Protein AF-A0A820JPZ3-F1 (afdb_monomer)

Organism: NCBI:txid392030

pLDDT: mean 73.04, std 19.71, range [26.23, 97.12]

InterPro domains:
  IPR026791 Dedicator of cytokinesis [PTHR45653] (33-614)
  IPR027007 C2 DOCK-type domain [PF14429] (266-472)
  IPR027007 C2 DOCK-type domain [PS51650] (268-436)
  IPR032376 Dedicator of cytokinesis, N-terminal domain [PF16172] (28-259)
  IPR035892 C2 domain superfamily [G3DSA:2.60.40.150] (268-474)
  IPR056372 Dedicator of cytokinesis, TPR repeats region [PF23554] (531-614)

Radius of gyration: 28.41 Å; Cα contacts (8 Å, |Δi|>4): 976; chains: 1; bounding box: 79×72×85 Å

Solvent-accessible surface area (backbone atoms only — not comparable to full-atom values): 36116 Å² total; per-residue (Å²): 144,84,90,87,77,64,64,60,65,51,48,51,49,49,52,52,48,48,57,48,51,60,54,55,76,71,60,82,70,89,62,77,78,68,72,74,77,55,82,56,39,27,25,38,38,40,36,37,47,60,53,79,72,101,59,95,61,49,38,32,43,37,42,32,47,27,42,38,41,77,54,97,94,44,76,46,77,46,56,32,42,27,39,41,44,67,51,55,64,54,36,52,74,37,73,47,58,39,34,37,36,64,47,56,78,76,75,63,96,80,52,84,83,52,84,84,68,82,64,44,42,30,45,34,42,42,35,29,36,35,27,61,87,63,81,80,80,78,75,73,88,75,79,90,87,79,93,70,94,62,83,77,70,84,63,82,74,44,61,42,35,30,58,48,36,35,21,72,41,80,37,54,81,79,68,63,65,85,64,89,64,72,84,64,73,61,69,40,82,42,75,47,50,42,57,42,42,39,56,85,71,67,47,41,72,71,55,49,54,56,48,58,74,73,50,91,80,70,67,65,78,48,90,43,55,32,38,38,33,67,43,82,33,53,73,71,55,42,43,71,79,37,45,84,82,50,60,72,91,62,46,70,28,43,45,74,53,80,52,87,57,66,55,88,84,65,83,43,44,34,39,35,41,34,39,44,34,39,40,50,98,56,68,36,26,41,31,44,35,40,28,41,21,41,78,82,64,45,72,46,65,53,33,47,35,64,30,43,79,52,74,65,38,56,58,48,74,48,57,53,34,69,78,35,36,61,40,59,68,69,46,54,34,37,35,55,51,59,88,88,60,51,63,76,81,34,58,54,27,25,39,39,35,38,33,31,65,59,49,86,44,65,79,62,33,63,70,53,58,64,51,30,36,34,43,44,67,46,32,40,97,81,62,22,39,47,70,67,44,79,44,52,25,34,33,26,38,51,57,86,84,63,92,67,91,69,87,73,89,59,86,88,50,76,38,61,60,80,77,75,81,91,73,78,69,92,79,74,94,80,77,96,69,86,76,51,73,71,66,61,53,58,76,76,52,82,70,47,102,50,36,44,75,41,92,86,33,43,33,38,34,33,38,37,70,39,44,62,81,61,44,71,45,56,69,58,45,55,57,68,69,59,49,93,86,51,70,69,82,53,50,48,59,50,39,50,53,46,37,50,56,50,50,70,58,47,83,87,70,83,85,79,75,88,88,74,78,95,76,79,77,75,57,67,69,44,50,54,54,51,49,54,53,62,60,36,39,67,62,52,48,54,46,45,50,48,61,66,62,54,55,70,62,74,68,51,69,51,65,80,79,60,82,92,66,87,77,58,61,66,58,40,43,50,43,45,50,51,38,54,51,51,52,54,55,51,37,69,33,87,89,37,42,60,46,46,59,40,52,53,46,42,49,66,65,51,52,51,52,58,62,72,77,111

Mean predicted aligned error: 13.72 Å

Sequence (614 aa):
VANSSDTSTHELLNSLMRIEKKSLHDVEKPRPHPDFQIANIQSMLVTLDKIEFAISDNIELWCTLYDYSSDESGIELIPSETFVIRDKDALRTQEHIVAFTDISRSRSMKSVTSMNAPSVKYLVLYVIRIGTMYTNDNNKDTSDTSISTLKRTKNETNDLRRPYMVALINMSQQLDCRSRMKASSSEKELIVPFGFNPWDDRDSLSSIFQKATKSTDVELLKKHRLKLQILNGGFRELKTDYPHLLHGDVCVCRKLDFPEVINADDLRNDIYVTVYGADFAKSGNYEYTAELCDENENPIPGLLNVGVNSTNDLSHRSIVCIKTEKPKWSETFRIAIPFSISAEDMHQYHVRFLFKQRHSNDVKDKFEKPFALAFLPLIEKAGTVIQDGHRHLVIYKITQRKSDTNISGYINLQAVQISAPINLTRDSYNGSHRLSLDDASSRFYQPSDYFSPSYREHFLVKVKVVSTQLTQIPIILTLLTWTPKDSSVYLLELLEKFVDHLGGINISGTGASEQRTLSTMLPSDIIERATEVVKNLQNIFDKLFEILTSQENELKTREQEQVGIPIDLNKIHQTAFHALICILDLISMKQFESFRTVLDDYIKNKFSSTLTYR

Secondary structure (DSSP, 8-state):
----SSHHHHHHHHHHHHHHHHHHTT-SS--S------TTEEEEEEEE-------SSEEEEEEEEEEEEEETTEEEEEEBPPEEE--HHHHHHS-EEEEEEEEESS--TT-SS-SS-PPEEEEEEEEEEEE-SS--TT-----------------GGG-EEEEEEEEEEE-HHHH-----S------EEEEEEEEE-HHHH---HHHHHHHHHH-S----S-EEEEEEEEEES-HHHHHHH-TTTS-S--EEE-BSS--SS--TT---EEEEEEEEEEE-SS-EEEEEEEEEE-TTS-B-TTSEESSBT----S-EEPPPEEEESS-EEEEEEEEE--TTS-TTTTTT-EEEEEEEE--SSHHHHHHPPP-EEEEEESB-TTSSBPPSEEEEEEEEEEP-----S---S-TTS--B---------S----------HHHHHTTTSPPPSSEEEEEEEEEEEEEEEEESS--S-HHHHHHHH--TTS-THHHHHHHHHHHHHHHTT-TTSSS--S---S-----HHHHHHHHHHHHTHHHHHHHHHHHHHS-HHHHHTTTTTS-S----HHHHHHHHHHHHHHHHHHHTSTTTGGGHHHHHHIIIIIIHHHHHT-

Nearest PDB structures (foldseek):
  8xm7-assembly1_B  TM=6.997E-01  e=1.109E-30  Homo sapiens
  8zj2-assembly1_B  TM=7.097E-01  e=2.145E-28  Homo sapiens
  3l4c-assembly2_B  TM=8.155E-01  e=8.583E-13  Homo sapiens
  3l4c-assembly1_A  TM=8.341E-01  e=2.173E-12  Homo sapiens

Foldseek 3Di:
DDDDDVPLVVVVVVLVVVLVVVVVVVDPDPDPPDPPPLVFWKKKKKKFDQDDDPDPFFKKKKKWKWFWDQDPVGIDTFIWFIDIDRGNVCSHPHIAMAMETLPGPDPPPPVPVPPPDGGWMKIKIWMKTFFAPDDPPVPPDDDDDDDDPDDPPPPVLGGAIATAWMFIDTCCVVSPCPDPPPQPQDKDKDWTQTADGCRVVVDDPRVVVVVVVVDPDRPRPDGGIMIMGMDRHGPVVCCVVPVVVVPDDHWYIYGLADRLFQAPPNAAWKKKKWFFKKAAPAFFWKKKKKFKAFPQRDGDWQQKAQGTPDPRGSIDIFHINGRDRIDTGRGMIMRGDDPPQALVRLQLIKMKMFMWGADSDSVVRSPTGGQKIAMGRQADPLSAGDDFFKFKFWIWGFDPPDPDPDDDDCSPWDGGDDDDPPPPDPDDPDDDDDDPPVNVRPVRTDDDPGIDTDPPMITMMGMRTHGLRGFPDSLVVCLLPDDLVPPLVCLLVSLVVLLVLLVVLPVVPDDDDDDDDDDDDDDPVSVSSLVRCLSNVLSLVVSLVCLLPVDPCSNVVCVPPDDDDDNPSVSSNVSSSSSVSSNSVSCSDPSNVSSVNVVVCCVVPPVVVVVVVD

Structure (mmCIF, N/CA/C/O backbone):
data_AF-A0A820JPZ3-F1
#
_entry.id   AF-A0A820JPZ3-F1
#
loop_
_atom_site.group_PDB
_atom_site.id
_atom_site.type_symbol
_atom_site.label_atom_id
_atom_site.label_alt_id
_atom_site.label_comp_id
_atom_site.label_asym_id
_atom_site.label_entity_id
_atom_site.label_seq_id
_atom_site.pdbx_PDB_ins_code
_atom_site.Cartn_x
_atom_site.Cartn_y
_atom_site.Cartn_z
_atom_site.occupancy
_atom_site.B_iso_or_equiv
_atom_site.auth_seq_id
_atom_site.auth_comp_id
_atom_site.auth_asym_id
_atom_site.auth_atom_id
_atom_site.pdbx_PDB_model_num
ATOM 1 N N . VAL A 1 1 ? -40.404 5.921 45.880 1.00 31.55 1 VAL A N 1
ATOM 2 C CA . VAL A 1 1 ? -39.226 6.524 45.218 1.00 31.55 1 VAL A CA 1
ATOM 3 C C . VAL A 1 1 ? -38.407 5.385 44.636 1.00 31.55 1 VAL A C 1
ATOM 5 O O . VAL A 1 1 ? -37.538 4.857 45.305 1.00 31.55 1 VAL A O 1
ATOM 8 N N . ALA A 1 2 ? -38.812 4.909 43.465 1.00 34.34 2 ALA A N 1
ATOM 9 C CA . ALA A 1 2 ? -38.130 3.895 42.665 1.00 34.34 2 ALA A CA 1
ATOM 10 C C . ALA A 1 2 ? -38.804 3.968 41.292 1.00 34.34 2 ALA A C 1
ATOM 12 O O . ALA A 1 2 ? -40.020 3.812 41.247 1.00 34.34 2 ALA A O 1
ATOM 13 N N . ASN A 1 3 ? -38.057 4.376 40.264 1.00 28.75 3 ASN A N 1
ATOM 14 C CA . ASN A 1 3 ? -38.323 4.209 38.826 1.00 28.75 3 ASN A CA 1
ATOM 15 C C . ASN A 1 3 ? -37.273 5.045 38.075 1.00 28.75 3 ASN A C 1
ATOM 17 O O . ASN A 1 3 ? -37.506 6.208 37.758 1.00 28.75 3 ASN A O 1
ATOM 21 N N . SER A 1 4 ? -36.086 4.478 37.854 1.00 36.78 4 SER A N 1
ATOM 22 C CA . SER A 1 4 ? -35.035 5.100 37.033 1.00 36.78 4 SER A CA 1
ATOM 23 C C . SER A 1 4 ? -34.166 4.065 36.304 1.00 36.78 4 SER A C 1
ATOM 25 O O . SER A 1 4 ? -32.962 4.261 36.167 1.00 36.78 4 SER A O 1
ATOM 27 N N . SER A 1 5 ? -34.758 2.955 35.852 1.00 38.75 5 SER A N 1
ATOM 28 C CA . SER A 1 5 ? -34.070 1.916 35.062 1.00 38.75 5 SER A CA 1
ATOM 29 C C . SER A 1 5 ? -34.636 1.716 33.651 1.00 38.75 5 SER A C 1
ATOM 31 O O . SER A 1 5 ? -34.016 1.019 32.857 1.00 38.75 5 SER A O 1
ATOM 33 N N . ASP A 1 6 ? -35.772 2.335 33.313 1.00 40.81 6 ASP A N 1
ATOM 34 C CA . ASP A 1 6 ? -36.504 2.026 32.070 1.00 40.81 6 ASP A CA 1
ATOM 35 C C . ASP A 1 6 ? -36.254 3.028 30.934 1.00 40.81 6 ASP A C 1
ATOM 37 O O . ASP A 1 6 ? -36.754 2.854 29.826 1.00 40.81 6 ASP A O 1
ATOM 41 N N . THR A 1 7 ? -35.492 4.097 31.176 1.00 47.47 7 THR A N 1
ATOM 42 C CA . THR A 1 7 ? -35.248 5.134 30.161 1.00 47.47 7 THR A CA 1
ATOM 43 C C . THR A 1 7 ? -34.283 4.672 29.077 1.00 47.47 7 THR A C 1
ATOM 45 O O . THR A 1 7 ? -34.517 4.959 27.909 1.00 47.47 7 THR A O 1
ATOM 48 N N . SER A 1 8 ? -33.254 3.895 29.424 1.00 51.00 8 SER A N 1
ATOM 49 C CA . SER A 1 8 ? -32.262 3.423 28.456 1.00 51.00 8 SER A CA 1
ATOM 50 C C . SER A 1 8 ? -32.886 2.444 27.457 1.00 51.00 8 SER A C 1
ATOM 52 O O . SER A 1 8 ? -32.937 2.715 26.260 1.00 51.00 8 SER A O 1
ATOM 54 N N . THR A 1 9 ? -33.461 1.334 27.920 1.00 46.56 9 THR A N 1
ATOM 55 C CA . THR A 1 9 ? -34.090 0.324 27.048 1.00 46.56 9 THR A CA 1
ATOM 56 C C . THR A 1 9 ? -35.197 0.910 26.172 1.00 46.56 9 THR A C 1
ATOM 58 O O . THR A 1 9 ? -35.302 0.555 24.997 1.00 46.56 9 THR A O 1
ATOM 61 N N . HIS A 1 10 ? -35.973 1.859 26.700 1.00 48.38 10 HIS A N 1
ATOM 62 C CA . HIS A 1 10 ? -37.003 2.558 25.940 1.00 48.38 10 HIS A CA 1
ATOM 63 C C . HIS A 1 10 ? -36.416 3.524 24.893 1.00 48.38 10 HIS A C 1
ATOM 65 O O . HIS A 1 10 ? -36.991 3.674 23.814 1.00 48.38 10 HIS A O 1
ATOM 71 N N . GLU A 1 11 ? -35.276 4.166 25.156 1.00 51.53 11 GLU A N 1
ATOM 72 C CA . GLU A 1 11 ? -34.560 4.990 24.173 1.00 51.53 11 GLU A CA 1
ATOM 73 C C . GLU A 1 11 ? -33.950 4.154 23.046 1.00 51.53 11 GLU A C 1
ATOM 75 O O . GLU A 1 11 ? -34.103 4.523 21.884 1.00 51.53 11 GLU A O 1
ATOM 80 N N . LEU A 1 12 ? -33.357 2.993 23.343 1.00 51.09 12 LEU A N 1
ATOM 81 C CA . LEU A 1 12 ? -32.866 2.073 22.309 1.00 51.09 12 LEU A CA 1
ATOM 82 C C . LEU A 1 12 ? -34.013 1.485 21.494 1.00 51.09 12 LEU A C 1
ATOM 84 O O . LEU A 1 12 ? -33.921 1.452 20.271 1.00 51.09 12 LEU A O 1
ATOM 88 N N . LEU A 1 13 ? -35.121 1.104 22.137 1.00 51.00 13 LEU A N 1
ATOM 89 C CA . LEU A 1 13 ? -36.335 0.714 21.425 1.00 51.00 13 LEU A CA 1
ATOM 90 C C . LEU A 1 13 ? -36.828 1.860 20.537 1.00 51.00 13 LEU A C 1
ATOM 92 O O . LEU A 1 13 ? -37.164 1.626 19.386 1.00 51.00 13 LEU A O 1
ATOM 96 N N . ASN A 1 14 ? -36.823 3.106 21.014 1.00 56.19 14 ASN A N 1
ATOM 97 C CA . ASN A 1 14 ? -37.223 4.261 20.210 1.00 56.19 14 ASN A CA 1
ATOM 98 C C . ASN A 1 14 ? -36.270 4.520 19.034 1.00 56.19 14 ASN A C 1
ATOM 100 O O . ASN A 1 14 ? -36.745 4.859 17.951 1.00 56.19 14 ASN A O 1
ATOM 104 N N . SER A 1 15 ? -34.958 4.353 19.206 1.00 53.25 15 SER A N 1
ATOM 105 C CA . SER A 1 15 ? -33.972 4.492 18.128 1.00 53.25 15 SER A CA 1
ATOM 106 C C . SER A 1 15 ? -34.071 3.348 17.115 1.00 53.25 15 SER A C 1
ATOM 108 O O . SER A 1 15 ? -34.113 3.607 15.913 1.00 53.25 15 SER A O 1
ATOM 110 N N . LEU A 1 16 ? -34.254 2.103 17.567 1.00 58.56 16 LEU A N 1
ATOM 111 C CA . LEU A 1 16 ? -34.572 0.952 16.712 1.00 58.56 16 LEU A CA 1
ATOM 112 C C . LEU A 1 16 ? -35.894 1.161 15.961 1.00 58.56 16 LEU A C 1
ATOM 114 O O . LEU A 1 16 ? -35.962 0.961 14.753 1.00 58.56 16 LEU A O 1
ATOM 118 N N . MET A 1 17 ? -36.921 1.676 16.635 1.00 55.75 17 MET A N 1
ATOM 119 C CA . MET A 1 17 ? -38.207 2.020 16.025 1.00 55.75 17 MET A CA 1
ATOM 120 C C . MET A 1 17 ? -38.091 3.206 15.059 1.00 55.75 17 MET A C 1
ATOM 122 O O . MET A 1 17 ? -38.866 3.283 14.112 1.00 55.75 17 MET A O 1
ATOM 126 N N . ARG A 1 18 ? -37.149 4.144 15.241 1.00 59.19 18 ARG A N 1
ATOM 127 C CA . ARG A 1 18 ? -36.840 5.187 14.239 1.00 59.19 18 ARG A CA 1
ATOM 128 C C . ARG A 1 18 ? -36.154 4.588 13.015 1.00 59.19 18 ARG A C 1
ATOM 130 O O . ARG A 1 18 ? -36.488 4.987 11.901 1.00 59.19 18 ARG A O 1
ATOM 137 N N . ILE A 1 19 ? -35.244 3.634 13.211 1.00 56.34 19 ILE A N 1
ATOM 138 C CA . ILE A 1 19 ? -34.593 2.869 12.137 1.00 56.34 19 ILE A CA 1
ATOM 139 C C . ILE A 1 19 ? -35.634 2.070 11.336 1.00 56.34 19 ILE A C 1
ATOM 141 O O . ILE A 1 19 ? -35.592 2.044 10.104 1.00 56.34 19 ILE A O 1
ATOM 145 N N . GLU A 1 20 ? -36.599 1.464 12.024 1.00 53.12 20 GLU A N 1
ATOM 146 C CA . GLU A 1 20 ? -37.687 0.691 11.424 1.00 53.12 20 GLU A CA 1
ATOM 147 C C . GLU A 1 20 ? -38.743 1.595 10.767 1.00 53.12 20 GLU A C 1
ATOM 149 O O . GLU A 1 20 ? -39.160 1.348 9.641 1.00 53.12 20 GLU A O 1
ATOM 154 N N . LYS A 1 21 ? -39.124 2.720 11.389 1.00 53.56 21 LYS A N 1
ATOM 155 C CA . LYS A 1 21 ? -40.032 3.714 10.782 1.00 53.56 21 LYS A CA 1
ATOM 156 C C . LYS A 1 21 ? -39.438 4.379 9.542 1.00 53.56 21 LYS A C 1
ATOM 158 O O . LYS A 1 21 ? -40.178 4.640 8.596 1.00 53.56 21 LYS A O 1
ATOM 163 N N . LYS A 1 22 ? -38.123 4.633 9.524 1.00 52.69 22 LYS A N 1
ATOM 164 C CA . LYS A 1 22 ? -37.419 5.086 8.315 1.00 52.69 22 LYS A CA 1
ATOM 165 C C . LYS A 1 22 ? -37.486 4.037 7.203 1.00 52.69 22 LYS A C 1
ATOM 167 O O . LYS A 1 22 ? -37.696 4.433 6.066 1.00 52.69 22 LYS A O 1
ATOM 172 N N . SER A 1 23 ? -37.388 2.737 7.510 1.00 43.97 23 SER A N 1
ATOM 173 C CA . SER A 1 23 ? -37.548 1.699 6.478 1.00 43.97 23 SER A CA 1
ATOM 174 C C . SER A 1 23 ? -39.005 1.504 6.046 1.00 43.97 23 SER A C 1
ATOM 176 O O . SER A 1 23 ? -39.254 1.226 4.880 1.00 43.97 23 SER A O 1
ATOM 178 N N . LEU A 1 24 ? -39.979 1.708 6.941 1.00 42.47 24 LEU A N 1
ATOM 179 C CA . LEU A 1 24 ? -41.417 1.595 6.658 1.00 42.47 24 LEU A CA 1
ATOM 180 C C . LEU A 1 24 ? -41.950 2.688 5.719 1.00 42.47 24 LEU A C 1
ATOM 182 O O . LEU A 1 24 ? -42.908 2.431 4.990 1.00 42.47 24 LEU A O 1
ATOM 186 N N . HIS A 1 25 ? -41.341 3.879 5.685 1.00 45.31 25 HIS A N 1
ATOM 187 C CA . HIS A 1 25 ? -41.717 4.913 4.710 1.00 45.31 25 HIS A CA 1
ATOM 188 C C . HIS A 1 25 ? -41.313 4.582 3.260 1.00 45.31 25 HIS A C 1
ATOM 190 O O . HIS A 1 25 ? -41.837 5.219 2.349 1.00 45.31 25 HIS A O 1
ATOM 196 N N . ASP A 1 26 ? -40.494 3.546 3.042 1.00 41.53 26 ASP A N 1
ATOM 197 C CA . ASP A 1 26 ? -40.130 3.019 1.718 1.00 41.53 26 ASP A CA 1
ATOM 198 C C . ASP A 1 26 ? -40.937 1.765 1.302 1.00 41.53 26 ASP A C 1
ATOM 200 O O . ASP A 1 26 ? -40.685 1.173 0.248 1.00 41.53 26 ASP A O 1
ATOM 204 N N . VAL A 1 27 ? -41.940 1.339 2.085 1.00 37.91 27 VAL A N 1
ATOM 205 C CA . VAL A 1 27 ? -42.692 0.096 1.822 1.00 37.91 27 VAL A CA 1
ATOM 206 C C . VAL A 1 27 ? -44.019 0.362 1.103 1.00 37.91 27 VAL A C 1
ATOM 208 O O . VAL A 1 27 ? -45.094 0.365 1.700 1.00 37.91 27 VAL A O 1
ATOM 211 N N . GLU A 1 28 ? -43.972 0.458 -0.226 1.00 35.00 28 GLU A N 1
ATOM 212 C CA . GLU A 1 28 ? -45.088 -0.008 -1.061 1.00 35.00 28 GLU A CA 1
ATOM 213 C C . GLU A 1 28 ? -44.925 -1.516 -1.345 1.00 35.00 28 GLU A C 1
ATOM 215 O O . GLU A 1 28 ? -44.155 -1.925 -2.219 1.00 35.00 28 GLU A O 1
ATOM 220 N N . LYS A 1 29 ? -45.726 -2.319 -0.621 1.00 29.16 29 LYS A N 1
ATOM 221 C CA . LYS A 1 29 ? -45.915 -3.790 -0.683 1.00 29.16 29 LYS A CA 1
ATOM 222 C C . LYS A 1 29 ? -44.701 -4.657 -0.288 1.00 29.16 29 LYS A C 1
ATOM 224 O O . LYS A 1 29 ? -43.578 -4.368 -0.694 1.00 29.16 29 LYS A O 1
ATOM 229 N N . PRO A 1 30 ? -44.922 -5.800 0.402 1.00 30.38 30 PRO A N 1
ATOM 230 C CA . PRO A 1 30 ? -43.885 -6.803 0.583 1.00 30.38 30 PRO A CA 1
ATOM 231 C C . PRO A 1 30 ? -43.658 -7.470 -0.774 1.00 30.38 30 PRO A C 1
ATOM 233 O O . PRO A 1 30 ? -44.353 -8.408 -1.168 1.00 30.38 30 PRO A O 1
ATOM 236 N N . ARG A 1 31 ? -42.701 -6.948 -1.539 1.00 26.91 31 ARG A N 1
ATOM 237 C CA . ARG A 1 31 ? -42.016 -7.783 -2.524 1.00 26.91 31 ARG A CA 1
ATOM 238 C C . ARG A 1 31 ? -41.329 -8.895 -1.718 1.00 26.91 31 ARG A C 1
ATOM 240 O O . ARG A 1 31 ? -40.905 -8.609 -0.594 1.00 26.91 31 ARG A O 1
ATOM 247 N N . PRO A 1 32 ? -41.242 -10.139 -2.226 1.00 26.23 32 PRO A N 1
ATOM 248 C CA . PRO A 1 32 ? -40.368 -11.136 -1.605 1.00 26.23 32 PRO A CA 1
ATOM 249 C C . PRO A 1 32 ? -39.035 -10.446 -1.337 1.00 26.23 32 PRO A C 1
ATOM 251 O O . PRO A 1 32 ? -38.616 -9.684 -2.214 1.00 26.23 32 PRO A O 1
ATOM 254 N N . HIS A 1 33 ? -38.480 -10.614 -0.126 1.00 32.06 33 HIS A N 1
ATOM 255 C CA . HIS A 1 33 ? -37.200 -10.036 0.290 1.00 32.06 33 HIS A CA 1
ATOM 256 C C . HIS A 1 33 ? -36.319 -9.918 -0.954 1.00 32.06 33 HIS A C 1
ATOM 258 O O . HIS A 1 33 ? -35.964 -10.959 -1.513 1.00 32.06 33 HIS A O 1
ATOM 264 N N . PRO A 1 34 ? -36.051 -8.713 -1.493 1.00 31.72 34 PRO A N 1
ATOM 265 C CA . PRO A 1 34 ? -34.943 -8.648 -2.404 1.00 31.72 34 PRO A CA 1
ATOM 266 C C . PRO A 1 34 ? -33.780 -9.024 -1.498 1.00 31.72 34 PRO A C 1
ATOM 268 O O . PRO A 1 34 ? -33.598 -8.401 -0.446 1.00 31.72 34 PRO A O 1
ATOM 271 N N . ASP A 1 35 ? -33.051 -10.077 -1.852 1.00 32.91 35 ASP A N 1
ATOM 272 C CA . ASP A 1 35 ? -31.642 -10.168 -1.500 1.00 32.91 35 ASP A CA 1
ATOM 273 C C . ASP A 1 35 ? -31.124 -8.731 -1.550 1.00 32.91 35 ASP A C 1
ATOM 275 O O . ASP A 1 35 ? -31.274 -8.071 -2.592 1.00 32.91 35 ASP A O 1
ATOM 279 N N . PHE A 1 36 ? -30.741 -8.181 -0.387 1.00 37.03 36 PHE A N 1
ATOM 280 C CA . PHE A 1 36 ? -30.322 -6.785 -0.266 1.00 37.03 36 PHE A CA 1
ATOM 281 C C . PHE A 1 36 ? -29.450 -6.505 -1.472 1.00 37.03 36 PHE A C 1
ATOM 283 O O . PHE A 1 36 ? -28.533 -7.279 -1.718 1.00 37.03 36 PHE A O 1
ATOM 290 N N . GLN A 1 37 ? -29.810 -5.507 -2.280 1.00 40.25 37 GLN A N 1
ATOM 291 C CA . GLN A 1 37 ? -29.197 -5.286 -3.580 1.00 40.25 37 GLN A CA 1
ATOM 292 C C . GLN A 1 37 ? -27.664 -5.208 -3.454 1.00 40.25 37 GLN A C 1
ATOM 294 O O . GLN A 1 37 ? -27.087 -4.131 -3.383 1.00 40.25 37 GLN A O 1
ATOM 299 N N . ILE A 1 38 ? -27.009 -6.357 -3.630 1.00 43.09 38 ILE A N 1
ATOM 300 C CA . ILE A 1 38 ? -25.622 -6.536 -4.073 1.00 43.09 38 ILE A CA 1
ATOM 301 C C . ILE A 1 38 ? -25.456 -5.929 -5.491 1.00 43.09 38 ILE A C 1
ATOM 303 O O . ILE A 1 38 ? -24.376 -5.903 -6.073 1.00 43.09 38 ILE A O 1
ATOM 307 N N . ALA A 1 39 ? -26.527 -5.347 -6.054 1.00 43.38 39 ALA A N 1
ATOM 308 C CA . ALA A 1 39 ? -26.687 -4.809 -7.400 1.00 43.38 39 ALA A CA 1
ATOM 309 C C . ALA A 1 39 ? -25.698 -3.703 -7.823 1.00 43.38 39 ALA A C 1
ATOM 311 O O . ALA A 1 39 ? -25.770 -3.258 -8.975 1.00 43.38 39 ALA A O 1
ATOM 312 N N . ASN A 1 40 ? -24.783 -3.273 -6.949 1.00 55.50 40 ASN A N 1
ATOM 313 C CA . ASN A 1 40 ? -23.750 -2.281 -7.255 1.00 55.50 40 ASN A CA 1
ATOM 314 C C . ASN A 1 40 ? -22.305 -2.771 -7.081 1.00 55.50 40 ASN A C 1
ATOM 316 O O . ASN A 1 40 ? -21.396 -2.025 -7.446 1.00 55.50 40 ASN A O 1
ATOM 320 N N . ILE A 1 41 ? -22.074 -3.997 -6.598 1.00 66.56 41 ILE A N 1
ATOM 321 C CA . ILE A 1 41 ? -20.729 -4.581 -6.561 1.00 66.56 41 ILE A CA 1
ATOM 322 C C . ILE A 1 41 ? -20.493 -5.296 -7.889 1.00 66.56 41 ILE A C 1
ATOM 324 O O . ILE A 1 41 ? -21.240 -6.200 -8.268 1.00 66.56 41 ILE A O 1
ATOM 328 N N . GLN A 1 42 ? -19.468 -4.867 -8.620 1.00 76.69 42 GLN A N 1
ATOM 329 C CA . GLN A 1 42 ? -19.034 -5.521 -9.846 1.00 76.69 42 GLN A CA 1
ATOM 330 C C . GLN A 1 42 ? -17.618 -6.055 -9.664 1.00 76.69 42 GLN A C 1
ATOM 332 O O . GLN A 1 42 ? -16.768 -5.418 -9.038 1.00 76.69 42 GLN A O 1
ATOM 337 N N . SER A 1 43 ? -17.377 -7.220 -10.249 1.00 83.81 43 SER A N 1
ATOM 338 C CA . SER A 1 43 ? -16.051 -7.799 -10.403 1.00 83.81 43 SER A CA 1
ATOM 339 C C . SER A 1 43 ? -15.725 -7.884 -11.891 1.00 83.81 43 SER A C 1
ATOM 341 O O . SER A 1 43 ? -16.580 -8.186 -12.723 1.00 83.81 43 SER A O 1
ATOM 343 N N . MET A 1 44 ? -14.481 -7.600 -12.244 1.00 87.44 44 MET A N 1
ATOM 344 C CA . MET A 1 44 ? -13.989 -7.634 -13.613 1.00 87.44 44 MET A CA 1
ATOM 345 C C . MET A 1 44 ? -12.984 -8.768 -13.742 1.00 87.44 44 MET A C 1
ATOM 347 O O . MET A 1 44 ? -11.911 -8.718 -13.148 1.00 87.44 44 MET A O 1
ATOM 351 N N . LEU A 1 45 ? -13.330 -9.773 -14.537 1.00 89.75 45 LEU A N 1
ATOM 352 C CA . LEU A 1 45 ? -12.422 -10.843 -14.909 1.00 89.75 45 LEU A CA 1
ATOM 353 C C . LEU A 1 45 ? -11.652 -10.418 -16.160 1.00 89.75 45 LEU A C 1
ATOM 355 O O . LEU A 1 45 ? -12.248 -10.043 -17.175 1.00 89.75 45 LEU A O 1
ATOM 359 N N . VAL A 1 46 ? -10.328 -10.458 -16.071 1.00 90.12 46 VAL A N 1
ATOM 360 C CA . VAL A 1 46 ? -9.420 -10.192 -17.184 1.00 90.12 46 VAL A CA 1
ATOM 361 C C . VAL A 1 46 ? -8.634 -11.462 -17.456 1.00 90.12 46 VAL A C 1
ATOM 363 O O . VAL A 1 46 ? -7.881 -11.927 -16.602 1.00 90.12 46 VAL A O 1
ATOM 366 N N . THR A 1 47 ? -8.791 -11.991 -18.664 1.00 89.25 47 THR A N 1
ATOM 367 C CA . THR A 1 47 ? -7.989 -13.099 -19.176 1.00 89.25 47 THR A CA 1
ATOM 368 C C . THR A 1 47 ? -6.970 -12.533 -20.149 1.00 89.25 47 THR A C 1
ATOM 370 O O . THR A 1 47 ? -7.311 -12.032 -21.226 1.00 89.25 47 THR A O 1
ATOM 373 N N . LEU A 1 48 ? -5.706 -12.581 -19.753 1.00 87.50 48 LEU A N 1
ATOM 374 C CA . LEU A 1 48 ? -4.580 -12.248 -20.607 1.00 87.50 48 LEU A CA 1
ATOM 375 C C . LEU A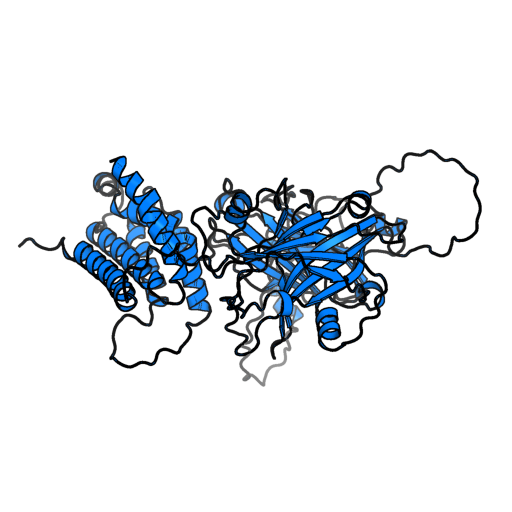 1 48 ? -4.238 -13.488 -21.434 1.00 87.50 48 LEU A C 1
ATOM 377 O O . LEU A 1 48 ? -3.865 -14.525 -20.883 1.00 87.50 48 LEU A O 1
ATOM 381 N N . ASP A 1 49 ? -4.386 -13.370 -22.754 1.00 84.81 49 ASP A N 1
ATOM 382 C CA . ASP A 1 49 ? -3.895 -14.378 -23.693 1.00 84.81 49 ASP A CA 1
ATOM 383 C C . ASP A 1 49 ? -2.354 -14.377 -23.695 1.00 84.81 49 ASP A C 1
ATOM 385 O O . ASP A 1 49 ? -1.708 -13.549 -23.049 1.00 84.81 49 ASP A O 1
ATOM 389 N N . LYS A 1 50 ? -1.742 -15.292 -24.440 1.00 82.12 50 LYS A N 1
ATOM 390 C CA . LYS A 1 50 ? -0.290 -15.423 -24.559 1.00 82.12 50 LYS A CA 1
ATOM 391 C C . LYS A 1 50 ? 0.329 -14.117 -25.061 1.00 82.12 50 LYS A C 1
ATOM 393 O O . LYS A 1 50 ? 0.037 -13.637 -26.161 1.00 82.12 50 LYS A O 1
ATOM 398 N N . ILE A 1 51 ? 1.231 -13.550 -24.263 1.00 79.56 51 ILE A N 1
ATOM 399 C CA . ILE A 1 51 ? 1.939 -12.310 -24.586 1.00 79.56 51 ILE A CA 1
ATOM 400 C C . ILE A 1 51 ? 3.394 -12.644 -24.892 1.00 79.56 51 ILE A C 1
ATOM 402 O O . ILE A 1 51 ? 4.172 -13.028 -24.022 1.00 79.56 51 ILE A O 1
ATOM 406 N N . GLU A 1 52 ? 3.786 -12.438 -26.148 1.00 78.25 52 GLU A N 1
ATOM 407 C CA . GLU A 1 52 ? 5.171 -12.587 -26.574 1.00 78.25 52 GLU A CA 1
ATOM 408 C C . GLU A 1 52 ? 5.792 -11.257 -27.005 1.00 78.25 52 GLU A C 1
ATOM 410 O O . GLU A 1 52 ? 5.382 -10.612 -27.972 1.00 78.25 52 GLU A O 1
ATOM 415 N N . PHE A 1 53 ? 6.880 -10.892 -26.333 1.00 77.88 53 PHE A N 1
ATOM 416 C CA . PHE A 1 53 ? 7.772 -9.848 -26.807 1.00 77.88 53 PHE A CA 1
ATOM 417 C C . PHE A 1 53 ? 9.035 -10.467 -27.418 1.00 77.88 53 PHE A C 1
ATOM 419 O O . PHE A 1 53 ? 9.668 -11.349 -26.829 1.00 77.88 53 PHE A O 1
ATOM 426 N N . ALA A 1 54 ? 9.420 -9.966 -28.595 1.00 75.88 54 ALA A N 1
ATOM 427 C CA . ALA A 1 54 ? 10.678 -10.271 -29.277 1.00 75.88 54 ALA A CA 1
ATOM 428 C C . ALA A 1 54 ? 11.865 -9.570 -28.585 1.00 75.88 54 ALA A C 1
ATOM 430 O O . ALA A 1 54 ? 12.496 -8.684 -29.150 1.00 75.88 54 ALA A O 1
ATOM 431 N N . ILE A 1 55 ? 12.110 -9.917 -27.322 1.00 75.75 55 ILE A N 1
ATOM 432 C CA . ILE A 1 55 ? 13.183 -9.366 -26.487 1.00 75.75 55 ILE A CA 1
ATOM 433 C C . ILE A 1 55 ? 13.958 -10.540 -25.893 1.00 75.75 55 ILE A C 1
ATOM 435 O O . ILE A 1 55 ? 13.362 -11.539 -25.483 1.00 75.75 55 ILE A O 1
ATOM 439 N N . SER A 1 56 ? 15.285 -10.429 -25.839 1.00 76.00 56 SER A N 1
ATOM 440 C CA . SER A 1 56 ? 16.173 -11.424 -25.224 1.00 76.00 56 SER A CA 1
ATOM 441 C C . SER A 1 56 ? 16.017 -11.489 -23.705 1.00 76.00 56 SER A C 1
ATOM 443 O O . SER A 1 56 ? 15.984 -12.574 -23.131 1.00 76.00 56 SER A O 1
ATOM 445 N N . ASP A 1 57 ? 15.876 -10.329 -23.072 1.00 81.25 57 ASP A N 1
ATOM 446 C CA . ASP A 1 57 ? 15.834 -10.152 -21.623 1.00 81.25 57 ASP A CA 1
ATOM 447 C C . ASP A 1 57 ? 14.577 -10.759 -20.990 1.00 81.25 57 ASP A C 1
ATOM 449 O O . ASP A 1 57 ? 13.584 -11.054 -21.670 1.00 81.25 57 ASP A O 1
ATOM 453 N N . ASN A 1 58 ? 14.633 -10.937 -19.672 1.00 85.44 58 ASN A N 1
ATOM 454 C CA . ASN A 1 58 ? 13.474 -11.312 -18.876 1.00 85.44 58 ASN A CA 1
ATOM 455 C C . ASN A 1 58 ? 12.498 -10.139 -18.788 1.00 85.44 58 ASN A C 1
ATOM 457 O O . ASN A 1 58 ? 12.891 -8.972 -18.891 1.00 85.44 58 ASN A O 1
ATOM 461 N N . ILE A 1 59 ? 11.218 -10.459 -18.630 1.00 87.31 59 ILE A N 1
ATOM 462 C CA . ILE A 1 59 ? 10.139 -9.480 -18.638 1.00 87.31 59 ILE A CA 1
ATOM 463 C C . ILE A 1 59 ? 9.231 -9.752 -17.455 1.00 87.31 59 ILE A C 1
ATOM 465 O O . ILE A 1 59 ? 8.878 -10.895 -17.183 1.00 87.31 59 ILE A O 1
ATOM 469 N N . GLU A 1 60 ? 8.845 -8.675 -16.797 1.00 90.25 60 GLU A N 1
ATOM 470 C CA . GLU A 1 60 ? 7.793 -8.641 -15.804 1.00 90.25 60 GLU A CA 1
ATOM 471 C C . GLU A 1 60 ? 6.616 -7.843 -16.380 1.00 90.25 60 GLU A C 1
ATOM 473 O O . GLU A 1 60 ? 6.799 -6.752 -16.926 1.00 90.25 60 GLU A O 1
ATOM 478 N N . LEU A 1 61 ? 5.413 -8.407 -16.305 1.00 91.56 61 LEU A N 1
ATOM 479 C CA . LEU A 1 61 ? 4.175 -7.750 -16.709 1.00 91.56 61 LEU A CA 1
ATOM 480 C C . LEU A 1 61 ? 3.371 -7.393 -15.466 1.00 91.56 61 LEU A C 1
ATOM 482 O O . LEU A 1 61 ? 3.059 -8.259 -14.649 1.00 91.56 61 LEU A O 1
ATOM 486 N N . TRP A 1 62 ? 3.021 -6.120 -15.351 1.00 93.62 62 TRP A N 1
ATOM 487 C CA . TRP A 1 62 ? 2.126 -5.602 -14.328 1.00 93.62 62 TRP A CA 1
ATOM 488 C C . TRP A 1 62 ? 0.780 -5.261 -14.950 1.00 93.62 62 TRP A C 1
ATOM 490 O O . TRP A 1 62 ? 0.723 -4.593 -15.982 1.00 93.62 62 TRP A O 1
ATOM 500 N N . CYS A 1 63 ? -0.299 -5.711 -14.320 1.00 94.50 63 CYS A N 1
ATOM 501 C CA . CYS A 1 63 ? -1.667 -5.403 -14.706 1.00 94.50 63 CYS A CA 1
ATOM 502 C C . CYS A 1 63 ? -2.387 -4.745 -13.527 1.00 94.50 63 CYS A C 1
ATOM 504 O O . CYS A 1 63 ? -2.565 -5.369 -12.482 1.00 94.50 63 CYS A O 1
ATOM 506 N N . THR A 1 64 ? -2.797 -3.489 -13.693 1.00 94.25 64 THR A N 1
ATOM 507 C CA . THR A 1 64 ? -3.385 -2.685 -12.613 1.00 94.25 64 THR A CA 1
ATOM 508 C C . THR A 1 64 ? -4.582 -1.906 -13.136 1.00 94.25 64 THR A C 1
ATOM 510 O O . THR A 1 64 ? -4.536 -1.341 -14.232 1.00 94.25 64 THR A O 1
ATOM 513 N N . LEU A 1 65 ? -5.654 -1.842 -12.349 1.00 92.31 65 LEU A N 1
ATOM 514 C CA . LEU A 1 65 ? -6.798 -0.982 -12.625 1.00 92.31 65 LEU A CA 1
ATOM 515 C C . LEU A 1 65 ? -6.593 0.359 -11.912 1.00 92.31 65 LEU A C 1
ATOM 517 O O . LEU A 1 65 ? -6.370 0.389 -10.707 1.00 92.31 65 LEU A O 1
ATOM 521 N N . TYR A 1 66 ? -6.673 1.466 -12.643 1.00 89.00 66 TYR A N 1
ATOM 522 C CA . TYR A 1 66 ? -6.548 2.815 -12.094 1.00 89.00 66 TYR A CA 1
ATOM 523 C C . TYR A 1 66 ? -7.869 3.569 -12.197 1.00 89.00 66 TYR A C 1
ATOM 525 O O . TYR A 1 66 ? -8.456 3.635 -13.277 1.00 89.00 66 TYR A O 1
ATOM 533 N N . ASP A 1 67 ? -8.285 4.208 -11.106 1.00 85.31 67 ASP A N 1
ATOM 534 C CA . ASP A 1 67 ? -9.241 5.312 -11.152 1.00 85.31 67 ASP A CA 1
ATOM 535 C C . ASP A 1 67 ? -8.456 6.604 -11.442 1.00 85.31 67 ASP A C 1
ATOM 537 O O . ASP A 1 67 ? -7.588 7.010 -10.666 1.00 85.31 67 ASP A O 1
ATOM 541 N N . TYR A 1 68 ? -8.740 7.223 -12.586 1.00 84.06 68 TYR A N 1
ATOM 542 C CA . TYR A 1 68 ? -8.146 8.479 -13.036 1.00 84.06 68 TYR A CA 1
ATOM 543 C C . TYR A 1 68 ? -9.134 9.627 -12.829 1.00 84.06 68 TYR A C 1
ATOM 545 O O . TYR A 1 68 ? -10.235 9.615 -13.388 1.00 84.06 68 TYR A O 1
ATOM 553 N N . SER A 1 69 ? -8.720 10.642 -12.078 1.00 81.31 69 SER A N 1
ATOM 554 C CA . SER A 1 69 ? -9.374 11.951 -12.038 1.00 81.31 69 SER A CA 1
ATOM 555 C C . SER A 1 69 ? -8.360 13.047 -12.354 1.00 81.31 69 SER A C 1
ATOM 557 O O . SER A 1 69 ? -7.169 12.950 -12.050 1.00 81.31 69 SER A O 1
ATOM 559 N N . SER A 1 70 ? -8.832 14.088 -13.031 1.00 77.06 70 SER A N 1
ATOM 560 C CA . SER A 1 70 ? -8.027 15.250 -13.390 1.00 77.06 70 SER A CA 1
ATOM 561 C C . SER A 1 70 ? -8.826 16.493 -13.052 1.00 77.06 70 SER A C 1
ATOM 563 O O . SER A 1 70 ? -9.772 16.817 -13.766 1.00 77.06 70 SER A O 1
ATOM 565 N N . ASP A 1 71 ? -8.401 17.189 -12.003 1.00 67.50 71 ASP A N 1
ATOM 566 C CA . ASP A 1 71 ? -9.019 18.428 -11.535 1.00 67.50 71 ASP A CA 1
ATOM 567 C C . ASP A 1 71 ? -8.021 19.591 -11.607 1.00 67.50 71 ASP A C 1
ATOM 569 O O . ASP A 1 71 ? -6.856 19.423 -11.980 1.00 67.50 71 ASP A O 1
ATOM 573 N N . GLU A 1 72 ? -8.456 20.786 -11.201 1.00 62.69 72 GLU A N 1
ATOM 574 C CA . GLU A 1 72 ? -7.594 21.971 -11.088 1.00 62.69 72 GLU A CA 1
ATOM 575 C C . GLU A 1 72 ? -6.399 21.750 -10.137 1.00 62.69 72 GLU A C 1
ATOM 577 O O . GLU A 1 72 ? -5.344 22.356 -10.318 1.00 62.69 72 GLU A O 1
ATOM 582 N N . SER A 1 73 ? -6.526 20.837 -9.164 1.00 60.72 73 SER A N 1
ATOM 583 C CA . SER A 1 73 ? -5.462 20.438 -8.230 1.00 60.72 73 SER A CA 1
ATOM 584 C C . SER A 1 73 ? -4.408 19.499 -8.830 1.00 60.72 73 SER A C 1
ATOM 586 O O . SER A 1 73 ? -3.415 19.194 -8.169 1.00 60.72 73 SER A O 1
ATOM 588 N N . GLY A 1 74 ? -4.602 19.030 -10.065 1.00 70.44 74 GLY A N 1
ATOM 589 C CA . GLY A 1 74 ? -3.714 18.098 -10.751 1.00 70.44 74 GLY A CA 1
ATOM 590 C C . GLY A 1 74 ? -4.359 16.741 -11.030 1.00 70.44 74 GLY A C 1
ATOM 591 O O . GLY A 1 74 ? -5.576 16.574 -10.970 1.00 70.44 74 GLY A O 1
ATOM 592 N N . ILE A 1 75 ? -3.519 15.765 -11.382 1.00 75.44 75 ILE A N 1
ATOM 593 C CA . ILE A 1 75 ? -3.959 14.394 -11.662 1.00 75.44 75 ILE A CA 1
ATOM 594 C C . ILE A 1 75 ? -3.923 13.579 -10.380 1.00 75.44 75 ILE A C 1
ATOM 596 O O . ILE A 1 75 ? -2.867 13.479 -9.749 1.00 75.44 75 ILE A O 1
ATOM 600 N N . GLU A 1 76 ? -5.021 12.896 -10.084 1.00 78.69 76 GLU A N 1
ATOM 601 C CA . GLU A 1 76 ? -5.037 11.824 -9.103 1.00 78.69 76 GLU A CA 1
ATOM 602 C C . GLU A 1 76 ? -5.157 10.467 -9.809 1.00 78.69 76 GLU A C 1
ATOM 604 O O . GLU A 1 76 ? -6.038 10.225 -10.636 1.00 78.69 76 GLU A O 1
ATOM 609 N N . LEU A 1 77 ? -4.206 9.585 -9.500 1.00 81.31 77 LEU A N 1
ATOM 610 C CA . LEU A 1 77 ? -4.184 8.194 -9.936 1.00 81.31 77 LEU A CA 1
ATOM 611 C C . LEU A 1 77 ? -4.357 7.325 -8.698 1.00 81.31 77 LEU A C 1
ATOM 613 O O . LEU A 1 77 ? -3.472 7.303 -7.839 1.00 81.31 77 LEU A O 1
ATOM 617 N N . ILE A 1 78 ? -5.476 6.610 -8.612 1.00 83.44 78 ILE A N 1
ATOM 618 C CA . ILE A 1 78 ? -5.750 5.674 -7.520 1.00 83.44 78 ILE A CA 1
ATOM 619 C C . ILE A 1 78 ? -5.657 4.253 -8.092 1.00 83.44 78 ILE A C 1
ATOM 621 O O . ILE A 1 78 ? -6.556 3.845 -8.830 1.00 83.44 78 ILE A O 1
ATOM 625 N N . PRO A 1 79 ? -4.574 3.506 -7.809 1.00 88.69 79 PRO A N 1
ATOM 626 C CA . PRO A 1 79 ? -4.444 2.131 -8.270 1.00 88.69 79 PRO A CA 1
ATOM 627 C C . PRO A 1 79 ? -5.340 1.171 -7.474 1.00 88.69 79 PRO A C 1
ATOM 629 O O . PRO A 1 79 ? -5.732 1.455 -6.342 1.00 88.69 79 PRO A O 1
ATOM 632 N N . SER A 1 80 ? -5.628 0.010 -8.059 1.00 91.69 80 SER A N 1
ATOM 633 C CA . SER A 1 80 ? -5.941 -1.239 -7.362 1.00 91.69 80 SER A CA 1
ATOM 634 C C . SER A 1 80 ? -4.651 -1.955 -6.957 1.00 91.69 80 SER A C 1
ATOM 636 O O . SER A 1 80 ? -3.550 -1.537 -7.313 1.00 91.69 80 SER A O 1
ATOM 638 N N . GLU A 1 81 ? -4.763 -3.093 -6.278 1.00 92.62 81 GLU A N 1
ATOM 639 C CA . GLU A 1 81 ? -3.651 -4.040 -6.240 1.00 92.62 81 GLU A CA 1
ATOM 640 C C . GLU A 1 81 ? -3.224 -4.413 -7.671 1.00 92.62 81 GLU A C 1
ATOM 642 O O . GLU A 1 81 ? -4.055 -4.533 -8.578 1.00 92.62 81 GLU A O 1
ATOM 647 N N . THR A 1 82 ? -1.917 -4.565 -7.866 1.00 93.56 82 THR A N 1
ATOM 648 C CA . THR A 1 82 ? -1.313 -4.922 -9.152 1.00 93.56 82 THR A CA 1
ATOM 649 C C . THR A 1 82 ? -1.206 -6.434 -9.257 1.00 93.56 82 THR A C 1
ATOM 651 O O . THR A 1 82 ? -0.685 -7.072 -8.348 1.00 93.56 82 THR A O 1
ATOM 654 N N . PHE A 1 83 ? -1.637 -7.018 -10.366 1.00 94.06 83 PHE A N 1
ATOM 655 C CA . PHE A 1 83 ? -1.322 -8.401 -10.707 1.00 94.06 83 PHE A CA 1
ATOM 656 C C . PHE A 1 83 ? 0.028 -8.465 -11.414 1.00 94.06 83 PHE A C 1
ATOM 658 O O . PHE A 1 83 ? 0.277 -7.701 -12.350 1.00 94.06 83 PHE A O 1
ATOM 665 N N . VAL A 1 84 ? 0.905 -9.357 -10.956 1.00 91.62 84 VAL A N 1
ATOM 666 C CA . VAL A 1 84 ? 2.295 -9.427 -11.410 1.00 91.62 84 VAL A CA 1
ATOM 667 C C . VAL A 1 84 ? 2.585 -10.791 -12.025 1.00 91.62 84 VAL A C 1
ATOM 669 O O . VAL A 1 84 ? 2.330 -11.829 -11.420 1.00 91.62 84 VAL A O 1
ATOM 672 N N . ILE A 1 85 ? 3.196 -10.791 -13.210 1.00 89.75 85 ILE A N 1
ATOM 673 C CA . ILE A 1 85 ? 3.733 -11.995 -13.851 1.00 89.75 85 ILE A CA 1
ATOM 674 C C . ILE A 1 85 ? 5.218 -11.765 -14.128 1.00 89.75 85 ILE A C 1
ATOM 676 O O . ILE A 1 85 ? 5.571 -10.922 -14.950 1.00 89.75 85 ILE A O 1
ATOM 680 N N . ARG A 1 86 ? 6.096 -12.501 -13.435 1.00 84.31 86 ARG A N 1
ATOM 681 C CA . ARG A 1 86 ? 7.566 -12.377 -13.568 1.00 84.31 86 ARG A CA 1
ATOM 682 C C . ARG A 1 86 ? 8.200 -13.428 -14.479 1.00 84.31 86 ARG A C 1
ATOM 684 O O . ARG A 1 86 ? 9.360 -13.285 -14.859 1.00 84.31 86 ARG A O 1
ATOM 691 N N . ASP A 1 87 ? 7.469 -14.496 -14.790 1.00 78.31 87 ASP A N 1
ATOM 692 C CA . ASP A 1 87 ? 7.977 -15.604 -15.593 1.00 78.31 87 ASP A CA 1
ATOM 693 C C . ASP A 1 87 ? 7.675 -15.383 -17.083 1.00 78.31 87 ASP A C 1
ATOM 695 O O . ASP A 1 87 ? 6.524 -15.374 -17.528 1.00 78.31 87 ASP A O 1
ATOM 699 N N . LYS A 1 88 ? 8.747 -15.209 -17.859 1.00 75.75 88 LYS A N 1
ATOM 700 C CA . LYS A 1 88 ? 8.703 -15.016 -19.310 1.00 75.75 88 LYS A CA 1
ATOM 701 C C . LYS A 1 88 ? 8.138 -16.233 -20.042 1.00 75.75 88 LYS A C 1
ATOM 703 O O . LYS A 1 88 ? 7.460 -16.059 -21.054 1.00 75.75 88 LYS A O 1
ATOM 708 N N . ASP A 1 89 ? 8.410 -17.440 -19.557 1.00 78.19 89 ASP A N 1
ATOM 709 C CA . ASP A 1 89 ? 7.925 -18.667 -20.185 1.00 78.19 89 ASP A CA 1
ATOM 710 C C . ASP A 1 89 ? 6.442 -18.871 -19.865 1.00 78.19 89 ASP A C 1
ATOM 712 O O . ASP A 1 89 ? 5.658 -19.200 -20.761 1.00 78.19 89 ASP A O 1
ATOM 716 N N . ALA A 1 90 ? 6.016 -18.556 -18.638 1.00 78.88 90 ALA A N 1
ATOM 717 C CA . ALA A 1 90 ? 4.601 -18.550 -18.267 1.00 78.88 90 ALA A CA 1
ATOM 718 C C . ALA A 1 90 ? 3.789 -17.533 -19.090 1.00 78.88 90 ALA A C 1
ATOM 720 O O . ALA A 1 90 ? 2.705 -17.867 -19.565 1.00 78.88 90 ALA A O 1
ATOM 721 N N . LEU A 1 91 ? 4.321 -16.326 -19.338 1.00 80.88 91 LEU A N 1
ATOM 722 C CA . LEU A 1 91 ? 3.680 -15.312 -20.199 1.00 80.88 91 LEU A CA 1
ATOM 723 C C . LEU A 1 91 ? 3.444 -15.794 -21.640 1.00 80.88 91 LEU A C 1
ATOM 725 O O . LEU A 1 91 ? 2.493 -15.362 -22.292 1.00 80.88 91 LEU A O 1
ATOM 729 N N . ARG A 1 92 ? 4.313 -16.675 -22.148 1.00 77.06 92 ARG A N 1
ATOM 730 C CA . ARG A 1 92 ? 4.251 -17.198 -23.523 1.00 77.06 92 ARG A CA 1
ATOM 731 C C . ARG A 1 92 ? 3.387 -18.444 -23.659 1.00 77.06 92 ARG A C 1
ATOM 733 O O . ARG A 1 92 ? 2.850 -18.703 -24.734 1.00 77.06 92 ARG A O 1
ATOM 740 N N . THR A 1 93 ? 3.309 -19.256 -22.611 1.00 76.88 93 THR A N 1
ATOM 741 C CA . THR A 1 93 ? 2.749 -20.612 -22.696 1.00 76.88 93 THR A CA 1
ATOM 742 C C . THR A 1 93 ? 1.352 -20.728 -22.102 1.00 76.88 93 THR A C 1
ATOM 744 O O . THR A 1 93 ? 0.580 -21.566 -22.574 1.00 76.88 93 THR A O 1
ATOM 747 N N . GLN A 1 94 ? 1.007 -19.881 -21.132 1.00 82.88 94 GLN A N 1
ATOM 748 C CA . GLN A 1 94 ? -0.223 -19.973 -20.348 1.00 82.88 94 GLN A CA 1
ATOM 749 C C . GLN A 1 94 ? -1.112 -18.741 -20.552 1.00 82.88 94 GLN A C 1
ATOM 751 O O . GLN A 1 94 ? -0.614 -17.633 -20.745 1.00 82.88 94 GLN A O 1
ATOM 756 N N . GLU A 1 95 ? -2.429 -18.947 -20.501 1.00 83.31 95 GLU A N 1
ATOM 757 C CA . GLU A 1 95 ? -3.377 -17.855 -20.274 1.00 83.31 95 GLU A CA 1
ATOM 758 C C . GLU A 1 95 ? -3.368 -17.511 -18.779 1.00 83.31 95 GLU A C 1
ATOM 760 O O . GLU A 1 95 ? -3.315 -18.406 -17.931 1.00 83.31 95 GLU A O 1
ATOM 765 N N . HIS A 1 96 ? -3.430 -16.221 -18.455 1.00 87.06 96 HIS A N 1
ATOM 766 C CA . HIS A 1 96 ? -3.440 -15.746 -17.070 1.00 87.06 96 HIS A CA 1
ATOM 767 C C . HIS A 1 96 ? -4.764 -15.065 -16.771 1.00 87.06 96 HIS A C 1
ATOM 769 O O . HIS A 1 96 ? -5.164 -14.145 -17.483 1.00 87.06 96 HIS A O 1
ATOM 775 N N . ILE A 1 97 ? -5.431 -15.503 -15.708 1.00 87.81 97 ILE A N 1
ATOM 776 C CA . ILE A 1 97 ? -6.739 -14.988 -15.307 1.00 87.81 97 ILE A CA 1
ATOM 777 C C . ILE A 1 97 ? -6.585 -14.225 -13.993 1.00 87.81 97 ILE A C 1
ATOM 779 O O . ILE A 1 97 ? -6.065 -14.755 -13.010 1.00 87.81 97 ILE A O 1
ATOM 783 N N . VAL A 1 98 ? -7.072 -12.987 -13.972 1.00 91.50 98 VAL A N 1
ATOM 784 C CA . VAL A 1 98 ? -7.115 -12.141 -12.777 1.00 91.50 98 VAL A CA 1
ATOM 785 C C . VAL A 1 98 ? -8.507 -11.547 -12.602 1.00 91.50 98 VAL A C 1
ATOM 787 O O . VAL A 1 98 ? -9.131 -11.085 -13.559 1.00 91.50 98 VAL A O 1
ATOM 790 N N . ALA A 1 99 ? -8.994 -11.544 -11.365 1.00 91.19 99 ALA A N 1
ATOM 791 C CA . ALA A 1 99 ? -10.240 -10.899 -10.985 1.00 91.19 99 ALA A CA 1
ATOM 792 C C . ALA A 1 99 ? -9.955 -9.591 -10.240 1.00 91.19 99 ALA A C 1
ATOM 794 O O . ALA A 1 99 ? -9.388 -9.600 -9.150 1.00 91.19 99 ALA A O 1
ATOM 795 N N . PHE A 1 100 ? -10.387 -8.468 -10.802 1.00 90.75 100 PHE A N 1
ATOM 796 C CA . PHE A 1 100 ? -10.421 -7.185 -10.106 1.00 90.75 100 PHE A CA 1
ATOM 797 C C . PHE A 1 100 ? -11.765 -7.029 -9.395 1.00 90.75 100 PHE A C 1
ATOM 799 O O . PHE A 1 100 ? -12.816 -7.130 -10.030 1.00 90.75 100 PHE A O 1
ATOM 806 N N . THR A 1 101 ? -11.745 -6.793 -8.087 1.00 86.69 101 THR A N 1
ATOM 807 C CA . THR A 1 101 ? -12.951 -6.726 -7.245 1.00 86.69 101 THR A CA 1
ATOM 808 C C . THR A 1 101 ? -13.164 -5.333 -6.677 1.00 86.69 101 THR A C 1
ATOM 810 O O . THR A 1 101 ? -12.334 -4.440 -6.851 1.00 86.69 101 THR A O 1
ATOM 813 N N . ASP A 1 102 ? -14.301 -5.137 -6.006 1.00 76.44 102 ASP A N 1
ATOM 814 C CA . ASP A 1 102 ? -14.650 -3.876 -5.338 1.00 76.44 102 ASP A CA 1
ATOM 815 C C . ASP A 1 102 ? -14.747 -2.695 -6.318 1.00 76.44 102 ASP A C 1
ATOM 817 O O . ASP A 1 102 ? -14.560 -1.523 -5.972 1.00 76.44 102 ASP A O 1
ATOM 821 N N . ILE A 1 103 ? -15.080 -3.010 -7.574 1.00 73.75 103 ILE A N 1
ATOM 822 C CA . ILE A 1 103 ? -15.292 -2.039 -8.638 1.00 73.75 103 ILE A CA 1
ATOM 823 C C . ILE A 1 103 ? -16.710 -1.497 -8.474 1.00 73.75 103 ILE A C 1
ATOM 825 O O . ILE A 1 103 ? -17.652 -1.936 -9.130 1.00 73.75 103 ILE A O 1
ATOM 829 N N . SER A 1 104 ? -16.879 -0.524 -7.580 1.00 62.50 104 SER A N 1
ATOM 830 C CA . SER A 1 104 ? -18.147 0.205 -7.488 1.00 62.50 104 SER A CA 1
ATOM 831 C C . SER A 1 104 ? -18.404 0.988 -8.786 1.00 62.50 104 SER A C 1
ATOM 833 O O . SER A 1 104 ? -17.472 1.480 -9.454 1.00 62.50 104 SER A O 1
ATOM 835 N N . ARG A 1 105 ? -19.686 1.137 -9.145 1.00 54.97 105 ARG A N 1
ATOM 836 C CA . ARG A 1 105 ? -20.169 2.118 -10.131 1.00 54.97 105 ARG A CA 1
ATOM 837 C C . ARG A 1 105 ? -19.959 3.522 -9.559 1.00 54.97 105 ARG A C 1
ATOM 839 O O . ARG A 1 105 ? -20.901 4.129 -9.075 1.00 54.97 105 ARG A O 1
ATOM 846 N N . SER A 1 106 ? -18.707 3.977 -9.560 1.00 44.19 106 SER A N 1
ATOM 847 C CA . SER A 1 106 ? -18.201 5.226 -8.979 1.00 44.19 106 SER A CA 1
ATOM 848 C C . SER A 1 106 ? -19.286 6.228 -8.551 1.00 44.19 106 SER A C 1
ATOM 850 O O . SER A 1 106 ? -19.759 7.057 -9.327 1.00 44.19 106 SER A O 1
ATOM 852 N N . ARG A 1 107 ? -19.643 6.173 -7.270 1.00 42.34 107 ARG A N 1
ATOM 853 C CA . ARG A 1 107 ? -19.485 7.333 -6.398 1.00 42.34 107 ARG A CA 1
ATOM 854 C C . ARG A 1 107 ? -18.478 6.920 -5.344 1.00 42.34 107 ARG A C 1
ATOM 856 O O . ARG A 1 107 ? -18.856 6.588 -4.231 1.00 42.34 107 ARG A O 1
ATOM 863 N N . SER A 1 108 ? -17.199 6.861 -5.728 1.00 39.00 108 SER A N 1
ATOM 864 C CA . SER A 1 108 ? -16.130 6.681 -4.744 1.00 39.00 108 SER A CA 1
ATOM 865 C C . SER A 1 108 ? -16.396 7.652 -3.598 1.00 39.00 108 SER A C 1
ATOM 867 O O . SER A 1 108 ? -16.424 8.864 -3.814 1.00 39.00 108 SER A O 1
ATOM 869 N N . MET A 1 109 ? -16.603 7.128 -2.392 1.00 40.00 109 MET A N 1
ATOM 870 C CA . MET A 1 109 ? -16.883 7.902 -1.180 1.00 40.00 109 MET A CA 1
ATOM 871 C C . MET A 1 109 ? -15.699 8.805 -0.755 1.00 40.00 109 MET A C 1
ATOM 873 O O . MET A 1 109 ? -15.694 9.369 0.331 1.00 40.00 109 MET A O 1
ATOM 877 N N . LYS A 1 110 ? -14.696 8.968 -1.631 1.00 40.72 110 LYS A N 1
ATOM 878 C CA . LYS A 1 110 ? -13.518 9.831 -1.498 1.00 40.72 110 LYS A CA 1
ATOM 879 C C . LYS A 1 110 ? -13.232 10.642 -2.759 1.00 40.72 110 LYS A C 1
ATOM 881 O O . LYS A 1 110 ? -12.102 10.717 -3.219 1.00 40.72 110 LYS A O 1
ATOM 886 N N . SER A 1 111 ? -14.253 11.281 -3.314 1.00 36.25 111 SER A N 1
ATOM 887 C CA . SER A 1 111 ? -14.026 12.465 -4.140 1.00 36.25 111 SER A CA 1
ATOM 888 C C . SER A 1 111 ? -14.986 13.570 -3.721 1.00 36.25 111 SER A C 1
ATOM 890 O O . SER A 1 111 ? -15.979 13.861 -4.375 1.00 36.25 111 SER A O 1
ATOM 892 N N . VAL A 1 112 ? -14.726 14.126 -2.536 1.00 41.25 112 VAL A N 1
ATOM 893 C CA . VAL A 1 112 ? -15.345 15.386 -2.088 1.00 41.25 112 VAL A CA 1
ATOM 894 C C . VAL A 1 112 ? -14.501 16.583 -2.558 1.00 41.25 112 VAL A C 1
ATOM 896 O O . VAL A 1 112 ? -14.995 17.703 -2.601 1.00 41.25 112 VAL A O 1
ATOM 899 N N . THR A 1 113 ? -13.256 16.356 -2.994 1.00 39.16 113 THR A N 1
ATOM 900 C CA . THR A 1 113 ? -12.391 17.388 -3.585 1.00 39.16 113 THR A CA 1
ATOM 901 C C . THR A 1 113 ? -12.599 17.573 -5.093 1.00 39.16 113 THR A C 1
ATOM 903 O O . THR A 1 113 ? -12.484 18.703 -5.558 1.00 39.16 113 THR A O 1
ATOM 906 N N . SER A 1 114 ? -13.003 16.537 -5.845 1.00 39.75 114 SER A N 1
ATOM 907 C CA . SER A 1 114 ? -13.469 16.680 -7.238 1.00 39.75 114 SER A CA 1
ATOM 908 C C . SER A 1 114 ? -14.981 16.884 -7.265 1.00 39.75 114 SER A C 1
ATOM 910 O O . SER A 1 114 ? -15.771 15.999 -7.610 1.00 39.75 114 SER A O 1
ATOM 912 N N . MET A 1 115 ? -15.439 18.070 -6.873 1.00 39.56 115 MET A N 1
ATOM 913 C CA . MET A 1 115 ? -16.765 18.500 -7.301 1.00 39.56 115 MET A CA 1
ATOM 914 C C . MET A 1 115 ? -16.716 18.638 -8.830 1.00 39.56 115 MET A C 1
ATOM 916 O O . MET A 1 115 ? -16.238 19.652 -9.324 1.00 39.56 115 MET A O 1
ATOM 920 N N . ASN A 1 116 ? -17.191 17.614 -9.557 1.00 40.22 116 ASN A N 1
ATOM 921 C CA . ASN A 1 116 ? -17.791 17.645 -10.910 1.00 40.22 116 ASN A CA 1
ATOM 922 C C . ASN A 1 116 ? -17.218 16.677 -11.969 1.00 40.22 116 ASN A C 1
ATOM 924 O O . ASN A 1 116 ? -17.856 16.555 -13.018 1.00 40.22 116 ASN A O 1
ATOM 928 N N . ALA A 1 117 ? -16.120 15.942 -11.744 1.00 47.28 117 ALA A N 1
ATOM 929 C CA . ALA A 1 117 ? -15.604 15.000 -12.749 1.00 47.28 117 ALA A CA 1
ATOM 930 C C . ALA A 1 117 ? -15.822 13.523 -12.348 1.00 47.28 117 ALA A C 1
ATOM 932 O O . ALA A 1 117 ? -15.333 13.084 -11.308 1.00 47.28 117 ALA A O 1
ATOM 933 N N . PRO A 1 118 ? -16.536 12.705 -13.150 1.00 59.91 118 PRO A N 1
ATOM 934 C CA . PRO A 1 118 ? -16.575 11.265 -12.917 1.00 59.91 118 PRO A CA 1
ATOM 935 C C . PRO A 1 118 ? -15.171 10.676 -13.108 1.00 59.91 118 PRO A C 1
ATOM 937 O O . PRO A 1 118 ? -14.554 10.876 -14.155 1.00 59.91 118 PRO A O 1
ATOM 940 N N . SER A 1 119 ? -14.675 9.930 -12.115 1.00 69.06 119 SER A N 1
ATOM 941 C CA . SER A 1 119 ? -13.411 9.204 -12.253 1.00 69.06 119 SER A CA 1
ATOM 942 C C . SER A 1 119 ? -13.514 8.176 -13.385 1.00 69.06 119 SER A C 1
ATOM 944 O O . SER A 1 119 ? -14.441 7.361 -13.440 1.00 69.06 119 SER A O 1
ATOM 946 N N . VAL A 1 120 ? -12.568 8.233 -14.320 1.00 80.81 120 VAL A N 1
ATOM 947 C CA . VAL A 1 120 ? -12.494 7.328 -15.470 1.00 80.81 120 VAL A CA 1
ATOM 948 C C . VAL A 1 120 ? -11.596 6.159 -15.104 1.00 80.81 120 VAL A C 1
ATOM 950 O O . VAL A 1 120 ? -10.481 6.359 -14.630 1.00 80.81 120 VAL A O 1
ATOM 953 N N . LYS A 1 121 ? -12.053 4.929 -15.344 1.00 85.88 121 LYS A N 1
ATOM 954 C CA . LYS A 1 121 ? -11.253 3.737 -15.051 1.00 85.88 121 LYS A CA 1
ATOM 955 C C . LYS A 1 121 ? -10.378 3.360 -16.243 1.00 85.88 121 LYS A C 1
ATOM 957 O O . LYS A 1 121 ? -10.878 3.258 -17.365 1.00 85.88 121 LYS A O 1
ATOM 962 N N . TYR A 1 122 ? -9.102 3.092 -15.991 1.00 89.81 122 TYR A N 1
ATOM 963 C CA . TYR A 1 122 ? -8.148 2.607 -16.986 1.00 89.81 122 TYR A CA 1
ATOM 964 C C . TYR A 1 122 ? -7.527 1.289 -16.541 1.00 89.81 122 TYR A C 1
ATOM 966 O O . TYR A 1 122 ? -6.980 1.201 -15.445 1.00 89.81 122 TYR A O 1
ATOM 974 N N . LEU A 1 123 ? -7.563 0.281 -17.410 1.00 92.62 123 LEU A N 1
ATOM 975 C CA . LEU A 1 123 ? -6.746 -0.915 -17.246 1.00 92.62 123 LEU A CA 1
ATOM 976 C C . LEU A 1 123 ? -5.364 -0.633 -17.840 1.00 92.62 123 LEU A C 1
ATOM 978 O O . LEU A 1 123 ? -5.250 -0.296 -19.021 1.00 92.62 123 LEU A O 1
ATOM 982 N N . VAL A 1 124 ? -4.326 -0.742 -17.015 1.00 93.19 124 VAL A N 1
ATOM 983 C CA . VAL A 1 124 ? -2.944 -0.448 -17.395 1.00 93.19 124 VAL A CA 1
ATOM 984 C C . VAL A 1 124 ? -2.136 -1.735 -17.407 1.00 93.19 124 VAL A C 1
ATOM 986 O O . VAL A 1 124 ? -2.091 -2.458 -16.413 1.00 93.19 124 VAL A O 1
ATOM 989 N N . LEU A 1 125 ? -1.482 -2.001 -18.537 1.00 93.19 125 LEU A N 1
ATOM 990 C CA . LEU A 1 125 ? -0.494 -3.066 -18.679 1.00 93.19 125 LEU A CA 1
ATOM 991 C C . LEU A 1 125 ? 0.888 -2.431 -18.789 1.00 93.19 125 LEU A C 1
ATOM 993 O O . LEU A 1 125 ? 1.178 -1.732 -19.761 1.00 93.19 125 LEU A O 1
ATOM 997 N N . TYR A 1 126 ? 1.726 -2.662 -17.784 1.00 92.50 126 TYR A N 1
ATOM 998 C CA . TYR A 1 126 ? 3.047 -2.063 -17.651 1.00 92.50 126 TYR A CA 1
ATOM 999 C C . TYR A 1 126 ? 4.118 -3.147 -17.776 1.00 92.50 126 TYR A C 1
ATOM 1001 O O . TYR A 1 126 ? 4.212 -4.057 -16.955 1.00 92.50 126 TYR A O 1
ATOM 1009 N N . VAL A 1 127 ? 4.906 -3.074 -18.845 1.00 91.50 127 VAL A N 1
ATOM 1010 C CA . VAL A 1 127 ? 5.936 -4.057 -19.188 1.00 91.50 127 VAL A CA 1
ATOM 1011 C C . VAL A 1 127 ? 7.280 -3.555 -18.687 1.00 91.50 127 VAL A C 1
ATOM 1013 O O . VAL A 1 127 ? 7.735 -2.475 -19.074 1.00 91.50 127 VAL A O 1
ATOM 1016 N N . ILE A 1 128 ? 7.932 -4.362 -17.858 1.00 91.38 128 ILE A N 1
ATOM 1017 C CA . ILE A 1 128 ? 9.222 -4.072 -17.237 1.00 91.38 128 ILE A CA 1
ATOM 1018 C C . ILE A 1 128 ? 10.240 -5.075 -17.760 1.00 91.38 128 ILE A C 1
ATOM 1020 O O . ILE A 1 128 ? 10.045 -6.284 -17.700 1.00 91.38 128 ILE A O 1
ATOM 1024 N N . ARG A 1 129 ? 11.355 -4.571 -18.274 1.00 89.69 129 ARG A N 1
ATOM 1025 C CA . ARG A 1 129 ? 12.481 -5.367 -18.748 1.00 89.69 129 ARG A CA 1
ATOM 1026 C C . ARG A 1 129 ? 13.494 -5.550 -17.623 1.00 89.69 129 ARG A C 1
ATOM 1028 O O . ARG A 1 129 ? 13.906 -4.573 -16.999 1.00 89.69 129 ARG A O 1
ATOM 1035 N N . ILE A 1 130 ? 13.937 -6.783 -17.407 1.00 88.81 130 ILE A N 1
ATOM 1036 C CA . ILE A 1 130 ? 14.913 -7.154 -16.377 1.00 88.81 130 ILE A CA 1
ATOM 1037 C C . ILE A 1 130 ? 16.222 -7.545 -17.066 1.00 88.81 130 ILE A C 1
ATOM 1039 O O . ILE A 1 130 ? 16.266 -8.527 -17.809 1.00 88.81 130 ILE A O 1
ATOM 1043 N N . GLY A 1 131 ? 17.281 -6.757 -16.862 1.00 86.44 131 GLY A N 1
ATOM 1044 C CA . GLY A 1 131 ? 18.580 -6.997 -17.501 1.00 86.44 131 GLY A CA 1
ATOM 1045 C C . GLY A 1 131 ? 19.630 -5.920 -17.202 1.00 86.44 131 GLY A C 1
ATOM 1046 O O . GLY A 1 131 ? 19.482 -5.149 -16.260 1.00 86.44 131 GLY A O 1
ATOM 1047 N N . THR A 1 132 ? 20.676 -5.835 -18.029 1.00 84.25 132 THR A N 1
ATOM 1048 C CA . THR A 1 132 ? 21.745 -4.815 -17.941 1.00 84.25 132 THR A CA 1
ATOM 1049 C C . THR A 1 132 ? 21.226 -3.419 -18.270 1.00 84.25 132 THR A C 1
ATOM 1051 O O . THR A 1 132 ? 20.246 -3.296 -18.983 1.00 84.25 132 THR A O 1
ATOM 1054 N N . MET A 1 133 ? 21.869 -2.335 -17.823 1.00 80.94 133 MET A N 1
ATOM 1055 C CA . MET A 1 133 ? 21.296 -0.984 -17.968 1.00 80.94 133 MET A CA 1
ATOM 1056 C C . MET A 1 133 ? 21.018 -0.577 -19.431 1.00 80.94 133 MET A C 1
ATOM 1058 O O . MET A 1 133 ? 19.937 -0.072 -19.737 1.00 80.94 133 MET A O 1
ATOM 1062 N N . TYR A 1 134 ? 21.959 -0.850 -20.335 1.00 75.44 134 TYR A N 1
ATOM 1063 C CA . TYR A 1 134 ? 21.818 -0.643 -21.779 1.00 75.44 134 TYR A CA 1
ATOM 1064 C C . TYR A 1 134 ? 21.943 -1.980 -22.508 1.00 75.44 134 TYR A C 1
ATOM 1066 O O . TYR A 1 134 ? 22.646 -2.885 -22.049 1.00 75.44 134 TYR A O 1
ATOM 1074 N N . THR A 1 135 ? 21.250 -2.108 -23.636 1.00 59.12 135 THR A N 1
ATOM 1075 C CA . THR A 1 135 ? 21.428 -3.235 -24.546 1.00 59.12 135 THR A CA 1
ATOM 1076 C C . THR A 1 135 ? 22.687 -3.044 -25.375 1.00 59.12 135 THR A C 1
ATOM 1078 O O . THR A 1 135 ? 22.860 -2.024 -26.038 1.00 59.12 135 THR A O 1
ATOM 1081 N N . ASN A 1 136 ? 23.564 -4.045 -25.384 1.00 52.03 136 ASN A N 1
ATOM 1082 C CA . ASN A 1 136 ? 24.586 -4.149 -26.419 1.00 52.03 136 ASN A CA 1
ATOM 1083 C C . ASN A 1 136 ? 23.926 -4.700 -27.693 1.00 52.03 136 ASN A C 1
ATOM 1085 O O . ASN A 1 136 ? 24.149 -5.849 -28.059 1.00 52.03 136 ASN A O 1
ATOM 1089 N N . ASP A 1 137 ? 23.108 -3.895 -28.373 1.00 45.84 137 ASP A N 1
ATOM 1090 C CA . ASP A 1 137 ? 22.483 -4.296 -29.647 1.00 45.84 137 ASP A CA 1
ATOM 1091 C C . ASP A 1 137 ? 23.486 -4.326 -30.826 1.00 45.84 137 ASP A C 1
ATOM 1093 O O . ASP A 1 137 ? 23.122 -4.656 -31.952 1.00 45.84 137 ASP A O 1
ATOM 1097 N N . ASN A 1 138 ? 24.770 -4.045 -30.568 1.00 35.44 138 ASN A N 1
ATOM 1098 C CA . ASN A 1 138 ? 25.825 -3.946 -31.583 1.00 35.44 138 ASN A CA 1
ATOM 1099 C C . ASN A 1 138 ? 26.584 -5.250 -31.878 1.00 35.44 138 ASN A C 1
ATOM 1101 O O . ASN A 1 138 ? 27.485 -5.225 -32.708 1.00 35.44 138 ASN A O 1
ATOM 1105 N N . ASN A 1 139 ? 26.227 -6.384 -31.271 1.00 38.62 139 ASN A N 1
ATOM 1106 C CA . ASN A 1 139 ? 26.804 -7.682 -31.648 1.00 38.62 139 ASN A CA 1
ATOM 1107 C C . ASN A 1 139 ? 25.807 -8.502 -32.481 1.00 38.62 139 ASN A C 1
ATOM 1109 O O . ASN A 1 139 ? 25.477 -9.639 -32.149 1.00 38.62 139 ASN A O 1
ATOM 1113 N N . LYS A 1 140 ? 25.317 -7.915 -33.576 1.00 42.75 140 LYS A N 1
ATOM 1114 C CA . LYS A 1 140 ? 25.020 -8.712 -34.768 1.00 42.75 140 LYS A CA 1
ATOM 1115 C C . LYS A 1 140 ? 26.343 -8.844 -35.516 1.00 42.75 140 LYS A C 1
ATOM 1117 O O . LYS A 1 140 ? 26.995 -7.839 -35.760 1.00 42.75 140 LYS A O 1
ATOM 1122 N N . ASP A 1 141 ? 26.717 -10.081 -35.811 1.00 41.22 141 ASP A N 1
ATOM 1123 C CA . ASP A 1 141 ? 27.905 -10.485 -36.571 1.00 41.22 141 ASP A CA 1
ATOM 1124 C C . ASP A 1 141 ? 29.192 -10.671 -35.755 1.00 41.22 141 ASP A C 1
ATOM 1126 O O . ASP A 1 141 ? 30.201 -9.994 -35.933 1.00 41.22 141 ASP A O 1
ATOM 1130 N N . THR A 1 142 ? 29.223 -11.711 -34.923 1.00 34.53 142 THR A N 1
ATOM 1131 C CA . THR A 1 142 ? 30.380 -12.618 -34.982 1.00 34.53 142 THR A CA 1
ATOM 1132 C C . THR A 1 142 ? 29.959 -14.026 -34.591 1.00 34.53 142 THR A C 1
ATOM 1134 O O . THR A 1 142 ? 29.500 -14.290 -33.484 1.00 34.53 142 THR A O 1
ATOM 1137 N N . SER A 1 143 ? 30.066 -14.898 -35.583 1.00 38.78 143 SER A N 1
ATOM 1138 C CA . SER A 1 143 ? 29.803 -16.328 -35.581 1.00 38.78 143 SER A CA 1
ATOM 1139 C C . SER A 1 143 ? 30.365 -17.078 -34.376 1.00 38.78 143 SER A C 1
ATOM 1141 O O . SER A 1 143 ? 31.494 -16.836 -33.949 1.00 38.78 143 SER A O 1
ATOM 1143 N N . ASP A 1 144 ? 29.569 -18.051 -33.933 1.00 42.12 144 ASP A N 1
ATOM 1144 C CA . ASP A 1 144 ? 29.943 -19.338 -33.350 1.00 42.12 144 ASP A CA 1
ATOM 1145 C C . ASP A 1 144 ? 31.448 -19.615 -33.274 1.00 42.12 144 ASP A C 1
ATOM 1147 O O . ASP A 1 144 ? 32.115 -19.715 -34.302 1.00 42.12 144 ASP A O 1
ATOM 1151 N N . THR A 1 145 ? 31.966 -19.800 -32.056 1.00 37.81 145 THR A N 1
ATOM 1152 C CA . THR A 1 145 ? 32.725 -20.989 -31.610 1.00 37.81 145 THR A CA 1
ATOM 1153 C C . THR A 1 145 ? 33.290 -20.706 -30.216 1.00 37.81 145 THR A C 1
ATOM 1155 O O . THR A 1 145 ? 34.346 -20.096 -30.076 1.00 37.81 145 THR A O 1
ATOM 1158 N N . SER A 1 146 ? 32.607 -21.148 -29.159 1.00 35.19 146 SER A N 1
ATOM 1159 C CA . SER A 1 146 ? 33.246 -21.719 -27.958 1.00 35.19 146 SER A CA 1
ATOM 1160 C C . SER A 1 146 ? 32.191 -22.101 -26.924 1.00 35.19 146 SER A C 1
ATOM 1162 O O . SER A 1 146 ? 31.606 -21.282 -26.219 1.00 35.19 146 SER A O 1
ATOM 1164 N N . ILE A 1 147 ? 31.979 -23.410 -26.836 1.00 46.62 147 ILE A N 1
ATOM 1165 C CA . ILE A 1 147 ? 31.301 -24.084 -25.738 1.00 46.62 147 ILE A CA 1
ATOM 1166 C C . ILE A 1 147 ? 32.042 -23.720 -24.445 1.00 46.62 147 ILE A C 1
ATOM 1168 O O . ILE A 1 147 ? 33.142 -24.203 -24.192 1.00 46.62 147 ILE A O 1
ATOM 1172 N N . SER A 1 148 ? 31.433 -22.874 -23.618 1.00 33.12 148 SER 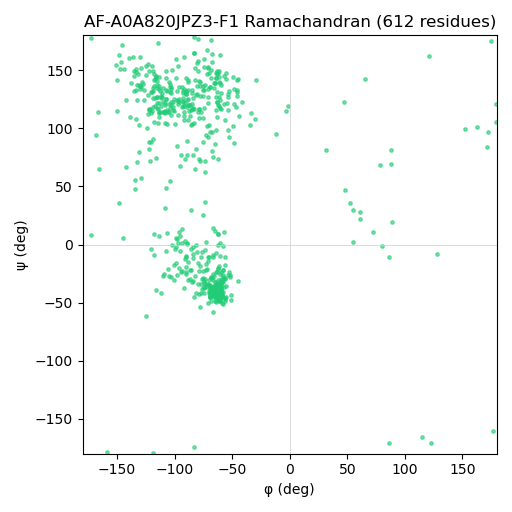A N 1
ATOM 1173 C CA . SER A 1 148 ? 31.748 -22.794 -22.194 1.00 33.12 148 SER A CA 1
ATOM 1174 C C . SER A 1 148 ? 30.471 -23.063 -21.408 1.00 33.12 148 SER A C 1
ATOM 1176 O O . SER A 1 148 ? 29.690 -22.186 -21.051 1.00 33.12 148 SER A O 1
ATOM 1178 N N . THR A 1 149 ? 30.253 -24.348 -21.147 1.00 35.66 149 THR A N 1
ATOM 1179 C CA . THR A 1 149 ? 29.412 -24.858 -20.066 1.00 35.66 149 THR A CA 1
ATOM 1180 C C . THR A 1 149 ? 29.995 -24.422 -18.720 1.00 35.66 149 THR A C 1
ATOM 1182 O O . THR A 1 149 ? 30.559 -25.225 -17.981 1.00 35.66 149 THR A O 1
ATOM 1185 N N . LEU A 1 150 ? 29.859 -23.140 -18.384 1.00 34.41 150 LEU A N 1
ATOM 1186 C CA . LEU A 1 150 ? 29.862 -22.690 -17.001 1.00 34.41 150 LEU A CA 1
ATOM 1187 C C . LEU A 1 150 ? 28.441 -22.271 -16.652 1.00 34.41 150 LEU A C 1
ATOM 1189 O O . LEU A 1 150 ? 27.891 -21.320 -17.203 1.00 34.41 150 LEU A O 1
ATOM 1193 N N . LYS A 1 151 ? 27.851 -23.023 -15.719 1.00 35.81 151 LYS A N 1
ATOM 1194 C CA . LYS A 1 151 ? 26.632 -22.655 -15.004 1.00 35.81 151 LYS A CA 1
ATOM 1195 C C . LYS A 1 151 ? 26.755 -21.191 -14.587 1.00 35.81 151 LYS A C 1
ATOM 1197 O O . LYS A 1 151 ? 27.572 -20.861 -13.731 1.00 35.81 151 LYS A O 1
ATOM 1202 N N . ARG A 1 152 ? 25.952 -20.326 -15.209 1.00 37.47 152 ARG A N 1
ATOM 1203 C CA . ARG A 1 152 ? 25.785 -18.926 -14.826 1.00 37.47 152 ARG A CA 1
ATOM 1204 C C . ARG A 1 152 ? 25.137 -18.929 -13.443 1.00 37.47 152 ARG A C 1
ATOM 1206 O O . ARG A 1 152 ? 23.917 -18.943 -13.321 1.00 37.47 152 ARG A O 1
ATOM 1213 N N . THR A 1 153 ? 25.954 -19.018 -12.395 1.00 32.31 153 THR A N 1
ATOM 1214 C CA . THR A 1 153 ? 25.546 -18.677 -11.032 1.00 32.31 153 THR A CA 1
ATOM 1215 C C . THR A 1 153 ? 24.860 -17.319 -11.120 1.00 32.31 153 THR A C 1
ATOM 1217 O O . THR A 1 153 ? 25.451 -16.384 -11.664 1.00 32.31 153 THR A O 1
ATOM 1220 N N . LYS A 1 154 ? 23.586 -17.242 -10.711 1.00 39.78 154 LYS A N 1
ATOM 1221 C CA . LYS A 1 154 ? 22.770 -16.020 -10.739 1.00 39.78 154 LYS A CA 1
ATOM 1222 C C . LYS A 1 154 ? 23.565 -14.872 -10.102 1.00 39.78 154 LYS A C 1
ATOM 1224 O O . LYS A 1 154 ? 23.704 -14.813 -8.889 1.00 39.78 154 LYS A O 1
ATOM 1229 N N . ASN A 1 155 ? 24.125 -13.993 -10.929 1.00 39.78 155 ASN A N 1
ATOM 1230 C CA . ASN A 1 155 ? 24.719 -12.742 -10.480 1.00 39.78 155 ASN A CA 1
ATOM 1231 C C . ASN A 1 155 ? 23.565 -11.743 -10.332 1.00 39.78 155 ASN A C 1
ATOM 1233 O O . ASN A 1 155 ? 23.070 -11.237 -11.335 1.00 39.78 155 ASN A O 1
ATOM 1237 N N . GLU A 1 156 ? 23.154 -11.454 -9.096 1.00 43.53 156 GLU A N 1
ATOM 1238 C CA . GLU A 1 156 ? 22.055 -10.535 -8.724 1.00 43.53 156 GLU A CA 1
ATOM 1239 C C . GLU A 1 156 ? 22.204 -9.096 -9.272 1.00 43.53 156 GLU A C 1
ATOM 1241 O O . GLU A 1 156 ? 21.277 -8.283 -9.216 1.00 43.53 156 GLU A O 1
ATOM 1246 N N . THR A 1 157 ? 23.379 -8.760 -9.813 1.00 47.78 157 THR A N 1
ATOM 1247 C CA . THR A 1 157 ? 23.720 -7.441 -10.359 1.00 47.78 157 THR A CA 1
ATOM 1248 C C . THR A 1 157 ? 23.182 -7.189 -11.763 1.00 47.78 157 THR A C 1
ATOM 1250 O O . THR A 1 157 ? 23.140 -6.034 -12.172 1.00 47.78 157 THR A O 1
ATOM 1253 N N . ASN A 1 158 ? 22.756 -8.229 -12.485 1.00 59.00 158 ASN A N 1
ATOM 1254 C CA . ASN A 1 158 ? 22.296 -8.109 -13.874 1.00 59.00 158 ASN A CA 1
ATOM 1255 C C . ASN A 1 158 ? 20.773 -7.964 -14.008 1.00 59.00 158 ASN A C 1
ATOM 1257 O O . ASN A 1 158 ? 20.265 -7.981 -15.124 1.00 59.00 158 ASN A O 1
ATOM 1261 N N . ASP A 1 159 ? 20.055 -7.805 -12.897 1.00 79.88 159 ASP A N 1
ATOM 1262 C CA . ASP A 1 159 ? 18.591 -7.804 -12.871 1.00 79.88 159 ASP A CA 1
ATOM 1263 C C . ASP A 1 159 ? 18.027 -6.392 -12.627 1.00 79.88 159 ASP A C 1
ATOM 1265 O O . ASP A 1 159 ? 17.183 -6.196 -11.751 1.00 79.88 159 ASP A O 1
ATOM 1269 N N . LEU A 1 160 ? 18.507 -5.384 -13.372 1.00 88.94 160 LEU A N 1
ATOM 1270 C CA . LEU A 1 160 ? 17.946 -4.030 -13.295 1.00 88.94 160 LEU A CA 1
ATOM 1271 C C . LEU A 1 160 ? 16.559 -4.005 -13.929 1.00 88.94 160 LEU A C 1
ATOM 1273 O O . LEU A 1 160 ? 16.395 -4.376 -15.097 1.00 88.94 160 LEU A O 1
ATOM 1277 N N . ARG A 1 161 ? 15.584 -3.500 -13.173 1.00 91.38 161 ARG A N 1
ATOM 1278 C CA . ARG A 1 161 ? 14.199 -3.323 -13.612 1.00 91.38 161 ARG A CA 1
ATOM 1279 C C . ARG A 1 161 ? 14.081 -2.004 -14.362 1.00 91.38 161 ARG A C 1
ATOM 1281 O O . ARG A 1 161 ? 14.340 -0.935 -13.813 1.00 91.38 161 ARG A O 1
ATOM 1288 N N . ARG A 1 162 ? 13.727 -2.068 -15.639 1.00 90.06 162 ARG A N 1
ATOM 1289 C CA . ARG A 1 162 ? 13.637 -0.903 -16.524 1.00 90.06 162 ARG A CA 1
ATOM 1290 C C . ARG A 1 162 ? 12.259 -0.875 -17.165 1.00 90.06 162 ARG A C 1
ATOM 1292 O O . ARG A 1 162 ? 11.824 -1.919 -17.651 1.00 90.06 162 ARG A O 1
ATOM 1299 N N . PRO A 1 163 ? 11.559 0.267 -17.190 1.00 90.31 163 PRO A N 1
ATOM 1300 C CA . PRO A 1 163 ? 10.334 0.360 -17.968 1.00 90.31 163 PRO A CA 1
ATOM 1301 C C . PRO A 1 163 ? 10.609 0.023 -19.433 1.00 90.31 163 PRO A C 1
ATOM 1303 O O . PRO A 1 163 ? 11.684 0.317 -19.947 1.00 90.31 163 PRO A O 1
ATOM 1306 N N . TYR A 1 164 ? 9.651 -0.615 -20.096 1.00 87.50 164 TYR A N 1
ATOM 1307 C CA . TYR A 1 164 ? 9.758 -0.927 -21.516 1.00 87.50 164 TYR A CA 1
ATOM 1308 C C . TYR A 1 164 ? 8.568 -0.380 -22.293 1.00 87.50 164 TYR A C 1
ATOM 1310 O O . TYR A 1 164 ? 8.743 0.483 -23.144 1.00 87.50 164 TYR A O 1
ATOM 1318 N N . MET A 1 165 ? 7.354 -0.837 -21.985 1.00 88.56 165 MET A N 1
ATOM 1319 C CA . MET A 1 165 ? 6.149 -0.375 -22.675 1.00 88.56 165 MET A CA 1
ATOM 1320 C C . MET A 1 165 ? 4.965 -0.271 -21.729 1.00 88.56 165 MET A C 1
ATOM 1322 O O . MET A 1 165 ? 4.858 -1.039 -20.775 1.00 88.56 165 MET A O 1
ATOM 1326 N N . VAL A 1 166 ? 4.049 0.643 -22.035 1.00 90.50 166 VAL A N 1
ATOM 1327 C CA . VAL A 1 166 ? 2.786 0.804 -21.311 1.00 90.50 166 VAL A CA 1
ATOM 1328 C C . VAL A 1 166 ? 1.633 0.812 -22.300 1.00 90.50 166 VAL A C 1
ATOM 1330 O O . VAL A 1 166 ? 1.695 1.474 -23.338 1.00 90.50 166 VAL A O 1
ATOM 1333 N N . ALA A 1 167 ? 0.579 0.075 -21.966 1.00 90.00 167 ALA A N 1
ATOM 1334 C CA . ALA A 1 167 ? -0.711 0.148 -22.635 1.00 90.00 167 ALA A CA 1
ATOM 1335 C C . ALA A 1 167 ? -1.768 0.660 -21.656 1.00 90.00 167 ALA A C 1
ATOM 1337 O O . ALA A 1 167 ? -1.833 0.200 -20.515 1.00 90.00 167 ALA A O 1
ATOM 1338 N N . LEU A 1 168 ? -2.593 1.600 -22.117 1.00 90.06 168 LEU A N 1
ATOM 1339 C CA . LEU A 1 168 ? -3.716 2.152 -21.367 1.00 90.06 168 LEU A CA 1
ATOM 1340 C C . LEU A 1 168 ? -5.002 1.824 -22.112 1.00 90.06 168 LEU A C 1
ATOM 1342 O O . LEU A 1 168 ? -5.142 2.148 -23.290 1.00 90.06 168 LEU A O 1
ATOM 1346 N N . ILE A 1 169 ? -5.946 1.198 -21.419 1.00 88.56 169 ILE A N 1
ATOM 1347 C CA . ILE A 1 169 ? -7.240 0.818 -21.982 1.00 88.56 169 ILE A CA 1
ATOM 1348 C C . ILE A 1 169 ? -8.317 1.524 -21.176 1.00 88.56 169 ILE A C 1
ATOM 1350 O O . ILE A 1 169 ? -8.478 1.271 -19.984 1.00 88.56 169 ILE A O 1
ATOM 1354 N N . ASN A 1 170 ? -9.039 2.435 -21.826 1.00 87.19 170 ASN A N 1
ATOM 1355 C CA . ASN A 1 170 ? -10.165 3.125 -21.212 1.00 87.19 170 ASN A CA 1
ATOM 1356 C C . ASN A 1 170 ? -11.334 2.141 -21.040 1.00 87.19 170 ASN A C 1
ATOM 1358 O O . ASN A 1 170 ? -11.809 1.564 -22.018 1.00 87.19 170 ASN A O 1
ATOM 1362 N N . MET A 1 171 ? -11.790 1.970 -19.798 1.00 84.94 171 MET A N 1
ATOM 1363 C CA . MET A 1 171 ? -12.825 1.002 -19.428 1.00 84.94 171 MET A CA 1
ATOM 1364 C C . MET A 1 171 ? -14.224 1.620 -19.316 1.00 84.94 171 MET A C 1
ATOM 1366 O O . MET A 1 171 ? -15.167 0.930 -18.926 1.00 84.94 171 MET A O 1
ATOM 1370 N N . SER A 1 172 ? -14.394 2.908 -19.638 1.00 76.69 172 SER A N 1
ATOM 1371 C CA . SER A 1 172 ? -15.676 3.611 -19.512 1.00 76.69 172 SER A CA 1
ATOM 1372 C C . SER A 1 172 ? -16.794 2.919 -20.283 1.00 76.69 172 SER A C 1
ATOM 1374 O O . SER A 1 172 ? -17.854 2.697 -19.719 1.00 76.69 172 SER A O 1
ATOM 1376 N N . GLN A 1 173 ? -16.574 2.511 -21.536 1.00 72.12 173 GLN A N 1
ATOM 1377 C CA . GLN A 1 173 ? -17.629 1.879 -22.346 1.00 72.12 173 GLN A CA 1
ATOM 1378 C C . GLN A 1 173 ? -18.028 0.489 -21.831 1.00 72.12 173 GLN A C 1
ATOM 1380 O O . GLN A 1 173 ? -19.148 0.030 -22.040 1.00 72.12 173 GLN A O 1
ATOM 1385 N N . GLN A 1 174 ? -17.092 -0.210 -21.195 1.00 73.19 174 GLN A N 1
ATOM 1386 C CA . GLN A 1 174 ? -17.259 -1.574 -20.715 1.00 73.19 174 GLN A CA 1
ATOM 1387 C C . GLN A 1 174 ? -17.917 -1.595 -19.332 1.00 73.19 174 GLN A C 1
ATOM 1389 O O . GLN A 1 174 ? -18.676 -2.516 -19.040 1.00 73.19 174 GLN A O 1
ATOM 1394 N N . LEU A 1 175 ? -17.657 -0.574 -18.510 1.00 70.81 175 LEU A N 1
ATOM 1395 C CA . LEU A 1 175 ? -18.196 -0.431 -17.157 1.00 70.81 175 LEU A CA 1
ATOM 1396 C C . LEU A 1 175 ? -19.485 0.411 -17.099 1.00 70.81 175 LEU A C 1
ATOM 1398 O O . LEU A 1 175 ? -20.268 0.247 -16.162 1.00 70.81 175 LEU A O 1
ATOM 1402 N N . ASP A 1 176 ? -19.752 1.279 -18.083 1.00 60.09 176 ASP A N 1
ATOM 1403 C CA . ASP A 1 176 ? -20.959 2.119 -18.136 1.00 60.09 176 ASP A CA 1
ATOM 1404 C C . ASP A 1 176 ? -22.180 1.320 -18.628 1.00 60.09 176 ASP A C 1
ATOM 1406 O O . ASP A 1 176 ? -22.654 1.425 -19.758 1.00 60.09 176 ASP A O 1
ATOM 1410 N N . CYS A 1 177 ? -22.703 0.458 -17.758 1.00 46.75 177 CYS A N 1
ATOM 1411 C CA . CYS A 1 177 ? -23.922 -0.305 -18.007 1.00 46.75 177 CYS A CA 1
ATOM 1412 C C . CYS A 1 177 ? -25.148 0.410 -17.411 1.00 46.75 177 CYS A C 1
ATOM 1414 O O . CYS A 1 177 ? -25.785 -0.093 -16.488 1.00 46.75 177 CYS A O 1
ATOM 1416 N N . ARG A 1 178 ? -25.528 1.573 -17.964 1.00 45.19 178 ARG A N 1
ATOM 1417 C CA . ARG A 1 178 ? -26.879 2.159 -17.769 1.00 45.19 178 ARG A CA 1
ATOM 1418 C C . ARG A 1 178 ? -27.998 1.319 -18.405 1.00 45.19 178 ARG A C 1
ATOM 1420 O O . ARG A 1 178 ? -29.179 1.572 -18.168 1.00 45.19 178 ARG A O 1
ATOM 1427 N N . SER A 1 179 ? -27.651 0.306 -19.195 1.00 40.41 179 SER A N 1
ATOM 1428 C CA . SER A 1 179 ? -28.605 -0.654 -19.738 1.00 40.41 179 SER A CA 1
ATOM 1429 C C . SER A 1 179 ? -29.041 -1.645 -18.654 1.00 40.41 179 SER A C 1
ATOM 1431 O O . SER A 1 179 ? -28.294 -2.537 -18.266 1.00 40.41 179 SER A O 1
ATOM 1433 N N . ARG A 1 180 ? -30.294 -1.519 -18.202 1.00 40.34 180 ARG A N 1
ATOM 1434 C CA . ARG A 1 180 ? -31.029 -2.497 -17.373 1.00 40.34 180 ARG A CA 1
ATOM 1435 C C . ARG A 1 180 ? -31.253 -3.859 -18.055 1.00 40.34 180 ARG A C 1
ATOM 1437 O O . ARG A 1 180 ? -32.022 -4.674 -17.548 1.00 40.34 180 ARG A O 1
ATOM 1444 N N . MET A 1 181 ? -30.645 -4.128 -19.206 1.00 35.78 181 MET A N 1
ATOM 1445 C CA . MET A 1 181 ? -30.780 -5.422 -19.862 1.00 35.78 181 MET A CA 1
ATOM 1446 C C . MET A 1 181 ? -29.709 -6.356 -19.313 1.00 35.78 181 MET A C 1
ATOM 1448 O O . MET A 1 181 ? -28.534 -6.018 -19.383 1.00 35.78 181 MET A O 1
ATOM 1452 N N . LYS A 1 182 ? -30.161 -7.470 -18.710 1.00 38.94 182 LYS A N 1
ATOM 1453 C CA . LYS A 1 182 ? -29.395 -8.631 -18.217 1.00 38.94 182 LYS A CA 1
ATOM 1454 C C . LYS A 1 182 ? -27.904 -8.532 -18.528 1.00 38.94 182 LYS A C 1
ATOM 1456 O O . LYS A 1 182 ? -27.556 -8.586 -19.703 1.00 38.94 182 LYS A O 1
ATOM 1461 N N . ALA A 1 183 ? -27.079 -8.420 -17.481 1.00 41.97 183 ALA A N 1
ATOM 1462 C CA . ALA A 1 183 ? -25.626 -8.518 -17.551 1.00 41.97 183 ALA A CA 1
ATOM 1463 C C . ALA A 1 183 ? -25.237 -9.529 -18.628 1.00 41.97 183 ALA A C 1
ATOM 1465 O O . ALA A 1 183 ? -25.429 -10.734 -18.463 1.00 41.97 183 ALA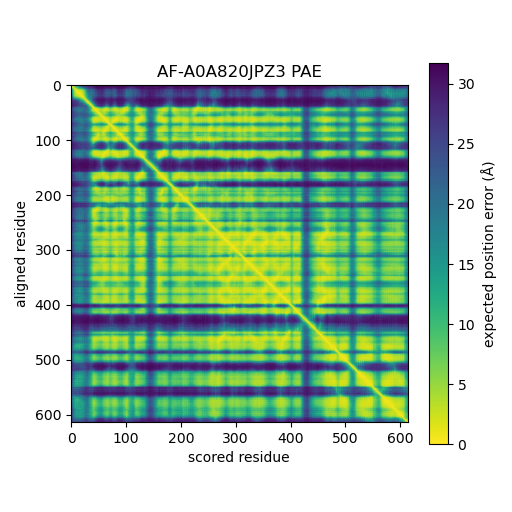 A O 1
ATOM 1466 N N . SER A 1 184 ? -24.808 -9.027 -19.781 1.00 44.38 184 SER A N 1
ATOM 1467 C CA . SER A 1 184 ? -24.341 -9.897 -20.834 1.00 44.38 184 SER A CA 1
ATOM 1468 C C . SER A 1 184 ? -23.004 -10.408 -20.332 1.00 44.38 184 SER A C 1
ATOM 1470 O O . SER A 1 184 ? -22.000 -9.704 -20.411 1.00 44.38 184 SER A O 1
ATOM 1472 N N . SER A 1 185 ? -22.995 -11.641 -19.840 1.00 54.41 185 SER A N 1
ATOM 1473 C CA . SER A 1 185 ? -21.811 -12.470 -19.600 1.00 54.41 185 SER A CA 1
ATOM 1474 C C . SER A 1 185 ? -20.962 -12.687 -20.865 1.00 54.41 185 SER A C 1
ATOM 1476 O O . SER A 1 185 ? -20.065 -13.524 -20.856 1.00 54.41 185 SER A O 1
ATOM 1478 N N . SER A 1 186 ? -21.237 -11.955 -21.953 1.00 64.38 186 SER A N 1
ATOM 1479 C CA . SER A 1 186 ? -20.493 -11.968 -23.198 1.00 64.38 186 SER A CA 1
ATOM 1480 C C . SER A 1 186 ? -19.080 -11.468 -22.943 1.00 64.38 186 SER A C 1
ATOM 1482 O O . SER A 1 186 ? -18.856 -10.281 -22.684 1.00 64.38 186 SER A O 1
ATOM 1484 N N . GLU A 1 187 ? -18.148 -12.398 -23.037 1.00 76.06 187 GLU A N 1
ATOM 1485 C CA . GLU A 1 187 ? -16.727 -12.137 -23.130 1.00 76.06 187 GLU A CA 1
ATOM 1486 C C . GLU A 1 187 ? -16.452 -11.170 -24.293 1.00 76.06 187 GLU A C 1
ATOM 1488 O O . GLU A 1 187 ? -16.925 -11.366 -25.416 1.00 76.06 187 GLU A O 1
ATOM 1493 N N . LYS A 1 188 ? -15.736 -10.079 -24.010 1.00 83.44 188 LYS A N 1
ATOM 1494 C CA . LYS A 1 188 ? -15.328 -9.086 -25.009 1.00 83.44 188 LYS A CA 1
ATOM 1495 C C . LYS A 1 188 ? -13.827 -9.182 -25.221 1.00 83.44 188 LYS A C 1
ATOM 1497 O O . LYS A 1 188 ? -13.061 -8.988 -24.281 1.00 83.44 188 LYS A O 1
ATOM 1502 N N . GLU A 1 189 ? -13.404 -9.418 -26.456 1.00 84.44 189 GLU A N 1
ATOM 1503 C CA . GLU A 1 189 ? -11.990 -9.336 -26.820 1.00 84.44 189 GLU A CA 1
ATOM 1504 C C . GLU A 1 189 ? -11.581 -7.879 -27.064 1.00 84.44 189 GLU A C 1
ATOM 1506 O O . GLU A 1 189 ? -12.213 -7.166 -27.845 1.00 84.44 189 GLU A O 1
ATOM 1511 N N . LEU A 1 190 ? -10.502 -7.442 -26.418 1.00 83.94 190 LEU A N 1
ATOM 1512 C CA . LEU A 1 190 ? -9.901 -6.124 -26.592 1.00 83.94 190 LEU A CA 1
ATOM 1513 C C . LEU A 1 190 ? -8.473 -6.273 -27.123 1.00 83.94 190 LEU A C 1
ATOM 1515 O O . LEU A 1 190 ? -7.729 -7.166 -26.717 1.00 83.94 190 LEU A O 1
ATOM 1519 N N . ILE A 1 191 ? -8.085 -5.376 -28.028 1.00 83.56 191 ILE A N 1
ATOM 1520 C CA . ILE A 1 191 ? -6.703 -5.267 -28.503 1.00 83.56 191 ILE A CA 1
ATOM 1521 C C . ILE A 1 191 ? -5.938 -4.386 -27.519 1.00 83.56 191 ILE A C 1
ATOM 1523 O O . ILE A 1 191 ? -6.413 -3.311 -27.160 1.00 83.56 191 ILE A O 1
ATOM 1527 N N . VAL A 1 192 ? -4.754 -4.830 -27.103 1.00 84.75 192 VAL A N 1
ATOM 1528 C CA . VAL A 1 192 ? -3.899 -4.101 -26.162 1.00 84.75 192 VAL A CA 1
ATOM 1529 C C . VAL A 1 192 ? -3.018 -3.094 -26.910 1.00 84.75 192 VAL A C 1
ATOM 1531 O O . VAL A 1 192 ? -2.151 -3.518 -27.680 1.00 84.75 192 VAL A O 1
ATOM 1534 N N . PRO A 1 193 ? -3.180 -1.776 -26.680 1.00 83.62 193 PRO A N 1
ATOM 1535 C CA . PRO A 1 193 ? -2.428 -0.756 -27.394 1.00 83.62 193 PRO A CA 1
ATOM 1536 C C . PRO A 1 193 ? -1.109 -0.419 -26.686 1.00 83.62 193 PRO A C 1
ATOM 1538 O O . PRO A 1 193 ? -0.996 0.603 -26.012 1.00 83.62 193 PRO A O 1
ATOM 1541 N N . PHE A 1 194 ? -0.091 -1.274 -26.822 1.00 80.81 194 PHE A N 1
ATOM 1542 C CA . PHE A 1 194 ? 1.262 -0.911 -26.383 1.00 80.81 194 PHE A CA 1
ATOM 1543 C C . PHE A 1 194 ? 1.831 0.167 -27.305 1.00 80.81 194 PHE A C 1
ATOM 1545 O O . PHE A 1 194 ? 2.268 -0.144 -28.414 1.00 80.81 194 PHE A O 1
ATOM 1552 N N . GLY A 1 195 ? 1.831 1.415 -26.842 1.00 75.88 195 GLY A N 1
ATOM 1553 C CA . GLY A 1 195 ? 2.337 2.533 -27.640 1.00 75.88 195 GLY A CA 1
ATOM 1554 C C . GLY A 1 195 ? 3.041 3.637 -26.863 1.00 75.88 195 GLY A C 1
ATOM 1555 O O . GLY A 1 195 ? 3.438 4.625 -27.466 1.00 75.88 195 GLY A O 1
ATOM 1556 N N . PHE A 1 196 ? 3.247 3.470 -25.555 1.00 82.88 196 PHE A N 1
ATOM 1557 C CA . PHE A 1 196 ? 4.087 4.373 -24.766 1.00 82.88 196 PHE A CA 1
ATOM 1558 C C . PHE A 1 196 ? 5.366 3.659 -24.344 1.00 82.88 196 PHE A C 1
ATOM 1560 O O . PHE A 1 196 ? 5.291 2.529 -23.856 1.00 82.88 196 PHE A O 1
ATOM 1567 N N . ASN A 1 197 ? 6.519 4.317 -24.487 1.00 84.88 197 ASN A N 1
ATOM 1568 C CA . ASN A 1 197 ? 7.822 3.799 -24.070 1.00 84.88 197 ASN A CA 1
ATOM 1569 C C . ASN A 1 197 ? 8.434 4.733 -23.006 1.00 84.88 197 ASN A C 1
ATOM 1571 O O . ASN A 1 197 ? 9.151 5.678 -23.344 1.00 84.88 197 ASN A O 1
ATOM 1575 N N . PRO A 1 198 ? 8.180 4.481 -21.704 1.00 82.62 198 PRO A N 1
ATOM 1576 C CA . PRO A 1 198 ? 8.604 5.392 -20.638 1.00 82.62 198 PRO A CA 1
ATOM 1577 C C . PRO A 1 198 ? 10.125 5.533 -20.527 1.00 82.62 198 PRO A C 1
ATOM 1579 O O . PRO A 1 198 ? 10.619 6.525 -19.991 1.00 82.62 198 PRO A O 1
ATOM 1582 N N . TRP A 1 199 ? 10.882 4.542 -21.005 1.00 81.69 199 TRP A N 1
ATOM 1583 C CA . TRP A 1 199 ? 12.339 4.567 -20.941 1.00 81.69 199 TRP A CA 1
ATOM 1584 C C . TRP A 1 199 ? 12.929 5.588 -21.905 1.00 81.69 199 TRP A C 1
ATOM 1586 O O . TRP A 1 199 ? 13.741 6.423 -21.494 1.00 81.69 199 TRP A O 1
ATOM 1596 N N . ASP A 1 200 ? 12.507 5.545 -23.166 1.00 75.56 200 ASP A N 1
ATOM 1597 C CA . ASP A 1 200 ? 13.035 6.427 -24.207 1.00 75.56 200 ASP A CA 1
ATOM 1598 C C . ASP A 1 200 ? 12.455 7.838 -24.087 1.00 75.56 200 ASP A C 1
ATOM 1600 O O . ASP A 1 200 ? 13.212 8.810 -24.116 1.00 75.56 200 ASP A O 1
ATOM 1604 N N . ASP A 1 201 ? 11.151 7.948 -23.812 1.00 76.56 201 ASP A N 1
ATOM 1605 C CA . ASP A 1 201 ? 10.465 9.239 -23.681 1.00 76.56 201 ASP A CA 1
ATOM 1606 C C . ASP A 1 201 ? 10.729 9.934 -22.338 1.00 76.56 201 ASP A C 1
ATOM 1608 O O . ASP A 1 201 ? 10.387 11.105 -22.164 1.00 76.56 201 ASP A O 1
ATOM 1612 N N . ARG A 1 202 ? 11.344 9.225 -21.376 1.00 80.50 202 ARG A N 1
ATOM 1613 C CA . ARG A 1 202 ? 11.579 9.696 -19.996 1.00 80.50 202 ARG A CA 1
ATOM 1614 C C . ARG A 1 202 ? 10.297 10.139 -19.289 1.00 80.50 202 ARG A C 1
ATOM 1616 O O . ARG A 1 202 ? 10.320 11.007 -18.414 1.00 80.50 202 ARG A O 1
ATOM 1623 N N . ASP A 1 203 ? 9.179 9.536 -19.665 1.00 82.44 203 ASP A N 1
ATOM 1624 C CA . ASP A 1 203 ? 7.875 9.877 -19.133 1.00 82.44 203 ASP A CA 1
ATOM 1625 C C . ASP A 1 203 ? 7.596 9.192 -17.797 1.00 82.44 203 ASP A C 1
ATOM 1627 O O . ASP A 1 203 ? 7.884 8.016 -17.584 1.00 82.44 203 ASP A O 1
ATOM 1631 N N . SER A 1 204 ? 6.939 9.933 -16.912 1.00 84.75 204 SER A N 1
ATOM 1632 C CA . SER A 1 204 ? 6.277 9.364 -15.738 1.00 84.75 204 SER A CA 1
ATOM 1633 C C . SER A 1 204 ? 4.925 8.762 -16.123 1.00 84.75 204 SER A C 1
ATOM 1635 O O . SER A 1 204 ? 4.297 9.219 -17.077 1.00 84.75 204 SER A O 1
ATOM 1637 N N . LEU A 1 205 ? 4.396 7.831 -15.323 1.00 85.38 205 LEU A N 1
ATOM 1638 C CA . LEU A 1 205 ? 3.032 7.325 -15.522 1.00 85.38 205 LEU A CA 1
ATOM 1639 C C . LEU A 1 205 ? 2.002 8.461 -15.645 1.00 85.38 205 LEU A C 1
ATOM 1641 O O . LEU A 1 205 ? 1.194 8.465 -16.567 1.00 85.38 205 LEU A O 1
ATOM 1645 N N . SER A 1 206 ? 2.082 9.487 -14.796 1.00 84.81 206 SER A N 1
ATOM 1646 C CA . SER A 1 206 ? 1.177 10.640 -14.855 1.00 84.81 206 SER A CA 1
ATOM 1647 C C . SER A 1 206 ? 1.233 11.393 -16.191 1.00 84.81 206 SER A C 1
ATOM 1649 O O . SER A 1 206 ? 0.189 11.796 -16.699 1.00 84.81 206 SER A O 1
ATOM 1651 N N . SER A 1 207 ? 2.420 11.567 -16.790 1.00 86.50 207 SER A N 1
ATOM 1652 C CA . SER A 1 207 ? 2.539 12.220 -18.104 1.00 86.50 207 SER A CA 1
ATOM 1653 C C . SER A 1 207 ? 2.004 11.334 -19.227 1.00 86.50 207 SER A C 1
ATOM 1655 O O . SER A 1 207 ? 1.350 11.847 -20.132 1.00 86.50 207 SER A O 1
ATOM 1657 N N . ILE A 1 208 ? 2.170 10.012 -19.126 1.00 87.88 208 ILE A N 1
ATOM 1658 C CA . ILE A 1 208 ? 1.567 9.050 -20.060 1.00 87.88 208 ILE A CA 1
ATOM 1659 C C . ILE A 1 208 ? 0.038 9.152 -20.035 1.00 87.88 208 ILE A C 1
ATOM 1661 O O . ILE A 1 208 ? -0.576 9.268 -21.092 1.00 87.88 208 ILE A O 1
ATOM 1665 N N . PHE A 1 209 ? -0.587 9.208 -18.855 1.00 87.19 209 PHE A N 1
ATOM 1666 C CA . PHE A 1 209 ? -2.038 9.416 -18.733 1.00 87.19 209 PHE A CA 1
ATOM 1667 C C . PHE A 1 209 ? -2.500 10.741 -19.371 1.00 87.19 209 PHE A C 1
ATOM 1669 O O . PHE A 1 209 ? -3.532 10.780 -20.043 1.00 87.19 209 PHE A O 1
ATOM 1676 N N . GLN A 1 210 ? -1.731 11.829 -19.237 1.00 86.06 210 GLN A N 1
ATOM 1677 C CA . GLN A 1 210 ? -2.051 13.094 -19.919 1.00 86.06 210 GLN A CA 1
ATOM 1678 C C . GLN A 1 210 ? -1.913 13.003 -21.440 1.00 86.06 210 GLN A C 1
ATOM 1680 O O . GLN A 1 210 ? -2.685 13.632 -22.160 1.00 86.06 210 GLN A O 1
ATOM 1685 N N . LYS A 1 211 ? -0.922 12.261 -21.945 1.00 86.38 211 LYS A N 1
ATOM 1686 C CA . LYS A 1 211 ? -0.736 12.054 -23.388 1.00 86.38 211 LYS A CA 1
ATOM 1687 C C . LYS A 1 211 ? -1.852 11.177 -23.958 1.00 86.38 211 LYS A C 1
ATOM 1689 O O . LYS A 1 211 ? -2.447 11.539 -24.970 1.00 86.38 211 LYS A O 1
ATOM 1694 N N . ALA A 1 212 ? -2.190 10.085 -23.275 1.00 83.06 212 ALA A N 1
ATOM 1695 C CA . ALA A 1 212 ? -3.238 9.149 -23.675 1.00 83.06 212 ALA A CA 1
ATOM 1696 C C . ALA A 1 212 ? -4.640 9.778 -23.683 1.00 83.06 212 ALA A C 1
ATOM 1698 O O . ALA A 1 212 ? -5.458 9.444 -24.528 1.00 83.06 212 ALA A O 1
ATOM 1699 N N . THR A 1 213 ? -4.922 10.715 -22.775 1.00 81.19 213 THR A N 1
ATOM 1700 C CA . THR A 1 213 ? -6.213 11.429 -22.756 1.00 81.19 213 THR A CA 1
ATOM 1701 C C . THR A 1 213 ? -6.334 12.496 -23.848 1.00 81.19 213 THR A C 1
ATOM 1703 O O . THR A 1 213 ? -7.449 12.858 -24.216 1.00 81.19 213 THR A O 1
ATOM 1706 N N . LYS A 1 214 ? -5.212 13.004 -24.376 1.00 80.06 214 LYS A N 1
ATOM 1707 C CA . LYS A 1 214 ? -5.176 14.066 -25.399 1.00 80.06 214 LYS A CA 1
ATOM 1708 C C . LYS A 1 214 ? -4.994 13.552 -26.828 1.00 80.06 214 LYS A C 1
ATOM 1710 O O . LYS A 1 214 ? -5.370 14.254 -27.761 1.00 80.06 214 LYS A O 1
ATOM 1715 N N . SER A 1 215 ? -4.383 12.382 -27.008 1.00 67.12 215 SER A N 1
ATOM 1716 C CA . SER A 1 215 ? -4.101 11.793 -28.323 1.00 67.12 215 SER A CA 1
ATOM 1717 C C . SER A 1 215 ? -5.090 10.675 -28.651 1.00 67.12 215 SER A C 1
ATOM 1719 O O . SER A 1 215 ? -5.327 9.792 -27.834 1.00 67.12 215 SER A O 1
ATOM 1721 N N . THR A 1 216 ? -5.682 10.717 -29.848 1.00 55.69 216 THR A N 1
ATOM 1722 C CA . THR A 1 216 ? -6.599 9.676 -30.345 1.00 55.69 216 THR A CA 1
ATOM 1723 C C . THR A 1 216 ? -5.898 8.563 -31.121 1.00 55.69 21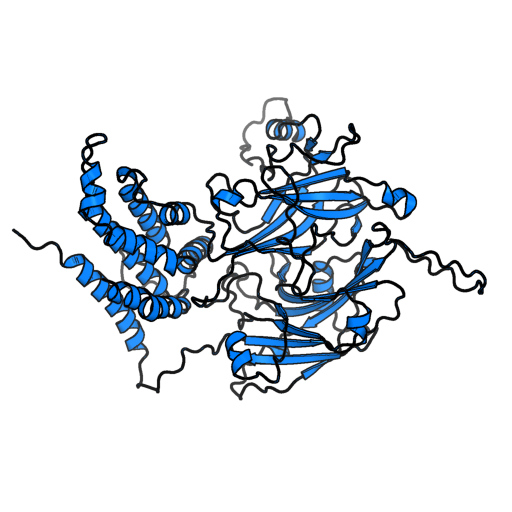6 THR A C 1
ATOM 1725 O O . THR A 1 216 ? -6.458 7.476 -31.221 1.00 55.69 216 THR A O 1
ATOM 1728 N N . ASP A 1 217 ? -4.679 8.796 -31.616 1.00 53.34 217 ASP A N 1
ATOM 1729 C CA . ASP A 1 217 ? -3.930 7.828 -32.419 1.00 53.34 217 ASP A CA 1
ATOM 1730 C C . ASP A 1 217 ? -2.673 7.370 -31.680 1.00 53.34 217 ASP A C 1
ATOM 1732 O O . ASP A 1 217 ? -1.676 8.086 -31.589 1.00 53.34 217 ASP A O 1
ATOM 1736 N N . VAL A 1 218 ? -2.731 6.151 -31.147 1.00 59.47 218 VAL A N 1
ATOM 1737 C CA . VAL A 1 218 ? -1.562 5.427 -30.651 1.00 59.47 218 VAL A CA 1
ATOM 1738 C C . VAL A 1 218 ? -1.189 4.407 -31.720 1.00 59.47 218 VAL A C 1
ATOM 1740 O O . VAL A 1 218 ? -1.974 3.500 -32.008 1.00 59.47 218 VAL A O 1
ATOM 1743 N N . GLU A 1 219 ? -0.008 4.547 -32.330 1.00 56.22 219 GLU A N 1
ATOM 1744 C CA . GLU A 1 219 ? 0.494 3.545 -33.272 1.00 56.22 219 GLU A CA 1
ATOM 1745 C C . GLU A 1 219 ? 0.628 2.193 -32.560 1.00 56.22 219 GLU A C 1
ATOM 1747 O O . GLU A 1 219 ? 1.388 2.017 -31.607 1.00 56.22 219 GLU A O 1
ATOM 1752 N N . LEU A 1 220 ? -0.158 1.220 -33.021 1.00 58.62 220 LEU A N 1
ATOM 1753 C CA . LEU A 1 220 ? -0.174 -0.134 -32.486 1.00 58.62 220 LEU A CA 1
ATOM 1754 C C . LEU A 1 220 ? 1.104 -0.862 -32.909 1.00 58.62 220 LEU A C 1
ATOM 1756 O O . LEU A 1 220 ? 1.151 -1.468 -33.979 1.00 58.62 220 LEU A O 1
ATOM 1760 N N . LEU A 1 221 ? 2.125 -0.850 -32.052 1.00 55.22 221 LEU A N 1
ATOM 1761 C CA . LEU A 1 221 ? 3.381 -1.551 -32.326 1.00 55.22 221 LEU A CA 1
ATOM 1762 C C . LEU A 1 221 ? 3.188 -3.079 -32.384 1.00 55.22 221 LEU A C 1
ATOM 1764 O O . LEU A 1 221 ? 3.887 -3.755 -33.140 1.00 55.22 221 LEU A O 1
ATOM 1768 N N . LYS A 1 222 ? 2.240 -3.642 -31.607 1.00 59.69 222 LYS A N 1
ATOM 1769 C CA . LYS A 1 222 ? 1.905 -5.084 -31.568 1.00 59.69 222 LYS A CA 1
ATOM 1770 C C . LYS A 1 222 ? 0.433 -5.326 -31.216 1.00 59.69 222 LYS A C 1
ATOM 1772 O O . LYS A 1 222 ? -0.111 -4.663 -30.342 1.00 59.69 222 LYS A O 1
ATOM 1777 N N . LYS A 1 223 ? -0.203 -6.318 -31.855 1.00 66.31 223 LYS A N 1
ATOM 1778 C CA . LYS A 1 223 ? -1.606 -6.707 -31.608 1.00 66.31 223 LYS A CA 1
ATOM 1779 C C . LYS A 1 223 ? -1.690 -7.858 -30.596 1.00 66.31 223 LYS A C 1
ATOM 1781 O O . LYS A 1 223 ? -1.893 -9.002 -30.992 1.00 66.31 223 LYS A O 1
ATOM 1786 N N . HIS A 1 224 ? -1.522 -7.571 -29.307 1.00 81.69 224 HIS A N 1
ATOM 1787 C CA . HIS A 1 224 ? -1.886 -8.528 -28.250 1.00 81.69 224 HIS A CA 1
ATOM 1788 C C . HIS A 1 224 ? -3.389 -8.440 -27.960 1.00 81.69 224 HIS A C 1
ATOM 1790 O O . HIS A 1 224 ? -3.994 -7.386 -28.172 1.00 81.69 224 HIS A O 1
ATOM 1796 N N . ARG A 1 225 ? -3.997 -9.539 -27.503 1.00 82.69 225 ARG A N 1
ATOM 1797 C CA . ARG A 1 225 ? -5.425 -9.608 -27.165 1.00 82.69 225 ARG A CA 1
ATOM 1798 C C . ARG A 1 225 ? -5.584 -9.891 -25.678 1.00 82.69 225 ARG A C 1
ATOM 1800 O O . ARG A 1 225 ? -4.796 -10.629 -25.095 1.00 82.69 225 ARG A O 1
ATOM 1807 N N . LEU A 1 226 ? -6.618 -9.317 -25.087 1.00 87.25 226 LEU A N 1
ATOM 1808 C CA . LEU A 1 226 ? -7.128 -9.727 -23.786 1.00 87.25 226 LEU A CA 1
ATOM 1809 C C . LEU A 1 226 ? -8.625 -9.958 -23.892 1.00 87.25 226 LEU A C 1
ATOM 1811 O O . LEU A 1 226 ? -9.295 -9.338 -24.721 1.00 87.25 226 LEU A O 1
ATOM 1815 N N . LYS A 1 227 ? -9.143 -10.842 -23.050 1.00 88.44 227 LYS A N 1
ATOM 1816 C CA . LYS A 1 227 ? -10.571 -11.104 -22.936 1.00 88.44 227 LYS A CA 1
ATOM 1817 C C . LYS A 1 227 ? -11.066 -10.500 -21.629 1.00 88.44 227 LYS A C 1
ATOM 1819 O O . LYS A 1 227 ? -10.426 -10.629 -20.587 1.00 88.44 227 LYS A O 1
ATOM 1824 N N . LEU A 1 228 ? -12.177 -9.783 -21.709 1.00 87.25 228 LEU A N 1
ATOM 1825 C CA . LEU A 1 228 ? -12.775 -9.061 -20.598 1.00 87.25 228 LEU A CA 1
ATOM 1826 C C . LEU A 1 228 ? -14.182 -9.585 -20.338 1.00 87.25 228 LEU A C 1
ATOM 1828 O O . LEU A 1 228 ? -15.014 -9.613 -21.248 1.00 87.25 228 LEU A O 1
ATOM 1832 N N . GLN A 1 229 ? -14.476 -9.885 -19.077 1.00 86.00 229 GLN A N 1
ATOM 1833 C CA . GLN A 1 229 ? -15.816 -10.237 -18.633 1.00 86.00 229 GLN A CA 1
ATOM 1834 C C . GLN A 1 229 ? -16.178 -9.452 -17.368 1.00 86.00 229 GLN A C 1
ATOM 1836 O O . GLN A 1 229 ? -15.460 -9.482 -16.371 1.00 86.00 229 GLN A O 1
ATOM 1841 N N . ILE A 1 230 ? -17.297 -8.724 -17.409 1.00 82.94 230 ILE A N 1
ATOM 1842 C CA . ILE A 1 230 ? -17.832 -8.008 -16.244 1.00 82.94 230 ILE A CA 1
ATOM 1843 C C . ILE A 1 230 ? -18.897 -8.884 -15.593 1.00 82.94 230 ILE A C 1
ATOM 1845 O O . ILE A 1 230 ? -19.880 -9.255 -16.234 1.00 82.94 230 ILE A O 1
ATOM 1849 N N . LEU A 1 231 ? -18.702 -9.188 -14.316 1.00 81.19 231 LEU A N 1
ATOM 1850 C CA . LEU A 1 231 ? -19.589 -10.006 -13.504 1.00 81.19 231 LEU A CA 1
ATOM 1851 C C . LEU A 1 231 ? -20.184 -9.145 -12.383 1.00 81.19 231 LEU A C 1
ATOM 1853 O O . LEU A 1 231 ? -19.493 -8.328 -11.776 1.00 81.19 231 LEU A O 1
ATOM 1857 N N . ASN A 1 232 ? -21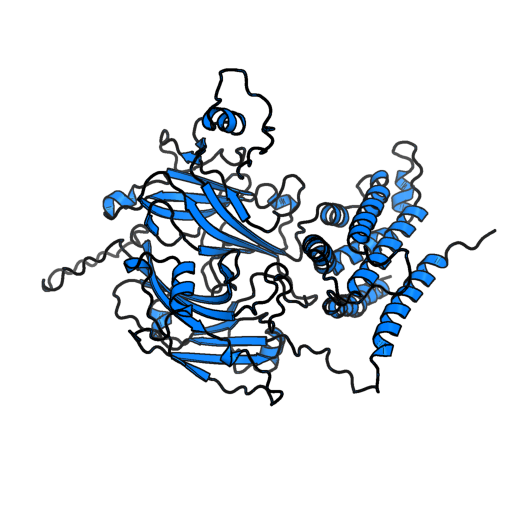.479 -9.301 -12.115 1.00 77.19 232 ASN A N 1
ATOM 1858 C CA . ASN A 1 232 ? -22.126 -8.627 -10.988 1.00 77.19 232 ASN A CA 1
ATOM 1859 C C . ASN A 1 232 ? -22.080 -9.546 -9.769 1.00 77.19 232 ASN A C 1
ATOM 1861 O O . ASN A 1 232 ? -22.436 -10.713 -9.897 1.00 77.19 232 ASN A O 1
ATOM 1865 N N . GLY A 1 233 ? -21.696 -9.006 -8.618 1.00 73.00 233 GLY A N 1
ATOM 1866 C CA . GLY A 1 233 ? -21.539 -9.759 -7.379 1.00 73.00 233 GLY A CA 1
ATOM 1867 C C . GLY A 1 233 ? -20.125 -9.679 -6.814 1.00 73.00 233 GLY A C 1
ATOM 1868 O O . GLY A 1 233 ? -19.161 -9.307 -7.502 1.00 73.00 233 GLY A O 1
ATOM 1869 N N . GLY A 1 234 ? -20.014 -10.025 -5.534 1.00 73.31 234 GLY A N 1
ATOM 1870 C CA . GLY A 1 234 ? -18.727 -10.179 -4.869 1.00 73.31 234 GLY A CA 1
ATOM 1871 C C . GLY A 1 234 ? -17.999 -11.429 -5.365 1.00 73.31 234 GLY A C 1
ATOM 1872 O O . GLY A 1 234 ? -18.611 -12.415 -5.764 1.00 73.31 234 GLY A O 1
ATOM 1873 N N . PHE A 1 235 ? -16.668 -11.439 -5.306 1.00 78.31 235 PHE A N 1
ATOM 1874 C CA . PHE A 1 235 ? -15.879 -12.557 -5.843 1.00 78.31 235 PHE A CA 1
ATOM 1875 C C . PHE A 1 235 ? -16.195 -13.923 -5.213 1.00 78.31 235 PHE A C 1
ATOM 1877 O O . PHE A 1 235 ? -16.109 -14.948 -5.885 1.00 78.31 235 PHE A O 1
ATOM 1884 N N . ARG A 1 236 ? -16.583 -13.956 -3.931 1.00 77.56 236 ARG A N 1
ATOM 1885 C CA . ARG A 1 236 ? -16.983 -15.200 -3.251 1.00 77.56 236 ARG A CA 1
ATOM 1886 C C . ARG A 1 236 ? -18.273 -15.783 -3.830 1.00 77.56 236 ARG A C 1
ATOM 1888 O O . ARG A 1 236 ? -18.327 -16.980 -4.082 1.00 77.56 236 ARG A O 1
ATOM 1895 N N . GLU A 1 237 ? -19.272 -14.942 -4.075 1.00 77.69 237 GLU A N 1
ATOM 1896 C CA . GLU A 1 237 ? -20.536 -15.338 -4.711 1.00 77.69 237 GLU A CA 1
ATOM 1897 C C . GLU A 1 237 ? -20.274 -15.819 -6.134 1.00 77.69 237 GLU A C 1
ATOM 1899 O O . GLU A 1 237 ? -20.712 -16.897 -6.520 1.00 77.69 237 GLU A O 1
ATOM 1904 N N . LEU A 1 238 ? -19.438 -15.087 -6.876 1.00 80.06 238 LEU A N 1
ATOM 1905 C CA . LEU A 1 238 ? -19.073 -15.452 -8.240 1.00 80.06 238 LEU A CA 1
ATOM 1906 C C . LEU A 1 238 ? -18.369 -16.806 -8.329 1.00 80.06 238 LEU A C 1
ATOM 1908 O O . LEU A 1 238 ? -18.564 -17.514 -9.313 1.00 80.06 238 LEU A O 1
ATOM 1912 N N . LYS A 1 239 ? -17.577 -17.197 -7.321 1.00 81.81 239 LYS A N 1
ATOM 1913 C CA . LYS A 1 239 ? -16.983 -18.544 -7.257 1.00 81.81 239 LYS A CA 1
ATOM 1914 C C . LYS A 1 239 ? -18.045 -19.640 -7.158 1.00 81.81 239 LYS A C 1
ATOM 1916 O O . LYS A 1 239 ? -17.847 -20.714 -7.721 1.00 81.81 239 LYS A O 1
ATOM 1921 N N . THR A 1 240 ? -19.153 -19.365 -6.478 1.00 83.25 240 THR A N 1
ATOM 1922 C CA . THR A 1 240 ? -20.287 -20.288 -6.339 1.00 83.25 240 THR A CA 1
ATOM 1923 C C . THR A 1 240 ? -21.168 -20.293 -7.588 1.00 83.25 240 THR A C 1
ATOM 1925 O O . THR A 1 240 ? -21.558 -21.362 -8.052 1.00 83.25 240 THR A O 1
ATOM 1928 N N . ASP A 1 241 ? -21.437 -19.119 -8.160 1.00 81.50 241 ASP A N 1
ATOM 1929 C CA . ASP A 1 241 ? -22.329 -18.953 -9.314 1.00 81.50 241 ASP A CA 1
ATOM 1930 C C . ASP A 1 241 ? -21.664 -19.365 -10.638 1.00 81.50 241 ASP A C 1
ATOM 1932 O O . ASP A 1 241 ? -22.312 -19.906 -11.537 1.00 81.50 241 ASP A O 1
ATOM 1936 N N . TYR A 1 242 ? -20.351 -19.141 -10.760 1.00 81.19 242 TYR A N 1
ATOM 1937 C CA . TYR A 1 242 ? -19.559 -19.395 -11.967 1.00 81.19 242 TYR A CA 1
ATOM 1938 C C . TYR A 1 242 ? -18.290 -20.227 -11.686 1.00 81.19 242 TYR A C 1
ATOM 1940 O O . TYR A 1 242 ? -17.182 -19.824 -12.058 1.00 81.19 242 TYR A O 1
ATOM 1948 N N . PRO A 1 243 ? -18.411 -21.438 -11.107 1.00 82.88 243 PRO A N 1
ATOM 1949 C CA . PRO A 1 243 ? -17.258 -22.262 -10.728 1.00 82.88 243 PRO A CA 1
ATOM 1950 C C . PRO A 1 243 ? -16.409 -22.702 -11.929 1.00 82.88 243 PRO A C 1
ATOM 1952 O O . PRO A 1 243 ? -15.225 -22.988 -11.787 1.00 82.88 243 PRO A O 1
ATOM 1955 N N . HIS A 1 244 ? -17.006 -22.744 -13.122 1.00 81.06 244 HIS A N 1
ATOM 1956 C CA . HIS A 1 244 ? -16.328 -23.081 -14.373 1.00 81.06 244 HIS A CA 1
ATOM 1957 C C . HIS A 1 244 ? -15.450 -21.939 -14.910 1.00 81.06 244 HIS A C 1
ATOM 1959 O O . HIS A 1 244 ? -14.455 -22.216 -15.570 1.00 81.06 244 HIS A O 1
ATOM 1965 N N . LEU A 1 245 ? -15.798 -20.675 -14.629 1.00 74.44 245 LEU A N 1
ATOM 1966 C CA . LEU A 1 245 ? -14.998 -19.503 -15.018 1.00 74.44 245 LEU A CA 1
ATOM 1967 C C . LEU A 1 245 ? -13.886 -19.219 -14.009 1.00 74.44 245 LEU A C 1
ATOM 1969 O O . LEU A 1 245 ? -12.830 -18.712 -14.370 1.00 74.44 245 LEU A O 1
ATOM 1973 N N . LEU A 1 246 ? -14.134 -19.544 -12.740 1.00 78.25 246 LEU A N 1
ATOM 1974 C CA . LEU A 1 246 ? -13.231 -19.277 -11.622 1.00 78.25 246 LEU A CA 1
ATOM 1975 C C . LEU A 1 246 ? -12.569 -20.554 -11.095 1.00 78.25 246 LEU A C 1
ATOM 1977 O O . LEU A 1 246 ? -12.293 -20.670 -9.900 1.00 78.25 246 LEU A O 1
ATOM 1981 N N . HIS A 1 247 ? -12.339 -21.527 -11.978 1.00 68.12 247 HIS A N 1
ATOM 1982 C CA . HIS A 1 247 ? -11.650 -22.759 -11.621 1.00 68.12 247 HIS A CA 1
ATOM 1983 C C . HIS A 1 247 ? -10.164 -22.480 -11.322 1.00 68.12 247 HIS A C 1
ATOM 1985 O O . HIS A 1 247 ? -9.500 -21.771 -12.076 1.00 68.12 247 HIS A O 1
ATOM 1991 N N . GLY A 1 248 ? -9.635 -23.058 -10.239 1.00 69.25 248 GLY A N 1
ATOM 1992 C CA . GLY A 1 248 ? -8.240 -22.886 -9.807 1.00 69.25 248 GLY A CA 1
ATOM 1993 C C . GLY A 1 248 ? -7.983 -21.662 -8.914 1.00 69.25 248 GLY A C 1
ATOM 1994 O O . GLY A 1 248 ? -8.908 -20.990 -8.452 1.00 69.25 248 GLY A O 1
ATOM 1995 N N . ASP A 1 249 ? -6.704 -21.376 -8.662 1.00 71.75 249 ASP A N 1
ATOM 1996 C CA . ASP A 1 249 ? -6.251 -20.252 -7.829 1.00 71.75 249 ASP A CA 1
ATOM 1997 C C . ASP A 1 249 ? -6.224 -18.939 -8.628 1.00 71.75 249 ASP A C 1
ATOM 1999 O O . ASP A 1 249 ? -5.176 -18.345 -8.883 1.00 71.75 249 ASP A O 1
ATOM 2003 N N . VAL A 1 250 ? -7.407 -18.476 -9.050 1.00 84.75 250 VAL A N 1
ATOM 2004 C CA . VAL A 1 250 ? -7.554 -17.161 -9.689 1.00 84.75 250 VAL A CA 1
ATOM 2005 C C . VAL A 1 250 ? -7.111 -16.071 -8.716 1.00 84.75 250 VAL A C 1
ATOM 2007 O O . VAL A 1 250 ? -7.639 -15.946 -7.606 1.00 84.75 250 VAL A O 1
ATOM 2010 N N . CYS A 1 251 ? -6.157 -15.258 -9.162 1.00 88.81 251 CYS A N 1
ATOM 2011 C CA . CYS A 1 251 ? -5.646 -14.128 -8.403 1.00 88.81 251 CYS A CA 1
ATOM 2012 C C . CYS A 1 251 ? -6.703 -13.027 -8.287 1.00 88.81 251 CYS A C 1
ATOM 2014 O O . CYS A 1 251 ? -7.353 -12.665 -9.270 1.00 88.81 251 CYS A O 1
ATOM 2016 N N . VAL A 1 252 ? -6.855 -12.480 -7.082 1.00 89.62 252 VAL A N 1
ATOM 2017 C CA . VAL A 1 252 ? -7.832 -11.431 -6.773 1.00 89.62 252 VAL A CA 1
ATOM 2018 C C . VAL A 1 252 ? -7.094 -10.141 -6.471 1.00 89.62 252 VAL A C 1
ATOM 2020 O O . VAL A 1 252 ? -6.331 -10.098 -5.512 1.00 89.62 252 VAL A O 1
ATOM 2023 N N . CYS A 1 253 ? -7.348 -9.104 -7.261 1.00 92.25 253 CYS A N 1
ATOM 2024 C CA . CYS A 1 253 ? -6.820 -7.762 -7.056 1.00 92.25 253 CYS A CA 1
ATOM 2025 C C . CYS A 1 253 ? -7.924 -6.849 -6.528 1.00 92.25 253 CYS A C 1
ATOM 2027 O O . CYS A 1 253 ? -8.893 -6.550 -7.230 1.00 92.25 253 CYS A O 1
ATOM 2029 N N . ARG A 1 254 ? -7.772 -6.387 -5.289 1.00 87.94 254 ARG A N 1
ATOM 2030 C CA . ARG A 1 254 ? -8.750 -5.524 -4.620 1.00 87.94 254 ARG A CA 1
ATOM 2031 C C . ARG A 1 254 ? -8.440 -4.050 -4.841 1.00 87.94 254 ARG A C 1
ATOM 2033 O O . ARG A 1 254 ? -7.310 -3.663 -5.150 1.00 87.94 254 ARG A O 1
ATOM 2040 N N . LYS A 1 255 ? -9.431 -3.187 -4.624 1.00 85.50 255 LYS A N 1
ATOM 2041 C CA . LYS A 1 255 ? -9.196 -1.740 -4.514 1.00 85.50 255 LYS A CA 1
ATOM 2042 C C . LYS A 1 255 ? -8.285 -1.451 -3.311 1.00 85.50 255 LYS A C 1
ATOM 2044 O O . LYS A 1 255 ? -8.374 -2.130 -2.288 1.00 85.50 255 LYS A O 1
ATOM 2049 N N . LEU A 1 256 ? -7.444 -0.417 -3.386 1.00 86.50 256 LEU A N 1
ATOM 2050 C CA . LEU A 1 256 ? -6.592 0.039 -2.270 1.00 86.50 256 LEU A CA 1
ATOM 2051 C C . LEU A 1 256 ? -7.366 0.807 -1.175 1.00 86.50 256 LEU A C 1
ATOM 2053 O O . LEU A 1 256 ? -6.820 1.651 -0.472 1.00 86.50 256 LEU A O 1
ATOM 2057 N N . ASP A 1 257 ? -8.662 0.544 -1.050 1.00 79.81 257 ASP A N 1
ATOM 2058 C CA . ASP A 1 257 ? -9.534 1.041 0.010 1.00 79.81 257 ASP A CA 1
ATOM 2059 C C . ASP A 1 257 ? -10.574 -0.043 0.311 1.00 79.81 257 ASP A C 1
ATOM 2061 O O . ASP A 1 257 ? -10.664 -1.042 -0.414 1.00 79.81 257 ASP A O 1
ATOM 2065 N N . PHE A 1 258 ? -11.364 0.149 1.360 1.00 74.38 258 PHE A N 1
ATOM 2066 C CA . PHE A 1 258 ? -12.508 -0.724 1.597 1.00 74.38 258 PHE A CA 1
ATOM 2067 C C . PHE A 1 258 ? -13.621 -0.490 0.557 1.00 74.38 258 PHE A C 1
ATOM 2069 O O . PHE A 1 258 ? -13.796 0.641 0.082 1.00 74.38 258 PHE A O 1
ATOM 2076 N N . PRO A 1 259 ? -14.381 -1.538 0.190 1.00 69.94 259 PRO A N 1
ATOM 2077 C CA . PRO A 1 259 ? -15.644 -1.373 -0.522 1.00 69.94 259 PRO A CA 1
ATOM 2078 C C . PRO A 1 259 ? -16.655 -0.561 0.308 1.00 69.94 259 PRO A C 1
ATOM 2080 O O . PRO A 1 259 ? -16.520 -0.419 1.521 1.00 69.94 259 PRO A O 1
ATOM 2083 N N . GLU A 1 260 ? -17.698 -0.040 -0.347 1.00 64.19 260 GLU A N 1
ATOM 2084 C CA . GLU A 1 260 ? -18.785 0.715 0.316 1.00 64.19 260 GLU A CA 1
ATOM 2085 C C . GLU A 1 260 ? -19.549 -0.119 1.362 1.00 64.19 260 GLU A C 1
ATOM 2087 O O . GLU A 1 260 ? -20.133 0.432 2.294 1.00 64.19 260 GLU A O 1
ATOM 2092 N N . VAL A 1 261 ? -19.550 -1.444 1.194 1.00 65.00 261 VAL A N 1
ATOM 2093 C CA . VAL A 1 261 ? -20.094 -2.424 2.137 1.00 65.00 261 VAL A CA 1
ATOM 2094 C C . VAL A 1 261 ? -18.950 -3.350 2.531 1.00 65.00 261 VAL A C 1
ATOM 2096 O O . VAL A 1 261 ? -18.454 -4.095 1.686 1.00 65.00 261 VAL A O 1
ATOM 2099 N N . ILE A 1 262 ? -18.534 -3.308 3.797 1.00 68.44 262 ILE A N 1
ATOM 2100 C CA . ILE A 1 262 ? -17.554 -4.249 4.354 1.00 68.44 262 ILE A CA 1
ATOM 2101 C C . ILE A 1 262 ? -18.336 -5.411 4.955 1.00 68.44 262 ILE A C 1
ATOM 2103 O O . ILE A 1 262 ? -19.017 -5.228 5.954 1.00 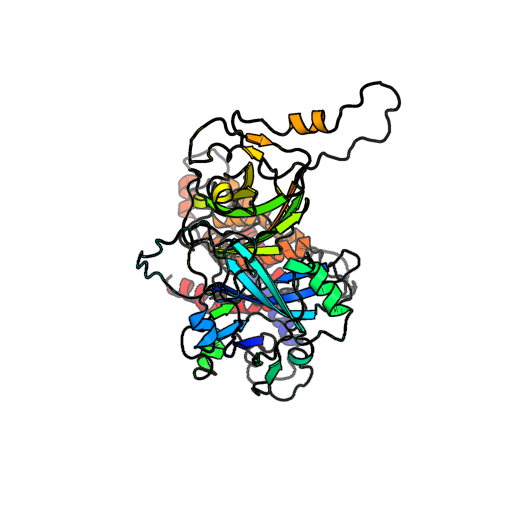68.44 262 ILE A O 1
ATOM 2107 N N . ASN A 1 263 ? -18.268 -6.597 4.358 1.00 66.31 263 ASN A N 1
ATOM 2108 C CA . ASN A 1 263 ? -18.920 -7.772 4.939 1.00 66.31 263 ASN A CA 1
ATOM 2109 C C . ASN A 1 263 ? -18.214 -8.187 6.242 1.00 66.31 263 ASN A C 1
ATOM 2111 O O . ASN A 1 263 ? -17.002 -8.023 6.355 1.00 66.31 263 ASN A O 1
ATOM 2115 N N . ALA A 1 264 ? -18.940 -8.788 7.191 1.00 64.38 264 ALA A N 1
ATOM 2116 C CA . ALA A 1 264 ? -18.371 -9.237 8.470 1.00 64.38 264 ALA A CA 1
ATOM 2117 C C . ALA A 1 264 ? -17.189 -10.219 8.305 1.00 64.38 264 ALA A C 1
ATOM 2119 O O . ALA A 1 264 ? -16.269 -10.236 9.120 1.00 64.38 264 ALA A O 1
ATOM 2120 N N . ASP A 1 265 ? -17.178 -10.989 7.214 1.00 68.00 265 ASP A N 1
ATOM 2121 C CA . ASP A 1 265 ? -16.101 -11.926 6.881 1.00 68.00 265 ASP A CA 1
ATOM 2122 C C . ASP A 1 265 ? -14.964 -11.311 6.035 1.00 68.00 265 ASP A C 1
ATOM 2124 O O . ASP A 1 265 ? -14.060 -12.041 5.597 1.00 68.00 265 ASP A O 1
ATOM 2128 N N . ASP A 1 266 ? -15.019 -10.014 5.708 1.00 73.44 266 ASP A N 1
ATOM 2129 C CA . ASP A 1 266 ? -13.959 -9.321 4.964 1.00 73.44 266 ASP A CA 1
ATOM 2130 C C . ASP A 1 266 ? -12.848 -8.860 5.912 1.00 73.44 266 ASP A C 1
ATOM 2132 O O . ASP A 1 266 ? -12.728 -7.698 6.292 1.00 73.44 266 ASP A O 1
ATOM 2136 N N . LEU A 1 267 ? -12.029 -9.830 6.310 1.00 78.31 267 LEU A N 1
ATOM 2137 C CA . LEU A 1 267 ? -10.856 -9.616 7.142 1.00 78.31 267 LEU A CA 1
ATOM 2138 C C . LEU A 1 267 ? -9.709 -9.081 6.281 1.00 78.31 267 LEU A C 1
ATOM 2140 O O . LEU A 1 267 ? -9.117 -9.817 5.487 1.00 78.31 267 LEU A O 1
ATOM 2144 N N . ARG A 1 268 ? -9.374 -7.801 6.461 1.00 86.00 268 ARG A N 1
ATOM 2145 C CA . ARG A 1 268 ? -8.241 -7.152 5.791 1.00 86.00 268 ARG A CA 1
ATOM 2146 C C . ARG A 1 268 ? -7.372 -6.425 6.806 1.00 86.00 268 ARG A C 1
ATOM 2148 O O . ARG A 1 268 ? -7.895 -5.718 7.659 1.00 86.00 268 ARG A O 1
ATOM 2155 N N . ASN A 1 269 ? -6.059 -6.602 6.718 1.00 91.06 269 ASN A N 1
ATOM 2156 C CA . ASN A 1 269 ? -5.092 -5.926 7.581 1.00 91.06 269 ASN A CA 1
ATOM 2157 C C . ASN A 1 269 ? -3.850 -5.550 6.768 1.00 91.06 269 ASN A C 1
ATOM 2159 O O . ASN A 1 269 ? -2.770 -6.109 6.933 1.00 91.06 269 ASN A O 1
ATOM 2163 N N . ASP A 1 270 ? -4.042 -4.632 5.825 1.00 92.81 270 ASP A N 1
ATOM 2164 C CA . ASP A 1 270 ? -3.008 -4.223 4.883 1.00 92.81 270 ASP A CA 1
ATOM 2165 C C . ASP A 1 270 ? -2.642 -2.747 5.061 1.00 92.81 270 ASP A C 1
ATOM 2167 O O . ASP A 1 270 ? -3.508 -1.888 5.253 1.00 92.81 270 ASP A O 1
ATOM 2171 N N . ILE A 1 271 ? -1.361 -2.428 4.884 1.00 94.94 271 ILE A N 1
ATOM 2172 C CA . ILE A 1 271 ? -0.881 -1.056 4.697 1.00 94.94 271 ILE A CA 1
ATOM 2173 C C . ILE A 1 271 ? -0.299 -0.937 3.294 1.00 94.94 271 ILE A C 1
ATOM 2175 O O . ILE A 1 271 ? 0.646 -1.636 2.937 1.00 94.94 271 ILE A O 1
ATOM 2179 N N . TYR A 1 272 ? -0.837 -0.027 2.495 1.00 95.19 272 TYR A N 1
ATOM 2180 C CA . TYR A 1 272 ? -0.325 0.275 1.166 1.00 95.19 272 TYR A CA 1
ATOM 2181 C C . TYR A 1 272 ? 0.571 1.502 1.220 1.00 95.19 272 TYR A C 1
ATOM 2183 O O . TYR A 1 272 ? 0.203 2.538 1.777 1.00 95.19 272 TYR A O 1
ATOM 2191 N N . VAL A 1 273 ? 1.745 1.389 0.609 1.00 96.31 273 VAL A N 1
ATOM 2192 C CA . VAL A 1 273 ? 2.704 2.485 0.494 1.00 96.31 273 VAL A CA 1
ATOM 2193 C C . VAL A 1 273 ? 2.975 2.734 -0.981 1.00 96.31 273 VAL A C 1
ATOM 2195 O O . VAL A 1 273 ? 3.509 1.879 -1.687 1.00 96.31 273 VAL A O 1
ATOM 2198 N N . THR A 1 274 ? 2.603 3.925 -1.441 1.00 94.88 274 THR A N 1
ATOM 2199 C CA . THR A 1 274 ? 2.862 4.399 -2.801 1.00 94.88 274 THR A CA 1
ATOM 2200 C C . THR A 1 274 ? 4.049 5.348 -2.787 1.00 94.88 274 THR A C 1
ATOM 2202 O O . THR A 1 274 ? 4.002 6.409 -2.161 1.00 94.88 274 THR A O 1
ATOM 2205 N N . VAL A 1 275 ? 5.111 4.988 -3.502 1.00 95.25 275 VAL A N 1
ATOM 2206 C CA . VAL A 1 275 ? 6.320 5.796 -3.648 1.00 95.25 275 VAL A CA 1
ATOM 2207 C C . VAL A 1 275 ? 6.190 6.676 -4.885 1.00 95.25 275 VAL A C 1
ATOM 2209 O O . VAL A 1 275 ? 6.289 6.201 -6.017 1.00 95.25 275 VAL A O 1
ATOM 2212 N N . TYR A 1 276 ? 5.985 7.980 -4.687 1.00 91.19 276 TYR A N 1
ATOM 2213 C CA . TYR A 1 276 ? 5.838 8.915 -5.803 1.00 91.19 276 TYR A CA 1
ATOM 2214 C C . TYR A 1 276 ? 7.183 9.259 -6.426 1.00 91.19 276 TYR A C 1
ATOM 2216 O O . TYR A 1 276 ? 7.356 9.113 -7.636 1.00 91.19 276 TYR A O 1
ATOM 2224 N N . GLY A 1 277 ? 8.135 9.714 -5.613 1.00 92.69 277 GLY A N 1
ATOM 2225 C CA . GLY A 1 277 ? 9.388 10.257 -6.115 1.00 92.69 277 GLY A CA 1
ATOM 2226 C C . GLY A 1 277 ? 10.285 10.835 -5.033 1.00 92.69 277 GLY A C 1
ATOM 2227 O O . GLY A 1 277 ? 9.903 10.927 -3.866 1.00 92.69 277 GLY A O 1
ATOM 2228 N N . ALA A 1 278 ? 11.478 11.243 -5.448 1.00 94.12 278 ALA A N 1
ATOM 2229 C CA . ALA A 1 278 ? 12.437 11.975 -4.629 1.00 94.12 278 ALA A CA 1
ATOM 2230 C C . ALA A 1 278 ? 12.927 13.219 -5.381 1.00 94.12 278 ALA A C 1
ATOM 2232 O O . ALA A 1 278 ? 12.813 13.284 -6.604 1.00 94.12 278 ALA A O 1
ATOM 2233 N N . ASP A 1 279 ? 13.490 14.181 -4.658 1.00 93.94 279 ASP A N 1
ATOM 2234 C CA . ASP A 1 279 ? 14.199 15.335 -5.216 1.00 93.94 279 ASP A CA 1
ATOM 2235 C C . ASP A 1 279 ? 15.653 15.278 -4.747 1.00 93.94 279 ASP A C 1
ATOM 2237 O O . ASP A 1 279 ? 15.931 15.490 -3.567 1.00 93.94 279 ASP A O 1
ATOM 2241 N N . PHE A 1 280 ? 16.569 14.912 -5.643 1.00 93.06 280 PHE A N 1
ATOM 2242 C CA . PHE A 1 280 ? 17.994 14.784 -5.352 1.00 93.06 280 PHE A CA 1
ATOM 2243 C C . PHE A 1 280 ? 18.779 15.983 -5.882 1.00 93.06 280 PHE A C 1
ATOM 2245 O O . PHE A 1 280 ? 18.466 16.558 -6.918 1.00 93.06 280 PHE A O 1
ATOM 2252 N N . ALA A 1 281 ? 19.880 16.322 -5.209 1.00 89.88 281 ALA A N 1
ATOM 2253 C CA . ALA A 1 281 ? 20.692 17.487 -5.565 1.00 89.88 281 ALA A CA 1
ATOM 2254 C C . ALA A 1 281 ? 21.490 17.333 -6.876 1.00 89.88 281 ALA A C 1
ATOM 2256 O O . ALA A 1 281 ? 22.066 18.305 -7.362 1.00 89.88 281 ALA A O 1
ATOM 2257 N N . LYS A 1 282 ? 21.616 16.112 -7.404 1.00 91.31 282 LYS A N 1
ATOM 2258 C CA . LYS A 1 282 ? 22.380 15.805 -8.620 1.00 91.31 282 LYS A CA 1
ATOM 2259 C C . LYS A 1 282 ? 21.549 14.910 -9.528 1.00 91.31 282 LYS A C 1
ATOM 2261 O O . LYS A 1 282 ? 20.748 14.119 -9.048 1.00 91.31 282 LYS A O 1
ATOM 2266 N N . SER A 1 283 ? 21.768 15.014 -10.835 1.00 91.88 283 SER A N 1
ATOM 2267 C CA . SER A 1 283 ? 21.168 14.087 -11.794 1.00 91.88 283 SER A CA 1
ATOM 2268 C C . SER A 1 283 ? 21.893 12.746 -11.746 1.00 91.88 283 SER A C 1
ATOM 2270 O O . SER A 1 283 ? 23.127 12.690 -11.724 1.00 91.88 283 SER A O 1
ATOM 2272 N N . GLY A 1 284 ? 21.132 11.658 -11.753 1.00 91.06 284 GLY A N 1
ATOM 2273 C CA . GLY A 1 284 ? 21.675 10.311 -11.673 1.00 91.06 284 GLY A CA 1
ATOM 2274 C C . GLY A 1 284 ? 20.708 9.264 -12.199 1.00 91.06 284 GLY A C 1
ATOM 2275 O O . GLY A 1 284 ? 19.619 9.576 -12.682 1.00 91.06 284 GLY A O 1
ATOM 2276 N N . ASN A 1 285 ? 21.136 8.004 -12.126 1.00 92.75 285 ASN A N 1
ATOM 2277 C CA . ASN A 1 285 ? 20.239 6.871 -12.310 1.00 92.75 285 ASN A CA 1
ATOM 2278 C C . ASN A 1 285 ? 19.888 6.348 -10.926 1.00 92.75 285 ASN A C 1
ATOM 2280 O O . ASN A 1 285 ? 20.782 5.898 -10.212 1.00 92.75 285 ASN A O 1
ATOM 2284 N N . TYR A 1 286 ? 18.626 6.444 -10.541 1.00 94.19 286 TYR A N 1
ATOM 2285 C CA . TYR A 1 286 ? 18.194 6.204 -9.174 1.00 94.19 286 TYR A CA 1
ATOM 2286 C C . TYR A 1 286 ? 17.319 4.962 -9.076 1.00 94.19 286 TYR A C 1
ATOM 2288 O O . TYR A 1 286 ? 16.381 4.779 -9.852 1.00 94.19 286 TYR A O 1
ATOM 2296 N N . GLU A 1 287 ? 17.636 4.140 -8.085 1.00 94.88 287 GLU A N 1
ATOM 2297 C CA . GLU A 1 287 ? 16.881 2.975 -7.638 1.00 94.88 287 GLU A CA 1
ATOM 2298 C C . GLU A 1 287 ? 16.734 3.094 -6.118 1.00 94.88 287 GLU A C 1
ATOM 2300 O O . GLU A 1 287 ? 17.692 3.449 -5.424 1.00 94.88 287 GLU A O 1
ATOM 2305 N N . TYR A 1 288 ? 15.544 2.813 -5.598 1.00 95.69 288 TYR A N 1
ATOM 2306 C CA . TYR A 1 288 ? 15.356 2.528 -4.180 1.00 95.69 288 TYR A CA 1
ATOM 2307 C C . TYR A 1 288 ? 15.079 1.040 -3.948 1.00 95.69 288 TYR A C 1
ATOM 2309 O O . TYR A 1 288 ? 14.440 0.379 -4.777 1.00 95.69 288 TYR A O 1
ATOM 2317 N N . THR A 1 289 ? 15.511 0.560 -2.785 1.00 95.19 289 THR A N 1
ATOM 2318 C CA . THR A 1 289 ? 15.111 -0.721 -2.199 1.00 95.19 289 THR A CA 1
ATOM 2319 C C . THR A 1 289 ? 14.266 -0.450 -0.958 1.00 95.19 289 THR A C 1
ATOM 2321 O O . THR A 1 289 ? 14.705 0.301 -0.089 1.00 95.19 289 THR A O 1
ATOM 2324 N N . ALA A 1 290 ? 13.069 -1.030 -0.884 1.00 96.12 290 ALA A N 1
ATOM 2325 C CA . ALA A 1 290 ? 12.186 -0.969 0.276 1.00 96.12 290 ALA A CA 1
ATOM 2326 C C . ALA A 1 290 ? 12.210 -2.295 1.047 1.00 96.12 290 ALA A C 1
ATOM 2328 O O . ALA A 1 290 ? 12.057 -3.364 0.458 1.00 96.12 290 ALA A O 1
ATOM 2329 N N . GLU A 1 291 ? 12.379 -2.211 2.361 1.00 95.06 291 GLU A N 1
ATOM 2330 C CA . GLU A 1 291 ? 12.450 -3.344 3.287 1.00 95.06 291 GLU A CA 1
ATOM 2331 C C . GLU A 1 291 ? 11.561 -3.051 4.493 1.00 95.06 291 GLU A C 1
ATOM 2333 O O . GLU A 1 291 ? 11.620 -1.952 5.041 1.00 95.06 291 GLU A O 1
ATOM 2338 N N . LEU A 1 292 ? 10.735 -4.009 4.910 1.00 95.44 292 LEU A N 1
ATOM 2339 C CA . LEU A 1 292 ? 10.061 -3.916 6.203 1.00 95.44 292 LEU A CA 1
ATOM 2340 C C . LEU A 1 292 ? 11.050 -4.348 7.283 1.00 95.44 292 LEU A C 1
ATOM 2342 O O . LEU A 1 292 ? 11.631 -5.418 7.149 1.00 95.44 292 LEU A O 1
ATOM 2346 N N . CYS A 1 293 ? 11.228 -3.554 8.331 1.00 94.38 293 CYS A N 1
ATOM 2347 C CA . CYS A 1 293 ? 12.181 -3.811 9.403 1.00 94.38 293 CYS A CA 1
ATOM 2348 C C . CYS A 1 293 ? 11.498 -3.884 10.773 1.00 94.38 293 CYS A C 1
ATOM 2350 O O . CYS A 1 293 ? 10.494 -3.205 11.002 1.00 94.38 293 CYS A O 1
ATOM 2352 N N . ASP A 1 294 ? 12.066 -4.695 11.667 1.00 92.38 294 ASP A N 1
ATOM 2353 C CA . ASP A 1 294 ? 11.667 -4.806 13.073 1.00 92.38 294 ASP A CA 1
ATOM 2354 C C . ASP A 1 294 ? 12.314 -3.718 13.961 1.00 92.38 294 ASP A C 1
ATOM 2356 O O . ASP A 1 294 ? 13.007 -2.815 13.482 1.00 92.38 294 ASP A O 1
ATOM 2360 N N . GLU A 1 295 ? 12.093 -3.817 15.275 1.00 89.44 295 GLU A N 1
ATOM 2361 C CA . GLU A 1 295 ? 12.685 -2.948 16.308 1.00 89.44 295 GLU A CA 1
ATOM 2362 C C . GLU A 1 295 ? 14.223 -2.968 16.344 1.00 89.44 295 GLU A C 1
ATOM 2364 O O . GLU A 1 295 ? 14.854 -2.012 16.787 1.00 89.44 295 GLU A O 1
ATOM 2369 N N . ASN A 1 296 ? 14.830 -4.044 15.843 1.00 90.25 296 ASN A N 1
ATOM 2370 C CA . ASN A 1 296 ? 16.274 -4.239 15.786 1.00 90.25 296 ASN A CA 1
ATOM 2371 C C . ASN A 1 296 ? 16.853 -3.833 14.416 1.00 90.25 296 ASN A C 1
ATOM 2373 O O . ASN A 1 296 ? 18.012 -4.133 14.130 1.00 90.25 296 ASN A O 1
ATOM 2377 N N . GLU A 1 297 ? 16.051 -3.174 13.565 1.00 90.75 297 GLU A N 1
ATOM 2378 C CA . GLU A 1 297 ? 16.388 -2.752 12.197 1.00 90.75 297 GLU A CA 1
ATOM 2379 C C . GLU A 1 297 ? 16.743 -3.922 11.250 1.00 90.75 297 GLU A C 1
ATOM 2381 O O . GLU A 1 297 ? 17.370 -3.733 10.195 1.00 90.75 297 GLU A O 1
ATOM 2386 N N . ASN A 1 298 ? 16.296 -5.138 11.588 1.00 91.69 298 ASN A N 1
ATOM 2387 C CA . ASN A 1 298 ? 16.450 -6.327 10.757 1.00 91.69 298 ASN A CA 1
ATOM 2388 C C . ASN A 1 298 ? 15.272 -6.462 9.784 1.00 91.69 298 ASN A C 1
ATOM 2390 O O . ASN A 1 298 ? 14.129 -6.219 10.171 1.00 91.69 298 ASN A O 1
ATOM 2394 N N . PRO A 1 299 ? 15.511 -6.868 8.525 1.00 92.06 299 PRO A N 1
ATOM 2395 C CA . PRO A 1 299 ? 14.443 -7.015 7.547 1.00 92.06 299 PRO A CA 1
ATOM 2396 C C . PRO A 1 299 ? 13.544 -8.226 7.858 1.00 92.06 299 PRO A C 1
ATOM 2398 O O . PRO A 1 299 ? 14.030 -9.330 8.104 1.00 92.06 299 PRO A O 1
ATOM 2401 N N . ILE A 1 300 ? 12.228 -8.022 7.790 1.00 91.69 300 ILE A N 1
ATOM 2402 C CA . ILE A 1 300 ? 11.181 -9.020 8.016 1.00 91.69 300 ILE A CA 1
ATOM 2403 C C . ILE A 1 300 ? 10.720 -9.572 6.655 1.00 91.69 300 ILE A C 1
ATOM 2405 O O . ILE A 1 300 ? 10.084 -8.848 5.880 1.00 91.69 300 ILE A O 1
ATOM 2409 N N . PRO A 1 301 ? 11.001 -10.847 6.330 1.00 89.00 301 PRO A N 1
ATOM 2410 C CA . PRO A 1 301 ? 10.610 -11.427 5.051 1.00 89.00 301 PRO A CA 1
ATOM 2411 C C . PRO A 1 301 ? 9.102 -11.682 4.951 1.00 89.00 301 PRO A C 1
ATOM 2413 O O . PRO A 1 301 ? 8.447 -12.076 5.913 1.00 89.00 301 PRO A O 1
ATOM 2416 N N . GLY A 1 302 ? 8.566 -11.533 3.739 1.00 86.31 302 GLY A N 1
ATOM 2417 C CA . GLY A 1 302 ? 7.256 -12.058 3.345 1.00 86.31 302 GLY A CA 1
ATOM 2418 C C . GLY A 1 302 ? 6.019 -11.271 3.768 1.00 86.31 302 GLY A C 1
ATOM 2419 O O . GLY A 1 302 ? 4.915 -11.649 3.378 1.00 86.31 302 GLY A O 1
ATOM 2420 N N . LEU A 1 303 ? 6.176 -10.161 4.491 1.00 90.19 303 LEU A N 1
ATOM 2421 C CA . LEU A 1 303 ? 5.068 -9.237 4.758 1.00 90.19 303 LEU A CA 1
ATOM 2422 C C . LEU A 1 303 ? 4.944 -8.148 3.681 1.00 90.19 303 LEU A C 1
ATOM 2424 O O . LEU A 1 303 ? 3.849 -7.640 3.450 1.00 90.19 303 LEU A O 1
ATOM 2428 N N . LEU A 1 304 ? 6.039 -7.813 2.989 1.00 92.31 304 LEU A N 1
ATOM 2429 C CA . LEU A 1 304 ? 6.074 -6.812 1.921 1.00 92.31 304 LEU A CA 1
ATOM 2430 C C . LEU A 1 304 ? 5.860 -7.470 0.548 1.00 92.31 304 LEU A C 1
ATOM 2432 O O . LEU A 1 304 ? 6.618 -8.347 0.150 1.00 92.31 304 LEU A O 1
ATOM 2436 N N . ASN A 1 305 ? 4.850 -7.009 -0.192 1.00 90.38 305 ASN A N 1
ATOM 2437 C CA . ASN A 1 305 ? 4.420 -7.561 -1.476 1.00 90.38 305 ASN A CA 1
ATOM 2438 C C . ASN A 1 305 ? 4.152 -6.464 -2.511 1.00 90.38 305 ASN A C 1
ATOM 2440 O O . ASN A 1 305 ? 3.441 -5.506 -2.238 1.00 90.38 305 ASN A O 1
ATOM 2444 N N . VAL A 1 306 ? 4.676 -6.606 -3.727 1.00 85.19 306 VAL A N 1
ATOM 2445 C CA . VAL A 1 306 ? 4.527 -5.593 -4.799 1.00 85.19 306 VAL A CA 1
ATOM 2446 C C . VAL A 1 306 ? 3.239 -5.792 -5.596 1.00 85.19 306 VAL A C 1
ATOM 2448 O O . VAL A 1 306 ? 2.724 -4.868 -6.221 1.00 85.19 306 VAL A O 1
ATOM 2451 N N . GLY A 1 307 ? 2.691 -7.002 -5.558 1.00 84.38 307 GLY A N 1
ATOM 2452 C CA . GLY A 1 307 ? 1.434 -7.302 -6.207 1.00 84.38 307 GLY A CA 1
ATOM 2453 C C . GLY A 1 307 ? 0.916 -8.688 -5.874 1.00 84.38 307 GLY A C 1
ATOM 2454 O O . GLY A 1 307 ? 1.532 -9.471 -5.156 1.00 84.38 307 GLY A O 1
ATOM 2455 N N . VAL A 1 308 ? -0.252 -8.987 -6.411 1.00 81.88 308 VAL A N 1
ATOM 2456 C CA . VAL A 1 308 ? -0.863 -10.305 -6.340 1.00 81.88 308 VAL A CA 1
ATOM 2457 C C . VAL A 1 308 ? -0.092 -11.220 -7.289 1.00 81.88 308 VAL A C 1
ATOM 2459 O O . VAL A 1 308 ? 0.245 -10.802 -8.398 1.00 81.88 308 VAL A O 1
ATOM 2462 N N . ASN A 1 309 ? 0.195 -12.447 -6.845 1.00 78.81 309 ASN A N 1
ATOM 2463 C CA . ASN A 1 309 ? 1.054 -13.421 -7.534 1.00 78.81 309 ASN A CA 1
ATOM 2464 C C . ASN A 1 309 ? 2.566 -13.100 -7.515 1.00 78.81 309 ASN A C 1
ATOM 2466 O O . ASN A 1 309 ? 3.344 -13.745 -8.218 1.00 78.81 309 ASN A O 1
ATOM 2470 N N . SER A 1 310 ? 3.018 -12.126 -6.711 1.00 75.00 310 SER A N 1
ATOM 2471 C CA . SER A 1 310 ? 4.453 -11.950 -6.454 1.00 75.00 310 SER A CA 1
ATOM 2472 C C . SER A 1 310 ? 4.962 -12.943 -5.410 1.00 75.00 310 SER A C 1
ATOM 2474 O O . SER A 1 310 ? 4.238 -13.310 -4.487 1.00 75.00 310 SER A O 1
ATOM 2476 N N . THR A 1 311 ? 6.229 -13.345 -5.522 1.00 67.88 311 THR A N 1
ATOM 2477 C CA . THR A 1 311 ? 6.909 -14.079 -4.451 1.00 67.88 311 THR A CA 1
ATOM 2478 C C . THR A 1 311 ? 7.132 -13.168 -3.248 1.00 67.88 311 THR A C 1
ATOM 2480 O O . THR A 1 311 ? 7.417 -11.981 -3.406 1.00 67.88 311 THR A O 1
ATOM 2483 N N . ASN A 1 312 ? 7.003 -13.747 -2.054 1.00 65.06 312 ASN A N 1
ATOM 2484 C CA . ASN A 1 312 ? 7.300 -13.109 -0.774 1.00 65.06 312 ASN A CA 1
ATOM 2485 C C . ASN A 1 312 ? 8.814 -12.860 -0.656 1.00 65.06 312 ASN A C 1
ATOM 2487 O O . ASN A 1 312 ? 9.543 -13.646 -0.048 1.00 65.06 312 ASN A O 1
ATOM 2491 N N . ASP A 1 313 ? 9.289 -11.790 -1.286 1.00 70.69 313 ASP A N 1
ATOM 2492 C CA . ASP A 1 313 ? 10.695 -11.401 -1.264 1.00 70.69 313 ASP A CA 1
ATOM 2493 C C . ASP A 1 313 ? 11.028 -10.661 0.048 1.00 70.69 313 ASP A C 1
ATOM 2495 O O . ASP A 1 313 ? 10.161 -10.089 0.711 1.00 70.69 313 ASP A O 1
ATOM 2499 N N . LEU A 1 314 ? 12.305 -10.670 0.443 1.00 77.81 314 LEU A N 1
ATOM 2500 C CA . LEU A 1 314 ? 12.786 -9.917 1.611 1.00 77.81 314 LEU A CA 1
ATOM 2501 C C . LEU A 1 314 ? 12.689 -8.397 1.391 1.00 77.81 314 LEU A C 1
ATOM 2503 O O . LEU A 1 314 ? 12.530 -7.632 2.340 1.00 77.81 314 LEU A O 1
ATOM 2507 N N . SER A 1 315 ? 12.822 -7.962 0.138 1.00 87.75 315 SER A N 1
ATOM 2508 C CA . SER A 1 315 ? 12.885 -6.556 -0.235 1.00 87.75 315 SER A CA 1
ATOM 2509 C C . SER A 1 315 ? 12.270 -6.305 -1.607 1.00 87.75 315 SER A C 1
ATOM 2511 O O . SER A 1 315 ? 12.286 -7.159 -2.496 1.00 87.75 315 SER A O 1
ATOM 2513 N N . HIS A 1 316 ? 11.745 -5.097 -1.791 1.00 91.44 316 HIS A N 1
ATOM 2514 C CA . HIS A 1 316 ? 11.258 -4.607 -3.075 1.00 91.44 316 HIS A CA 1
ATOM 2515 C C . HIS A 1 316 ? 12.284 -3.671 -3.709 1.00 91.44 316 HIS A C 1
ATOM 2517 O O . HIS A 1 316 ? 12.626 -2.645 -3.125 1.00 91.44 316 HIS A O 1
ATOM 2523 N N . ARG A 1 317 ? 12.745 -3.990 -4.923 1.00 92.62 317 ARG A N 1
ATOM 2524 C CA . ARG A 1 317 ? 13.597 -3.103 -5.730 1.00 92.62 317 ARG A CA 1
ATOM 2525 C C . ARG A 1 317 ? 12.758 -2.406 -6.787 1.00 92.62 317 ARG A C 1
ATOM 2527 O O . ARG A 1 317 ? 12.105 -3.071 -7.588 1.00 92.62 317 ARG A O 1
ATOM 2534 N N . SER A 1 318 ? 12.817 -1.086 -6.821 1.00 94.06 318 SER A N 1
ATOM 2535 C CA . SER A 1 318 ? 12.088 -0.264 -7.796 1.00 94.06 318 SER A CA 1
ATOM 2536 C C . SER A 1 318 ? 12.647 -0.332 -9.217 1.00 94.06 318 SER A C 1
ATOM 2538 O O . SER A 1 318 ? 13.751 -0.827 -9.450 1.00 94.06 318 SER A O 1
ATOM 2540 N N . ILE A 1 319 ? 11.891 0.184 -10.190 1.00 93.19 319 ILE A N 1
ATOM 2541 C CA . ILE A 1 319 ? 12.449 0.506 -11.506 1.00 93.19 319 ILE A CA 1
ATOM 2542 C C . ILE A 1 319 ? 13.550 1.574 -11.415 1.00 93.19 319 ILE A C 1
ATOM 2544 O O . ILE A 1 319 ? 13.505 2.497 -10.598 1.00 93.19 319 ILE A O 1
ATOM 2548 N N . VAL A 1 320 ? 14.521 1.500 -12.323 1.00 93.12 320 VAL A N 1
ATOM 2549 C CA . VAL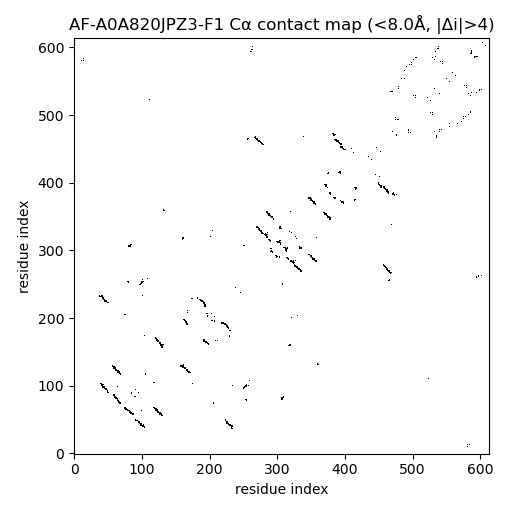 A 1 320 ? 15.588 2.499 -12.427 1.00 93.12 320 VAL A CA 1
ATOM 2550 C C . VAL A 1 320 ? 15.077 3.740 -13.162 1.00 93.12 320 VAL A C 1
ATOM 2552 O O . VAL A 1 320 ? 14.773 3.689 -14.354 1.00 93.12 320 VAL A O 1
ATOM 2555 N N . CYS A 1 321 ? 15.054 4.881 -12.475 1.00 91.00 321 CYS A N 1
ATOM 2556 C CA . CYS A 1 321 ? 14.808 6.189 -13.083 1.00 91.00 321 CYS A CA 1
ATOM 2557 C C . CYS A 1 321 ? 16.128 6.773 -13.595 1.00 91.00 321 CYS A C 1
ATOM 2559 O O . CYS A 1 321 ? 17.045 6.991 -12.809 1.00 91.00 321 CYS A O 1
ATOM 2561 N N . ILE A 1 322 ? 16.249 7.041 -14.894 1.00 89.38 322 ILE A N 1
ATOM 2562 C CA . ILE A 1 322 ? 17.540 7.350 -15.531 1.00 89.38 322 ILE A CA 1
ATOM 2563 C C . ILE A 1 322 ? 17.749 8.832 -15.852 1.00 89.38 322 ILE A C 1
ATOM 2565 O O . ILE A 1 322 ? 16.874 9.491 -16.411 1.00 89.38 322 ILE A O 1
ATOM 2569 N N . LYS A 1 323 ? 18.968 9.325 -15.591 1.00 87.56 323 LYS A N 1
ATOM 2570 C CA . LYS A 1 323 ? 19.435 10.697 -15.880 1.00 87.56 323 LYS A CA 1
ATOM 2571 C C . LYS A 1 323 ? 18.461 11.792 -15.414 1.00 87.56 323 LYS A C 1
ATOM 2573 O O . LYS A 1 323 ? 18.159 12.712 -16.172 1.00 87.56 323 LYS A O 1
ATOM 2578 N N . THR A 1 324 ? 17.965 11.688 -14.186 1.00 90.38 324 THR A N 1
ATOM 2579 C CA . THR A 1 324 ? 17.019 12.655 -13.613 1.00 90.38 324 THR A CA 1
ATOM 2580 C C . THR A 1 324 ? 17.453 13.082 -12.219 1.00 90.38 324 THR A C 1
ATOM 2582 O O . THR A 1 324 ? 18.036 12.288 -11.491 1.00 90.38 324 THR A O 1
ATOM 2585 N N . GLU A 1 325 ? 17.175 14.331 -11.852 1.00 91.56 325 GLU A N 1
ATOM 2586 C CA . GLU A 1 325 ? 17.295 14.845 -10.476 1.00 91.56 325 GLU A CA 1
ATOM 2587 C C . GLU A 1 325 ? 16.057 14.501 -9.643 1.00 91.56 325 GLU A C 1
ATOM 2589 O O . GLU A 1 325 ? 16.135 14.343 -8.429 1.00 91.56 325 GLU A O 1
ATOM 2594 N N . LYS A 1 326 ? 14.909 14.340 -10.312 1.00 92.38 326 LYS A N 1
ATOM 2595 C CA . LYS A 1 326 ? 13.600 14.136 -9.689 1.00 92.38 326 LYS A CA 1
ATOM 2596 C C . LYS A 1 326 ? 12.994 12.816 -10.161 1.00 92.38 326 LYS A C 1
ATOM 2598 O O . LYS A 1 326 ? 12.103 12.832 -11.019 1.00 92.38 326 LYS A O 1
ATOM 2603 N N . PRO A 1 327 ? 13.521 11.661 -9.711 1.00 93.00 327 PRO A N 1
ATOM 2604 C CA . PRO A 1 327 ? 12.965 10.366 -10.080 1.00 93.00 327 PRO A CA 1
ATOM 2605 C C . PRO A 1 327 ? 11.508 10.251 -9.630 1.00 93.00 327 PRO A C 1
ATOM 2607 O O . PRO A 1 327 ? 11.154 10.648 -8.519 1.00 93.00 327 PRO A O 1
ATOM 2610 N N . LYS A 1 328 ? 10.668 9.701 -10.511 1.00 91.81 328 LYS A N 1
ATOM 2611 C CA . LYS A 1 328 ? 9.242 9.458 -10.275 1.00 91.81 328 LYS A CA 1
ATOM 2612 C C . LYS A 1 328 ? 8.951 7.982 -10.502 1.00 91.81 328 LYS A C 1
ATOM 2614 O O . LYS A 1 328 ? 8.830 7.559 -11.647 1.00 91.81 328 LYS A O 1
ATOM 2619 N N . TRP A 1 329 ? 8.847 7.216 -9.423 1.00 92.06 329 TRP A N 1
ATOM 2620 C CA . TRP A 1 329 ? 8.620 5.771 -9.502 1.00 92.06 329 TRP A CA 1
ATOM 2621 C C . TRP A 1 329 ? 7.140 5.437 -9.672 1.00 92.06 329 TRP A C 1
ATOM 2623 O O . TRP A 1 329 ? 6.794 4.660 -10.552 1.00 92.06 329 TRP A O 1
ATOM 2633 N N . SER A 1 330 ? 6.262 6.084 -8.897 1.00 89.31 330 SER A N 1
ATOM 2634 C CA . SER A 1 330 ? 4.812 5.814 -8.900 1.00 89.31 330 SER A CA 1
ATOM 2635 C C . SER A 1 330 ? 4.475 4.328 -8.694 1.00 89.31 330 SER A C 1
ATOM 2637 O O . SER A 1 330 ? 3.522 3.817 -9.278 1.00 89.31 330 SER A O 1
ATOM 2639 N N . GLU A 1 331 ? 5.268 3.637 -7.872 1.00 91.19 331 GLU A N 1
ATOM 2640 C CA . GLU A 1 331 ? 5.077 2.224 -7.535 1.00 91.19 331 GLU A CA 1
ATOM 2641 C C . GLU A 1 331 ? 4.369 2.090 -6.183 1.00 91.19 331 GLU A C 1
ATOM 2643 O O . GLU A 1 331 ? 4.643 2.855 -5.255 1.00 91.19 331 GLU A O 1
ATOM 2648 N N . THR A 1 332 ? 3.495 1.093 -6.052 1.00 93.31 332 THR A N 1
ATOM 2649 C CA . THR A 1 332 ? 2.794 0.778 -4.802 1.00 93.31 332 THR A CA 1
ATOM 2650 C C . THR A 1 332 ? 3.150 -0.630 -4.356 1.00 93.31 332 THR A C 1
ATOM 2652 O O . THR A 1 332 ? 3.114 -1.556 -5.161 1.00 93.31 332 THR A O 1
ATOM 2655 N N . PHE A 1 333 ? 3.456 -0.797 -3.072 1.00 94.00 333 PHE A N 1
ATOM 2656 C CA . PHE A 1 333 ? 3.580 -2.107 -2.439 1.00 94.00 333 PHE A CA 1
ATOM 2657 C C . PHE A 1 333 ? 2.661 -2.202 -1.218 1.00 94.00 333 PHE A C 1
ATOM 2659 O O . PHE A 1 333 ? 2.299 -1.201 -0.596 1.00 94.00 333 PHE A O 1
ATOM 2666 N N . ARG A 1 334 ? 2.266 -3.431 -0.905 1.00 93.94 334 ARG A N 1
ATOM 2667 C CA . ARG A 1 334 ? 1.400 -3.833 0.197 1.00 93.94 334 ARG A CA 1
ATOM 2668 C C . ARG A 1 334 ? 2.236 -4.428 1.319 1.00 93.94 334 ARG A C 1
ATOM 2670 O O . ARG A 1 334 ? 3.079 -5.284 1.074 1.00 93.94 334 ARG A O 1
ATOM 2677 N N . ILE A 1 335 ? 1.948 -4.031 2.545 1.00 94.31 335 ILE A N 1
ATOM 2678 C CA . ILE A 1 335 ? 2.435 -4.660 3.766 1.00 94.31 335 ILE A CA 1
ATOM 2679 C C . ILE A 1 335 ? 1.245 -5.409 4.356 1.00 94.31 335 ILE A C 1
ATOM 2681 O O . ILE A 1 335 ? 0.327 -4.781 4.879 1.00 94.31 335 ILE A O 1
ATOM 2685 N N . ALA A 1 336 ? 1.229 -6.729 4.198 1.00 92.06 336 ALA A N 1
ATOM 2686 C CA . ALA A 1 336 ? 0.170 -7.586 4.716 1.00 92.06 336 ALA A CA 1
ATOM 2687 C C . ALA A 1 336 ? 0.505 -7.958 6.161 1.00 92.06 336 ALA A C 1
ATOM 2689 O O . ALA A 1 336 ? 1.463 -8.690 6.402 1.00 92.06 336 ALA A O 1
ATOM 2690 N N . ILE A 1 337 ? -0.255 -7.435 7.117 1.00 91.88 337 ILE A N 1
ATOM 2691 C CA . ILE A 1 337 ? -0.013 -7.643 8.543 1.00 91.88 337 ILE A CA 1
ATOM 2692 C C . ILE A 1 337 ? -0.843 -8.851 8.996 1.00 91.88 337 ILE A C 1
ATOM 2694 O O . ILE A 1 337 ? -2.071 -8.833 8.887 1.00 91.88 337 ILE A O 1
ATOM 2698 N N . PRO A 1 338 ? -0.216 -9.924 9.502 1.00 90.75 338 PRO A N 1
ATOM 2699 C CA . PRO A 1 338 ? -0.950 -11.060 10.037 1.00 90.75 338 PRO A CA 1
ATOM 2700 C C . PRO A 1 338 ? -1.818 -10.642 11.225 1.00 90.75 338 PRO A C 1
ATOM 2702 O O . PRO A 1 338 ? -1.358 -9.917 12.102 1.00 90.75 338 PRO A O 1
ATOM 2705 N N . PHE A 1 339 ? -3.040 -11.175 11.310 1.00 87.06 339 PHE A N 1
ATOM 2706 C CA . PHE A 1 339 ? -3.950 -10.877 12.425 1.00 87.06 339 PHE A CA 1
ATOM 2707 C C . PHE A 1 339 ? -3.417 -11.301 13.802 1.00 87.06 339 PHE A C 1
ATOM 2709 O O . PHE A 1 339 ? -3.884 -10.813 14.828 1.00 87.06 339 PHE A O 1
ATOM 2716 N N . SER A 1 340 ? -2.430 -12.200 13.830 1.00 87.31 340 SER A N 1
ATOM 2717 C CA . SER A 1 340 ? -1.746 -12.636 15.047 1.00 87.31 340 SER A CA 1
ATOM 2718 C C . SER A 1 340 ? -0.803 -11.589 15.640 1.00 87.31 340 SER A C 1
ATOM 2720 O O . SER A 1 340 ? -0.382 -11.765 16.776 1.00 87.31 340 SER A O 1
ATOM 2722 N N . ILE A 1 341 ? -0.424 -10.558 14.879 1.00 85.56 341 ILE A N 1
ATOM 2723 C CA . ILE A 1 341 ? 0.483 -9.501 15.333 1.00 85.56 341 ILE A CA 1
ATOM 2724 C C . ILE A 1 341 ? -0.364 -8.310 15.780 1.00 85.56 341 ILE A C 1
ATOM 2726 O O . ILE A 1 341 ? -1.190 -7.807 15.016 1.00 85.56 341 ILE A O 1
ATOM 2730 N N . SER A 1 342 ? -0.177 -7.872 17.024 1.00 82.81 342 SER A N 1
ATOM 2731 C CA . SER A 1 342 ? -0.889 -6.718 17.567 1.00 82.81 342 SER A CA 1
ATOM 2732 C C . SER A 1 342 ? -0.206 -5.401 17.182 1.00 82.81 342 SER A C 1
ATOM 2734 O O . SER A 1 342 ? 0.962 -5.378 16.791 1.00 82.81 342 SER A O 1
ATOM 2736 N N . ALA A 1 343 ? -0.912 -4.276 17.343 1.00 80.94 343 ALA A N 1
ATOM 2737 C CA . ALA A 1 343 ? -0.286 -2.955 17.238 1.00 80.94 343 ALA A CA 1
ATOM 2738 C C . ALA A 1 343 ? 0.894 -2.810 18.217 1.00 80.94 343 ALA A C 1
ATOM 2740 O O . ALA A 1 343 ? 1.852 -2.098 17.917 1.00 80.94 343 ALA A O 1
ATOM 2741 N N . GLU A 1 344 ? 0.849 -3.526 19.350 1.00 80.56 344 GLU A N 1
ATOM 2742 C CA . GLU A 1 344 ? 1.880 -3.438 20.372 1.00 80.56 344 GLU A CA 1
ATOM 2743 C C . GLU A 1 344 ? 3.194 -4.115 19.973 1.00 80.56 344 GLU A C 1
ATOM 2745 O O . GLU A 1 344 ? 4.285 -3.602 20.221 1.00 80.56 344 GLU A O 1
ATOM 2750 N N . ASP A 1 345 ? 3.101 -5.233 19.265 1.00 84.56 345 ASP A N 1
ATOM 2751 C CA . ASP A 1 345 ? 4.275 -5.927 18.734 1.00 84.56 345 ASP A CA 1
ATOM 2752 C C . ASP A 1 345 ? 4.907 -5.149 17.564 1.00 84.56 345 ASP A C 1
ATOM 2754 O O . ASP A 1 345 ? 6.079 -5.322 17.231 1.00 84.56 345 ASP A O 1
ATOM 2758 N N . MET A 1 346 ? 4.126 -4.265 16.936 1.00 85.12 346 MET A N 1
ATOM 2759 C CA . MET A 1 346 ? 4.528 -3.459 15.786 1.00 85.12 346 MET A CA 1
ATOM 2760 C C . MET A 1 346 ? 5.063 -2.070 16.142 1.00 85.12 346 MET A C 1
ATOM 2762 O O . MET A 1 346 ? 5.397 -1.321 15.223 1.00 85.12 346 MET A O 1
ATOM 2766 N N . HIS A 1 347 ? 5.152 -1.687 17.422 1.00 81.88 347 HIS A N 1
ATOM 2767 C CA . HIS A 1 347 ? 5.445 -0.301 17.832 1.00 81.88 347 HIS A CA 1
ATOM 2768 C C . HIS A 1 347 ? 6.699 0.318 17.182 1.00 81.88 347 HIS A C 1
ATOM 2770 O O . HIS A 1 347 ? 6.768 1.539 17.041 1.00 81.88 347 HIS A O 1
ATOM 2776 N N . GLN A 1 348 ? 7.679 -0.494 16.768 1.00 83.94 348 GLN A N 1
ATOM 2777 C CA . GLN A 1 348 ? 8.891 -0.033 16.072 1.00 83.94 348 GLN A CA 1
ATOM 2778 C C . GLN A 1 348 ? 9.048 -0.585 14.647 1.00 83.94 348 GLN A C 1
ATOM 2780 O O . GLN A 1 348 ? 10.083 -0.380 14.007 1.00 83.94 348 GLN A O 1
ATOM 2785 N N . TYR A 1 349 ? 8.025 -1.258 14.116 1.00 93.56 349 TYR A N 1
ATOM 2786 C CA . TYR A 1 349 ? 8.048 -1.711 12.731 1.00 93.56 349 TYR A CA 1
ATOM 2787 C C . TYR A 1 349 ? 8.038 -0.501 11.802 1.00 93.56 349 TYR A C 1
ATOM 2789 O O . TYR A 1 349 ? 7.276 0.457 11.973 1.00 93.56 349 TYR A O 1
ATOM 2797 N N . HIS A 1 350 ? 8.898 -0.543 10.794 1.00 95.56 350 HIS A N 1
ATOM 2798 C CA . HIS A 1 350 ? 9.072 0.565 9.869 1.00 95.56 350 HIS A CA 1
ATOM 2799 C C . HIS A 1 350 ? 9.505 0.070 8.497 1.00 95.56 350 HIS A C 1
ATOM 2801 O O . HIS A 1 350 ? 10.133 -0.975 8.360 1.00 95.56 350 HIS A O 1
ATOM 2807 N N . VAL A 1 351 ? 9.200 0.843 7.459 1.00 96.75 351 VAL A N 1
ATOM 2808 C CA . VAL A 1 351 ? 9.752 0.602 6.126 1.00 96.75 351 VAL A CA 1
ATOM 2809 C C . VAL A 1 351 ? 11.042 1.386 5.983 1.00 96.75 351 VAL A C 1
ATOM 2811 O O . VAL A 1 351 ? 11.039 2.611 6.096 1.00 96.75 351 VAL A O 1
ATOM 2814 N N . ARG A 1 352 ? 12.139 0.693 5.700 1.00 95.88 352 ARG A N 1
ATOM 2815 C CA . ARG A 1 352 ? 13.423 1.274 5.320 1.00 95.88 352 ARG A CA 1
ATOM 2816 C C . ARG A 1 352 ? 13.497 1.431 3.801 1.00 95.88 352 ARG A C 1
ATOM 2818 O O . ARG A 1 352 ? 13.247 0.482 3.067 1.00 95.88 352 ARG A O 1
ATOM 2825 N N . PHE A 1 353 ? 13.916 2.607 3.339 1.00 97.12 353 PHE A N 1
ATOM 2826 C CA . PHE A 1 353 ? 14.202 2.913 1.937 1.00 97.12 353 PHE A CA 1
ATOM 2827 C C . PHE A 1 353 ? 15.690 3.198 1.750 1.00 97.12 353 PHE A C 1
ATOM 2829 O O . PHE A 1 353 ? 16.213 4.180 2.276 1.00 97.12 353 PHE A O 1
ATOM 2836 N N . LEU A 1 354 ? 16.371 2.364 0.970 1.00 95.44 354 LEU A N 1
ATOM 2837 C CA . LEU A 1 354 ? 17.785 2.517 0.632 1.00 95.44 354 LEU A CA 1
ATOM 2838 C C . LEU A 1 354 ? 17.931 3.020 -0.797 1.00 95.44 354 LEU A C 1
ATOM 2840 O O . LEU A 1 354 ? 17.494 2.355 -1.732 1.00 95.44 354 LEU A O 1
ATOM 2844 N N . PHE A 1 355 ? 18.575 4.172 -0.977 1.00 95.44 355 PHE A N 1
ATOM 2845 C CA . PHE A 1 355 ? 18.777 4.769 -2.295 1.00 95.44 355 PHE A CA 1
ATOM 2846 C C . PHE A 1 355 ? 20.147 4.407 -2.852 1.00 95.44 355 PHE A C 1
ATOM 2848 O O . PHE A 1 355 ? 21.178 4.688 -2.234 1.00 95.44 355 PHE A O 1
ATOM 2855 N N . LYS A 1 356 ? 20.161 3.837 -4.055 1.00 92.56 356 LYS A N 1
ATOM 2856 C CA . LYS A 1 356 ? 21.365 3.472 -4.795 1.00 92.56 356 LYS A CA 1
ATOM 2857 C C . LYS A 1 356 ? 21.430 4.254 -6.104 1.00 92.56 356 LYS A C 1
ATOM 2859 O O . LYS A 1 356 ? 20.434 4.403 -6.814 1.00 92.56 356 LYS A O 1
ATOM 2864 N N . GLN A 1 357 ? 22.619 4.757 -6.426 1.00 91.81 357 GLN A N 1
ATOM 2865 C CA . GLN A 1 357 ? 22.890 5.342 -7.733 1.00 91.81 357 GLN A CA 1
ATOM 2866 C C . GLN A 1 357 ? 23.431 4.241 -8.650 1.00 91.81 357 GLN A C 1
ATOM 2868 O O . GLN A 1 357 ? 24.452 3.632 -8.341 1.00 91.81 357 GLN A O 1
ATOM 2873 N N . ARG A 1 358 ? 22.735 3.950 -9.754 1.00 90.50 358 ARG A N 1
ATOM 2874 C CA . ARG A 1 358 ? 23.129 2.893 -10.695 1.00 90.50 358 ARG A CA 1
ATOM 2875 C C . ARG A 1 358 ? 24.086 3.411 -11.764 1.00 90.50 358 ARG A C 1
ATOM 2877 O O . ARG A 1 358 ? 23.924 4.519 -12.291 1.00 90.50 358 ARG A O 1
ATOM 2884 N N . HIS A 1 359 ? 25.063 2.589 -12.125 1.00 84.06 359 HIS A N 1
ATOM 2885 C CA . HIS A 1 359 ? 26.046 2.891 -13.159 1.00 84.06 359 HIS A CA 1
ATOM 2886 C C . HIS A 1 359 ? 25.785 2.066 -14.423 1.00 84.06 359 HIS A C 1
ATOM 2888 O O . HIS A 1 359 ? 25.495 0.880 -14.360 1.00 84.06 359 HIS A O 1
ATOM 2894 N N . SER A 1 360 ? 26.010 2.657 -15.599 1.00 81.69 360 SER A N 1
ATOM 2895 C CA . SER A 1 360 ? 25.916 1.959 -16.894 1.00 81.69 360 SER A CA 1
ATOM 2896 C C . SER A 1 360 ? 26.936 0.827 -17.085 1.00 81.69 360 SER A C 1
ATOM 2898 O O . SER A 1 360 ? 26.924 0.169 -18.116 1.00 81.69 360 SER A O 1
ATOM 2900 N N . ASN A 1 361 ? 27.887 0.681 -16.159 1.00 82.69 361 ASN A N 1
ATOM 2901 C CA . ASN A 1 361 ? 28.967 -0.293 -16.237 1.00 82.69 361 ASN A CA 1
ATOM 2902 C C . ASN A 1 361 ? 28.740 -1.298 -15.112 1.00 82.69 361 ASN A C 1
ATOM 2904 O O . ASN A 1 361 ? 28.941 -0.946 -13.950 1.00 82.69 361 ASN A O 1
ATOM 2908 N N . ASP A 1 362 ? 28.368 -2.523 -15.475 1.00 78.94 362 ASP A N 1
ATOM 2909 C CA . ASP A 1 362 ? 27.975 -3.582 -14.539 1.00 78.94 362 ASP A CA 1
ATOM 2910 C C . ASP A 1 362 ? 29.045 -3.874 -13.476 1.00 78.94 362 ASP A C 1
ATOM 2912 O O . ASP A 1 362 ? 28.726 -4.132 -12.315 1.00 78.94 362 ASP A O 1
ATOM 2916 N N . VAL A 1 363 ? 30.332 -3.786 -13.839 1.00 81.31 363 VAL A N 1
ATOM 2917 C CA . VAL A 1 363 ? 31.435 -4.031 -12.898 1.00 81.31 363 VAL A CA 1
ATOM 2918 C C . VAL A 1 363 ? 31.471 -2.951 -11.824 1.00 81.31 363 VAL A C 1
ATOM 2920 O O . VAL A 1 363 ? 31.636 -3.271 -10.653 1.00 81.31 363 VAL A O 1
ATOM 2923 N N . LYS A 1 364 ? 31.294 -1.680 -12.202 1.00 83.56 364 LYS A N 1
ATOM 2924 C CA . LYS A 1 364 ? 31.242 -0.569 -11.239 1.00 83.56 364 LYS A CA 1
ATOM 2925 C C . LYS A 1 364 ? 29.967 -0.635 -10.401 1.00 83.56 364 LYS A C 1
ATOM 2927 O O . LYS A 1 364 ? 30.023 -0.527 -9.183 1.00 83.56 364 LYS A O 1
ATOM 2932 N N . ASP A 1 365 ? 28.845 -0.897 -11.060 1.00 82.50 365 ASP A N 1
ATOM 2933 C CA . ASP A 1 365 ? 27.506 -0.938 -10.475 1.00 82.50 365 ASP A CA 1
ATOM 2934 C C . ASP A 1 365 ? 27.339 -2.031 -9.402 1.00 82.50 365 ASP A C 1
ATOM 2936 O O . ASP A 1 365 ? 26.613 -1.867 -8.415 1.00 82.50 365 ASP A O 1
ATOM 2940 N N . LYS A 1 366 ? 28.081 -3.135 -9.544 1.00 81.25 366 LYS A N 1
ATOM 2941 C CA . LYS A 1 366 ? 28.170 -4.200 -8.539 1.00 81.25 366 LYS A CA 1
ATOM 2942 C C . LYS A 1 366 ? 28.697 -3.714 -7.187 1.00 81.25 366 LYS A C 1
ATOM 2944 O O . LYS A 1 366 ? 28.258 -4.222 -6.159 1.00 81.25 366 LYS A O 1
ATOM 2949 N N . PHE A 1 367 ? 29.614 -2.749 -7.177 1.00 80.62 367 PHE A N 1
ATOM 2950 C CA . PHE A 1 367 ? 30.223 -2.225 -5.950 1.00 80.62 367 PHE A CA 1
ATOM 2951 C C . PHE A 1 367 ? 29.542 -0.958 -5.425 1.00 80.62 367 PHE A C 1
ATOM 2953 O O . PHE A 1 367 ? 29.880 -0.500 -4.334 1.00 80.62 367 PHE A O 1
ATOM 2960 N N . GLU A 1 368 ? 28.579 -0.406 -6.167 1.00 84.44 368 GLU A N 1
ATOM 2961 C CA . GLU A 1 368 ? 27.794 0.741 -5.719 1.00 84.44 368 GLU A CA 1
ATOM 2962 C C . GLU A 1 368 ? 26.982 0.367 -4.469 1.00 84.44 368 GLU A C 1
ATOM 2964 O O . GLU A 1 368 ? 26.190 -0.585 -4.469 1.00 84.44 368 GLU A O 1
ATOM 2969 N N . LYS A 1 369 ? 27.191 1.123 -3.392 1.00 88.50 369 LYS A N 1
ATOM 2970 C CA . LYS A 1 369 ? 26.477 0.980 -2.117 1.00 88.50 369 LYS A CA 1
ATOM 2971 C C . LYS A 1 369 ? 25.355 2.018 -2.023 1.00 88.50 369 LYS A C 1
ATOM 2973 O O . LYS A 1 369 ? 25.417 3.036 -2.716 1.00 88.50 369 LYS A O 1
ATOM 2978 N N . PRO A 1 370 ? 24.347 1.808 -1.160 1.00 92.12 370 PRO A N 1
ATOM 2979 C CA . PRO A 1 370 ? 23.380 2.852 -0.862 1.00 92.12 370 PRO A CA 1
ATOM 2980 C C . PRO A 1 370 ? 24.086 4.135 -0.406 1.00 92.12 370 PRO A C 1
ATOM 2982 O O . PRO A 1 370 ? 24.956 4.095 0.465 1.00 92.12 370 PRO A O 1
ATOM 2985 N N . PHE A 1 371 ? 23.737 5.270 -1.010 1.00 92.38 371 PHE A N 1
ATOM 2986 C CA . PHE A 1 371 ? 24.318 6.576 -0.669 1.00 92.38 371 PHE A CA 1
ATOM 2987 C C . PHE A 1 371 ? 23.439 7.360 0.312 1.00 92.38 371 PHE A C 1
ATOM 2989 O O . PHE A 1 371 ? 23.906 8.298 0.964 1.00 92.38 371 PHE A O 1
ATOM 2996 N N . ALA A 1 372 ? 22.158 7.002 0.394 1.00 93.69 372 ALA A N 1
ATOM 2997 C CA . ALA A 1 372 ? 21.194 7.642 1.266 1.00 93.69 372 ALA A CA 1
ATOM 2998 C C . ALA A 1 372 ? 20.130 6.655 1.756 1.00 93.69 372 ALA A C 1
ATOM 3000 O O . ALA A 1 372 ? 19.936 5.582 1.180 1.00 93.69 372 ALA A O 1
ATOM 3001 N N . LEU A 1 373 ? 19.434 7.069 2.806 1.00 94.38 373 LEU A N 1
ATOM 3002 C CA . LEU A 1 373 ? 18.407 6.331 3.522 1.00 94.38 373 LEU A CA 1
ATOM 3003 C C . LEU A 1 373 ? 17.211 7.253 3.793 1.00 94.38 373 LEU A C 1
ATOM 3005 O O . LEU A 1 373 ? 17.394 8.428 4.101 1.00 94.38 373 LEU A O 1
ATOM 3009 N N . ALA A 1 374 ? 16.002 6.709 3.748 1.00 96.06 374 ALA A N 1
ATOM 3010 C CA . ALA A 1 374 ? 14.819 7.272 4.397 1.00 96.06 374 ALA A CA 1
ATOM 3011 C C . ALA A 1 374 ? 14.051 6.136 5.083 1.00 96.06 374 ALA A C 1
ATOM 3013 O O . ALA A 1 374 ? 14.256 4.969 4.752 1.00 96.06 374 ALA A O 1
ATOM 3014 N N . PHE A 1 375 ? 13.166 6.444 6.026 1.00 96.19 375 PHE A N 1
ATOM 3015 C CA . PHE A 1 375 ? 12.342 5.416 6.661 1.00 96.19 375 PHE A CA 1
ATOM 3016 C C . PHE A 1 375 ? 10.956 5.936 7.046 1.00 96.19 375 PHE A C 1
ATOM 3018 O O . PHE A 1 375 ? 10.752 7.140 7.192 1.00 96.19 375 PHE A O 1
ATOM 3025 N N . LEU A 1 376 ? 10.004 5.013 7.175 1.00 96.25 376 LEU A N 1
ATOM 3026 C CA . LEU A 1 376 ? 8.594 5.268 7.459 1.00 96.25 376 LEU A CA 1
ATOM 3027 C C . LEU A 1 376 ? 8.122 4.367 8.614 1.00 96.25 376 LEU A C 1
ATOM 3029 O O . LEU A 1 376 ? 7.880 3.182 8.379 1.00 96.25 376 LEU A O 1
ATOM 3033 N N . PRO A 1 377 ? 7.978 4.896 9.840 1.00 95.06 377 PRO A N 1
ATOM 3034 C CA . PRO A 1 377 ? 7.356 4.177 10.950 1.00 95.06 377 PRO A CA 1
ATOM 3035 C C . PRO A 1 377 ? 5.907 3.797 10.629 1.00 95.06 377 PRO A C 1
ATOM 3037 O O . PRO A 1 377 ? 5.182 4.604 10.048 1.00 95.06 377 PRO A O 1
ATOM 3040 N N . LEU A 1 378 ? 5.484 2.587 11.002 1.00 94.31 378 LEU A N 1
ATOM 3041 C CA . LEU A 1 378 ? 4.112 2.117 10.770 1.00 94.31 378 LEU A CA 1
ATOM 3042 C C . LEU A 1 378 ? 3.158 2.435 11.925 1.00 94.31 378 LEU A C 1
ATOM 3044 O O . LEU A 1 378 ? 1.953 2.529 11.699 1.00 94.31 378 LEU A O 1
ATOM 3048 N N . ILE A 1 379 ? 3.688 2.624 13.133 1.00 92.38 379 ILE A N 1
ATOM 3049 C CA . ILE A 1 379 ? 2.935 2.977 14.338 1.00 92.38 379 ILE A CA 1
ATOM 3050 C C . ILE A 1 379 ? 3.338 4.387 14.787 1.00 92.38 379 ILE A C 1
ATOM 3052 O O . ILE A 1 379 ? 4.512 4.764 14.760 1.00 92.38 379 ILE A O 1
ATOM 3056 N N . GLU A 1 380 ? 2.353 5.202 15.157 1.00 88.75 380 GLU A N 1
ATOM 3057 C CA . GLU A 1 380 ? 2.567 6.538 15.709 1.00 88.75 380 GLU A CA 1
ATOM 3058 C C . GLU A 1 380 ? 2.857 6.469 17.212 1.00 88.75 380 GLU A C 1
ATOM 3060 O O . GLU A 1 380 ? 2.570 5.483 17.884 1.00 88.75 380 GLU A O 1
ATOM 3065 N N . LYS A 1 381 ? 3.383 7.556 17.788 1.00 81.25 381 LYS A N 1
ATOM 3066 C CA . LYS A 1 381 ? 3.729 7.611 19.223 1.00 81.25 381 LYS A CA 1
ATOM 3067 C C . LYS A 1 381 ? 2.547 7.334 20.163 1.00 81.25 381 LYS A C 1
ATOM 3069 O O . LYS A 1 381 ? 2.769 6.985 21.313 1.00 81.25 381 LYS A O 1
ATOM 3074 N N . ALA A 1 382 ? 1.317 7.526 19.687 1.00 80.69 382 ALA A N 1
ATOM 3075 C CA . ALA A 1 382 ? 0.090 7.249 20.429 1.00 80.69 382 ALA A CA 1
ATOM 3076 C C . ALA A 1 382 ? -0.331 5.762 20.402 1.00 80.69 382 ALA A C 1
ATOM 3078 O O . ALA A 1 382 ? -1.369 5.432 20.965 1.00 80.69 382 ALA A O 1
ATOM 3079 N N . GLY A 1 383 ? 0.422 4.885 19.727 1.00 85.75 383 GLY A N 1
ATOM 3080 C CA . GLY A 1 383 ? 0.113 3.456 19.569 1.00 85.75 383 GLY A CA 1
ATOM 3081 C C . GLY A 1 383 ? -0.813 3.135 18.390 1.00 85.75 383 GLY A C 1
ATOM 3082 O O . GLY A 1 383 ? -0.963 1.977 18.013 1.00 85.75 383 GLY A O 1
ATOM 3083 N N . THR A 1 384 ? -1.416 4.147 17.761 1.00 90.56 384 THR A N 1
ATOM 3084 C CA . THR A 1 384 ? -2.239 3.973 16.556 1.00 90.56 384 THR A CA 1
ATOM 3085 C C . THR A 1 384 ? -1.389 3.705 15.327 1.00 90.56 384 THR A C 1
ATOM 3087 O O . THR A 1 384 ? -0.263 4.190 15.215 1.00 90.56 384 THR A O 1
ATOM 3090 N N . VAL A 1 385 ? -1.961 3.004 14.350 1.00 92.81 385 VAL A N 1
ATOM 3091 C CA . VAL A 1 385 ? -1.333 2.875 13.032 1.00 92.81 385 VAL A CA 1
ATOM 3092 C C . VAL A 1 385 ? -1.220 4.244 12.357 1.00 92.81 385 VAL A C 1
ATOM 3094 O O . VAL A 1 385 ? -2.029 5.144 12.591 1.00 92.81 385 VAL A O 1
ATOM 3097 N N . ILE A 1 386 ? -0.191 4.403 11.532 1.00 93.06 386 ILE A N 1
ATOM 3098 C CA . ILE A 1 386 ? 0.107 5.620 10.779 1.00 93.06 386 ILE A CA 1
ATOM 3099 C C . ILE A 1 386 ? -1.125 6.182 10.042 1.00 93.06 386 ILE A C 1
ATOM 3101 O O . ILE A 1 386 ? -1.844 5.443 9.368 1.00 93.06 386 ILE A O 1
ATOM 3105 N N . GLN A 1 387 ? -1.359 7.501 10.138 1.00 90.69 387 GLN A N 1
ATOM 3106 C CA . GLN A 1 387 ? -2.457 8.164 9.411 1.00 90.69 387 GLN A CA 1
ATOM 3107 C C . GLN A 1 387 ? -2.277 8.102 7.890 1.00 90.69 387 GLN A C 1
ATOM 3109 O O . GLN A 1 387 ? -1.161 8.301 7.388 1.00 90.69 387 GLN A O 1
ATOM 3114 N N . ASP A 1 388 ? -3.398 7.935 7.186 1.00 90.31 388 ASP A N 1
ATOM 3115 C CA . ASP A 1 388 ? -3.509 8.027 5.732 1.00 90.31 388 ASP A CA 1
ATOM 3116 C C . ASP A 1 388 ? -2.974 9.373 5.218 1.00 90.31 388 ASP A C 1
ATOM 3118 O O . ASP A 1 388 ? -3.093 10.414 5.864 1.00 90.31 388 ASP A O 1
ATOM 3122 N N . GLY A 1 389 ? -2.407 9.360 4.012 1.00 89.75 389 GLY A N 1
ATOM 3123 C CA . GLY A 1 389 ? -2.032 10.577 3.295 1.00 89.75 389 GLY A CA 1
ATOM 3124 C C . GLY A 1 389 ? -0.562 10.659 2.905 1.00 89.75 389 GLY A C 1
ATOM 3125 O O . GLY A 1 389 ? 0.196 9.689 2.969 1.00 89.75 389 GLY A O 1
ATOM 3126 N N . HIS A 1 390 ? -0.176 11.838 2.423 1.00 90.75 390 HIS A N 1
ATOM 3127 C CA . HIS A 1 390 ? 1.167 12.108 1.925 1.00 90.75 390 HIS A CA 1
ATOM 3128 C C . HIS A 1 390 ? 2.139 12.391 3.074 1.00 90.75 390 HIS A C 1
ATOM 3130 O O . HIS A 1 390 ? 1.834 13.149 3.992 1.00 90.75 390 HIS A O 1
ATOM 3136 N N . ARG A 1 391 ? 3.336 11.809 3.001 1.00 92.25 391 ARG A N 1
ATOM 3137 C CA . ARG A 1 391 ? 4.415 12.001 3.970 1.00 92.25 391 ARG A CA 1
ATOM 3138 C C . ARG A 1 391 ? 5.683 12.423 3.231 1.00 92.25 391 ARG A C 1
ATOM 3140 O O . ARG A 1 391 ? 6.147 11.726 2.328 1.00 92.25 391 ARG A O 1
ATOM 3147 N N . HIS A 1 392 ? 6.237 13.560 3.641 1.00 93.25 392 HIS A N 1
ATOM 3148 C CA . HIS A 1 392 ? 7.559 14.013 3.220 1.00 93.25 392 HIS A CA 1
ATOM 3149 C C . HIS A 1 392 ? 8.595 13.443 4.185 1.00 93.25 392 HIS A C 1
ATOM 3151 O O . HIS A 1 392 ? 8.665 13.852 5.345 1.00 93.25 392 HIS A O 1
ATOM 3157 N N . LEU A 1 393 ? 9.359 12.461 3.720 1.00 94.25 393 LEU A N 1
ATOM 3158 C CA . LEU A 1 393 ? 10.387 11.791 4.502 1.00 94.25 393 LEU A CA 1
ATOM 3159 C C . LEU A 1 393 ? 11.733 12.496 4.346 1.00 94.25 393 LEU A C 1
ATOM 3161 O O . LEU A 1 393 ? 12.087 12.973 3.261 1.00 94.25 393 LEU A O 1
ATOM 3165 N N . VAL A 1 394 ? 12.480 12.535 5.446 1.00 92.81 394 VAL A N 1
ATOM 3166 C CA . VAL A 1 394 ? 13.834 13.088 5.491 1.00 92.81 394 VAL A CA 1
ATOM 3167 C C . VAL A 1 394 ? 14.794 12.110 4.824 1.00 92.81 394 VAL A C 1
ATOM 3169 O O . VAL A 1 394 ? 14.783 10.912 5.112 1.00 92.81 394 VAL A O 1
ATOM 3172 N N . ILE A 1 395 ? 15.649 12.626 3.943 1.00 93.56 395 ILE A N 1
ATOM 3173 C CA . ILE A 1 395 ? 16.715 11.843 3.320 1.00 93.56 395 ILE A CA 1
ATOM 3174 C C . ILE A 1 395 ? 17.988 12.011 4.149 1.00 93.56 395 ILE A C 1
ATOM 3176 O O . ILE A 1 395 ? 18.536 13.106 4.252 1.00 93.56 395 ILE A O 1
ATOM 3180 N N . TYR A 1 396 ? 18.496 10.914 4.696 1.00 92.38 396 TYR A N 1
ATOM 3181 C CA . TYR A 1 396 ? 19.759 10.852 5.421 1.00 92.38 396 TYR A CA 1
ATOM 3182 C C . TYR A 1 396 ? 20.878 10.364 4.502 1.00 92.38 396 TYR A C 1
ATOM 3184 O O . TYR A 1 396 ? 20.810 9.263 3.959 1.00 92.38 396 TYR A O 1
ATOM 3192 N N . LYS A 1 397 ? 21.934 11.162 4.322 1.00 92.25 397 LYS A N 1
ATOM 3193 C CA . LYS A 1 397 ? 23.149 10.737 3.619 1.00 92.25 397 LYS A CA 1
ATOM 3194 C C . LYS A 1 397 ? 23.974 9.826 4.518 1.00 92.25 397 LYS A C 1
ATOM 3196 O O . LYS A 1 397 ? 24.227 10.152 5.681 1.00 92.25 397 LYS A O 1
ATOM 3201 N N . ILE A 1 398 ? 24.419 8.712 3.946 1.00 90.25 398 ILE A N 1
ATOM 3202 C CA . ILE A 1 398 ? 25.193 7.690 4.648 1.00 90.25 398 ILE A CA 1
ATOM 3203 C C . ILE A 1 398 ? 26.677 8.036 4.526 1.00 90.25 398 ILE A C 1
ATOM 3205 O O . ILE A 1 398 ? 27.235 8.082 3.426 1.00 90.25 398 ILE A O 1
ATOM 3209 N N . THR A 1 399 ? 27.337 8.268 5.658 1.00 81.06 399 THR A N 1
ATOM 3210 C CA . THR A 1 399 ? 28.779 8.533 5.685 1.00 81.06 399 THR A CA 1
ATOM 3211 C C . THR A 1 399 ? 29.540 7.213 5.550 1.00 81.06 399 THR A C 1
ATOM 3213 O O . THR A 1 399 ? 29.461 6.350 6.419 1.00 81.06 399 THR A O 1
ATOM 3216 N N . GLN A 1 400 ? 30.313 7.042 4.473 1.00 66.81 400 GLN A N 1
ATOM 3217 C CA . GLN A 1 400 ? 30.978 5.778 4.099 1.00 66.81 400 GLN A CA 1
ATOM 3218 C C . GLN A 1 400 ? 32.195 5.392 4.977 1.00 66.81 400 GLN A C 1
ATOM 3220 O O . GLN A 1 400 ? 33.190 4.874 4.473 1.00 66.81 400 GLN A O 1
ATOM 3225 N N . ARG A 1 401 ? 32.170 5.656 6.290 1.00 56.12 401 ARG A N 1
ATOM 3226 C CA . ARG A 1 401 ? 33.337 5.468 7.176 1.00 56.12 401 ARG A CA 1
ATOM 3227 C C . ARG A 1 401 ? 33.478 4.081 7.812 1.00 56.12 401 ARG A C 1
ATOM 3229 O O . ARG A 1 401 ? 34.473 3.858 8.495 1.00 56.12 401 ARG A O 1
ATOM 3236 N N . LYS A 1 402 ? 32.587 3.122 7.542 1.00 45.59 402 LYS A N 1
ATOM 3237 C CA . LYS A 1 402 ? 32.818 1.709 7.886 1.00 45.59 402 LYS A CA 1
ATOM 3238 C C . LYS A 1 402 ? 32.447 0.758 6.754 1.00 45.59 402 LYS A C 1
ATOM 3240 O O . LYS A 1 402 ? 31.541 0.995 5.962 1.00 45.59 402 LYS A O 1
ATOM 3245 N N . SER A 1 403 ? 33.182 -0.344 6.725 1.00 45.12 403 SER A N 1
ATOM 3246 C CA . SER A 1 403 ? 32.976 -1.556 5.933 1.00 45.12 403 SER A CA 1
ATOM 3247 C C . SER A 1 403 ? 31.670 -2.296 6.237 1.00 45.12 403 SER A C 1
ATOM 3249 O O . SER A 1 403 ? 31.426 -3.327 5.615 1.00 45.12 403 SER A O 1
ATOM 3251 N N . ASP A 1 404 ? 30.856 -1.805 7.170 1.00 49.09 404 ASP A N 1
ATOM 3252 C CA . ASP A 1 404 ? 29.763 -2.574 7.745 1.00 49.09 404 ASP A CA 1
ATOM 3253 C C . ASP A 1 404 ? 28.591 -2.686 6.771 1.00 49.09 404 ASP A C 1
ATOM 3255 O O . ASP A 1 404 ? 28.097 -1.718 6.194 1.00 49.09 404 ASP A O 1
ATOM 3259 N N . THR A 1 405 ? 28.186 -3.931 6.564 1.00 57.06 405 THR A N 1
ATOM 3260 C CA . THR A 1 405 ? 27.053 -4.360 5.749 1.00 57.06 405 THR A CA 1
ATOM 3261 C C . THR A 1 405 ? 25.705 -4.014 6.375 1.00 57.06 405 THR A C 1
ATOM 3263 O O . THR A 1 405 ? 24.697 -4.146 5.689 1.00 57.06 405 THR A O 1
ATOM 3266 N N . ASN A 1 406 ? 25.670 -3.580 7.640 1.00 69.94 406 ASN A N 1
ATOM 3267 C CA . ASN A 1 406 ? 24.430 -3.278 8.345 1.00 69.94 406 ASN A CA 1
ATOM 3268 C C . ASN A 1 406 ? 24.277 -1.766 8.557 1.00 69.94 406 ASN A C 1
ATOM 3270 O O . ASN A 1 406 ? 25.079 -1.138 9.248 1.00 69.94 406 ASN A O 1
ATOM 3274 N N . ILE A 1 407 ? 23.271 -1.179 7.909 1.00 83.00 407 ILE A N 1
ATOM 3275 C CA . ILE A 1 407 ? 22.887 0.223 8.087 1.00 83.00 407 ILE A CA 1
ATOM 3276 C C . ILE A 1 407 ? 21.963 0.244 9.301 1.00 83.00 407 ILE A C 1
ATOM 3278 O O . ILE A 1 407 ? 20.817 -0.173 9.176 1.00 83.00 407 ILE A O 1
ATOM 3282 N N . SER A 1 408 ? 22.468 0.695 10.449 1.00 85.19 408 SER A N 1
ATOM 3283 C CA . SER A 1 408 ? 21.739 0.673 11.721 1.00 85.19 408 SER A CA 1
ATOM 3284 C C . SER A 1 408 ? 21.945 1.947 12.550 1.00 85.19 408 SER A C 1
ATOM 3286 O O . SER A 1 408 ? 22.925 2.668 12.353 1.00 85.19 408 SER A O 1
ATOM 3288 N N . GLY A 1 409 ? 21.057 2.219 13.505 1.00 85.69 409 GLY A N 1
ATOM 3289 C CA . GLY A 1 409 ? 21.077 3.374 14.403 1.00 85.69 409 GLY A CA 1
ATOM 3290 C C . GLY A 1 409 ? 20.338 4.599 13.862 1.00 85.69 409 GLY A C 1
ATOM 3291 O O . GLY A 1 409 ? 20.601 5.715 14.314 1.00 85.69 409 GLY A O 1
ATOM 3292 N N . TYR A 1 410 ? 19.446 4.415 12.886 1.00 89.19 410 TYR A N 1
ATOM 3293 C CA . TYR A 1 410 ? 18.660 5.497 12.289 1.00 89.19 410 TYR A CA 1
ATOM 3294 C C . TYR A 1 410 ? 17.234 5.569 12.840 1.00 89.19 410 TYR A C 1
ATOM 3296 O O . TYR A 1 410 ? 16.600 6.610 12.692 1.00 89.19 410 TYR A O 1
ATOM 3304 N N . ILE A 1 411 ? 16.724 4.511 13.480 1.00 88.31 411 ILE A N 1
ATOM 3305 C CA . ILE A 1 411 ? 15.330 4.446 13.946 1.00 88.31 411 ILE A CA 1
ATOM 3306 C C . ILE A 1 411 ? 14.970 5.549 14.954 1.00 88.31 411 ILE A C 1
ATOM 3308 O O . ILE A 1 411 ? 13.842 6.033 14.979 1.00 88.31 411 ILE A O 1
ATOM 3312 N N . ASN A 1 412 ? 15.957 6.013 15.728 1.00 86.81 412 ASN A N 1
ATOM 3313 C CA . ASN A 1 412 ? 15.807 7.110 16.692 1.00 86.81 412 ASN A CA 1
ATOM 3314 C C . ASN A 1 412 ? 15.871 8.506 16.050 1.00 86.81 412 ASN A C 1
ATOM 3316 O O . ASN A 1 412 ? 15.686 9.513 16.735 1.00 86.81 412 ASN A O 1
ATOM 3320 N N . LEU A 1 413 ? 16.174 8.586 14.753 1.00 88.62 413 LEU A N 1
ATOM 3321 C CA . LEU A 1 413 ? 16.187 9.838 14.011 1.00 88.62 413 LEU A CA 1
ATOM 3322 C C . LEU A 1 413 ? 14.762 10.245 13.625 1.00 88.62 413 LEU A C 1
ATOM 3324 O O . LEU A 1 413 ? 13.773 9.557 13.871 1.00 88.62 413 LEU A O 1
ATOM 3328 N N . GLN A 1 414 ? 14.639 11.408 13.004 1.00 88.12 414 GLN A N 1
ATOM 3329 C CA . GLN A 1 414 ? 13.351 11.912 12.577 1.00 88.12 414 GLN A CA 1
ATOM 3330 C C . GLN A 1 414 ? 12.982 11.397 11.181 1.00 88.12 414 GLN A C 1
ATOM 3332 O O . GLN A 1 414 ? 13.584 11.779 10.185 1.00 88.12 414 GLN A O 1
ATOM 3337 N N . ALA A 1 415 ? 11.926 10.590 11.097 1.00 88.31 415 ALA A N 1
ATOM 3338 C CA . ALA A 1 415 ? 11.437 10.061 9.823 1.00 88.31 415 ALA A CA 1
ATOM 3339 C C . ALA A 1 415 ? 10.819 11.133 8.904 1.00 88.31 415 ALA A C 1
ATOM 3341 O O . ALA A 1 415 ? 11.122 11.202 7.713 1.00 88.31 415 ALA A O 1
ATOM 3342 N N . VAL A 1 416 ? 9.922 11.960 9.455 1.00 86.56 416 VAL A N 1
ATOM 3343 C CA . VAL A 1 416 ? 9.086 12.907 8.697 1.00 86.56 416 VAL A CA 1
ATOM 3344 C C . VAL A 1 416 ? 9.615 14.324 8.857 1.00 86.56 416 VAL A C 1
ATOM 3346 O O . VAL A 1 416 ? 9.916 14.758 9.970 1.00 86.56 416 VAL A O 1
ATOM 3349 N N . GLN A 1 417 ? 9.680 15.058 7.750 1.00 80.38 417 GLN A N 1
ATOM 3350 C CA . GLN A 1 417 ? 10.131 16.440 7.731 1.00 80.38 417 GLN A CA 1
ATOM 3351 C C . GLN A 1 417 ? 9.197 17.337 8.557 1.00 80.38 417 GLN A C 1
ATOM 3353 O O . GLN A 1 417 ? 7.980 17.328 8.370 1.00 80.38 417 GLN A O 1
ATOM 3358 N N . ILE A 1 418 ? 9.764 18.161 9.441 1.00 70.00 418 ILE A N 1
ATOM 3359 C CA . ILE A 1 418 ? 9.019 19.247 10.088 1.00 70.00 418 ILE A CA 1
ATOM 3360 C C . ILE A 1 418 ? 8.886 20.378 9.074 1.00 70.00 418 ILE A C 1
ATOM 3362 O O . ILE A 1 418 ? 9.881 20.999 8.693 1.00 70.00 418 ILE A O 1
ATOM 3366 N N . SER A 1 419 ? 7.665 20.674 8.640 1.00 54.28 419 SER A N 1
ATOM 3367 C CA . SER A 1 419 ? 7.380 21.949 7.988 1.00 54.28 419 SER A CA 1
ATOM 3368 C C . SER A 1 419 ? 7.613 23.063 9.008 1.00 54.28 419 SER A C 1
ATOM 3370 O O . SER A 1 419 ? 6.919 23.115 10.025 1.00 54.28 419 SER A O 1
ATOM 3372 N N . ALA A 1 420 ? 8.596 23.935 8.770 1.00 41.94 420 ALA A N 1
ATOM 3373 C CA . ALA A 1 420 ? 8.806 25.109 9.612 1.00 41.94 420 ALA A CA 1
ATOM 3374 C C . ALA A 1 420 ? 7.481 25.894 9.726 1.00 41.94 420 ALA A C 1
ATOM 3376 O O . ALA A 1 420 ? 6.839 26.124 8.697 1.00 41.94 420 ALA A O 1
ATOM 3377 N N . PRO A 1 421 ? 7.038 26.299 10.930 1.00 35.62 421 PRO A N 1
ATOM 3378 C CA . PRO A 1 421 ? 5.838 27.111 11.055 1.00 35.62 421 PRO A CA 1
ATOM 3379 C C . PRO A 1 421 ? 6.045 28.432 10.304 1.00 35.62 421 PRO A C 1
ATOM 3381 O O . PRO A 1 421 ? 6.924 29.227 10.641 1.00 35.62 421 PRO A O 1
ATOM 3384 N N . ILE A 1 422 ? 5.224 28.672 9.279 1.00 38.50 422 ILE A N 1
ATOM 3385 C CA . ILE A 1 422 ? 5.115 29.956 8.578 1.00 38.50 422 ILE A CA 1
ATOM 3386 C C . ILE A 1 422 ? 4.363 30.916 9.509 1.00 38.50 422 ILE A C 1
ATOM 3388 O O . ILE A 1 422 ? 3.201 31.222 9.302 1.00 38.50 422 ILE A O 1
ATOM 3392 N N . ASN A 1 423 ? 5.020 31.348 10.582 1.00 31.30 423 ASN A N 1
ATOM 3393 C CA . ASN A 1 423 ? 4.602 32.463 11.428 1.00 31.30 423 ASN A CA 1
ATOM 3394 C C . ASN A 1 423 ? 5.825 33.348 11.699 1.00 31.30 423 ASN A C 1
ATOM 3396 O O . ASN A 1 423 ? 6.192 33.619 12.837 1.00 31.30 423 ASN A O 1
ATOM 3400 N N . LEU A 1 424 ? 6.477 33.800 10.628 1.00 35.09 424 LEU A N 1
ATOM 3401 C CA . LEU A 1 424 ? 7.194 35.069 10.667 1.00 35.09 424 LEU A CA 1
ATOM 3402 C C . LEU A 1 424 ? 6.176 36.127 10.255 1.00 35.09 424 LEU A C 1
ATOM 3404 O O . LEU A 1 424 ? 5.973 36.404 9.073 1.00 35.09 424 LEU A O 1
ATOM 3408 N N . THR A 1 425 ? 5.474 36.654 11.257 1.00 29.33 425 THR A N 1
ATOM 3409 C CA . THR A 1 425 ? 4.702 37.887 11.141 1.00 29.33 425 THR A CA 1
ATOM 3410 C C . THR A 1 425 ? 5.550 38.933 10.431 1.00 29.33 425 THR A C 1
ATOM 3412 O O . THR A 1 425 ? 6.712 39.156 10.767 1.00 29.33 425 THR A O 1
ATOM 3415 N N . ARG A 1 426 ? 4.942 39.568 9.435 1.00 35.09 426 ARG A N 1
ATOM 3416 C CA . ARG A 1 426 ? 5.523 40.528 8.491 1.00 35.09 426 ARG A CA 1
ATOM 3417 C C . ARG A 1 426 ? 5.976 41.855 9.130 1.00 35.09 426 ARG A C 1
ATOM 3419 O O . ARG A 1 426 ? 6.303 42.786 8.405 1.00 35.09 426 ARG A O 1
ATOM 3426 N N . ASP A 1 427 ? 6.081 41.918 10.453 1.00 32.62 427 ASP A N 1
ATOM 3427 C CA . ASP A 1 427 ? 6.395 43.126 11.209 1.00 32.62 427 ASP A CA 1
ATOM 3428 C C . ASP A 1 427 ? 7.644 42.918 12.066 1.00 32.62 427 ASP A C 1
ATOM 3430 O O . ASP A 1 427 ? 7.568 42.614 13.251 1.00 32.62 427 ASP A O 1
ATOM 3434 N N . SER A 1 428 ? 8.814 43.064 11.442 1.00 31.66 428 SER A N 1
ATOM 3435 C CA . SER A 1 428 ? 10.065 43.496 12.089 1.00 31.66 428 SER A CA 1
ATOM 3436 C C . SER A 1 428 ? 11.084 43.883 11.014 1.00 31.66 428 SER A C 1
ATOM 3438 O O . SER A 1 428 ? 12.132 43.263 10.841 1.00 31.66 428 SER A O 1
ATOM 3440 N N . TYR A 1 429 ? 10.775 44.944 10.264 1.00 39.62 429 TYR A N 1
ATOM 3441 C CA . TYR A 1 429 ? 11.829 45.780 9.696 1.00 39.62 429 TYR A CA 1
ATOM 3442 C C . TYR A 1 429 ? 12.516 46.490 10.863 1.00 39.62 429 TYR A C 1
ATOM 3444 O O . TYR A 1 429 ? 11.980 47.465 11.378 1.00 39.62 429 TYR A O 1
ATOM 3452 N N . ASN A 1 430 ? 13.639 45.931 11.322 1.00 37.91 430 ASN A N 1
ATOM 3453 C CA . ASN A 1 430 ? 14.841 46.621 11.812 1.00 37.91 430 ASN A CA 1
ATOM 3454 C C . ASN A 1 430 ? 15.684 45.637 12.630 1.00 37.91 430 ASN A C 1
ATOM 3456 O O . ASN A 1 430 ? 15.399 45.373 13.793 1.00 37.91 430 ASN A O 1
ATOM 3460 N N . GLY A 1 431 ? 16.742 45.103 12.023 1.00 32.56 431 GLY A N 1
ATOM 3461 C CA . GLY A 1 431 ? 17.703 44.260 12.730 1.00 32.56 431 GLY A CA 1
ATOM 3462 C C . GLY A 1 431 ? 18.380 43.267 11.803 1.00 32.56 431 GLY A C 1
ATOM 3463 O O . GLY A 1 431 ? 17.831 42.232 11.448 1.00 32.56 431 GLY A O 1
ATOM 3464 N N . SER A 1 432 ? 19.590 43.605 11.389 1.00 43.41 432 SER A N 1
ATOM 3465 C CA . SER A 1 432 ? 20.523 42.763 10.652 1.00 43.41 432 SER A CA 1
ATOM 3466 C C . SER A 1 432 ? 20.783 41.423 11.353 1.00 43.41 432 SER A C 1
ATOM 3468 O O . SER A 1 432 ? 21.615 41.376 12.244 1.00 43.41 432 SER A O 1
ATOM 3470 N N . HIS A 1 433 ? 20.103 40.352 10.934 1.00 36.41 433 HIS A N 1
ATOM 3471 C CA . HIS A 1 433 ? 20.590 38.962 10.906 1.00 36.41 433 HIS A CA 1
ATOM 3472 C C . HIS A 1 433 ? 19.600 38.116 10.084 1.00 36.41 433 HIS A C 1
ATOM 3474 O O . HIS A 1 433 ? 18.587 37.638 10.589 1.00 36.41 433 HIS A O 1
ATOM 3480 N N . ARG A 1 434 ? 19.872 37.934 8.784 1.00 33.41 434 ARG A N 1
ATOM 3481 C CA . ARG A 1 434 ? 19.200 36.898 7.984 1.00 33.41 434 ARG A CA 1
ATOM 3482 C C . ARG A 1 434 ? 19.709 35.542 8.475 1.00 33.41 434 ARG A C 1
ATOM 3484 O O . ARG A 1 434 ? 20.788 35.128 8.064 1.00 33.41 434 ARG A O 1
ATOM 3491 N N . LEU A 1 435 ? 18.971 34.873 9.357 1.00 37.78 435 LEU A N 1
ATOM 3492 C CA . LEU A 1 435 ? 19.185 33.447 9.614 1.00 37.78 435 LEU A CA 1
ATOM 3493 C C . LEU A 1 435 ? 18.929 32.712 8.292 1.00 37.78 435 LEU A C 1
ATOM 3495 O O . LEU A 1 435 ? 17.851 32.846 7.708 1.00 37.78 435 LEU A O 1
ATOM 3499 N N . SER A 1 436 ? 19.932 32.010 7.765 1.00 42.78 436 SER A N 1
ATOM 3500 C CA . SER A 1 436 ? 19.729 31.148 6.602 1.00 42.78 436 SER A CA 1
ATOM 3501 C C . SER A 1 436 ? 18.742 30.039 6.985 1.00 42.78 436 SER A C 1
ATOM 3503 O O . SER A 1 436 ? 18.728 29.575 8.124 1.00 42.78 436 SER A O 1
ATOM 3505 N N . LEU A 1 437 ? 17.909 29.587 6.042 1.00 48.50 437 LEU A N 1
ATOM 3506 C CA . LEU A 1 437 ? 17.041 28.415 6.248 1.00 48.50 437 LEU A CA 1
ATOM 3507 C C . LEU A 1 437 ? 17.834 27.177 6.715 1.00 48.50 437 LEU A C 1
ATOM 3509 O O . LEU A 1 437 ? 17.293 26.331 7.429 1.00 48.50 437 LEU A O 1
ATOM 3513 N N . ASP A 1 438 ? 19.121 27.111 6.365 1.00 46.44 438 ASP A N 1
ATOM 3514 C CA . ASP A 1 438 ? 20.061 26.076 6.798 1.00 46.44 438 ASP A CA 1
ATOM 3515 C C . ASP A 1 438 ? 20.283 26.087 8.334 1.00 46.44 438 ASP A C 1
ATOM 3517 O O . ASP A 1 438 ? 20.430 25.026 8.937 1.00 46.44 438 ASP A O 1
ATOM 3521 N N . ASP A 1 439 ? 20.222 27.256 8.985 1.00 48.53 439 ASP A N 1
ATOM 3522 C CA . ASP A 1 439 ? 20.473 27.451 10.427 1.00 48.53 439 ASP A CA 1
ATOM 3523 C C . ASP A 1 439 ? 19.232 27.210 11.308 1.00 48.53 439 ASP A C 1
ATOM 3525 O O . ASP A 1 439 ? 19.329 26.943 12.508 1.00 48.53 439 ASP A O 1
ATOM 3529 N N . ALA A 1 440 ? 18.039 27.316 10.713 1.00 48.38 440 ALA A N 1
ATOM 3530 C CA . ALA A 1 440 ? 16.781 26.955 11.361 1.00 48.38 440 ALA A CA 1
ATOM 3531 C C . ALA A 1 440 ? 16.541 25.442 11.279 1.00 48.38 440 ALA A C 1
ATOM 3533 O O . ALA A 1 440 ? 16.147 24.832 12.267 1.00 48.38 440 ALA A O 1
ATOM 3534 N N . SER A 1 441 ? 16.830 24.834 10.124 1.00 52.16 441 SER A N 1
ATOM 3535 C CA . SER A 1 441 ? 16.626 23.401 9.872 1.00 52.16 441 SER A CA 1
ATOM 3536 C C . SER A 1 441 ? 17.580 22.528 10.694 1.00 52.16 441 SER A C 1
ATOM 3538 O O . SER A 1 441 ? 17.155 21.517 11.244 1.00 52.16 441 SER A O 1
ATOM 3540 N N . SER A 1 442 ? 18.839 22.944 10.865 1.00 55.31 442 SER A N 1
ATOM 3541 C CA . SER A 1 442 ? 19.847 22.225 11.662 1.00 55.31 442 SER A CA 1
ATOM 3542 C C . SER A 1 442 ? 19.498 22.082 13.151 1.00 55.31 442 SER A C 1
ATOM 3544 O O . SER A 1 442 ? 20.005 21.178 13.809 1.00 55.31 442 SER A O 1
ATOM 3546 N N . ARG A 1 443 ? 18.607 22.928 13.693 1.00 51.75 443 ARG A N 1
ATOM 3547 C CA . ARG A 1 443 ? 18.140 22.842 15.091 1.00 51.75 443 ARG A CA 1
ATOM 3548 C C . ARG A 1 443 ? 17.098 21.749 15.322 1.00 51.75 443 ARG A C 1
ATOM 3550 O O . ARG A 1 443 ? 16.871 21.377 16.470 1.00 51.75 443 ARG A O 1
ATOM 3557 N N . PHE A 1 444 ? 16.452 21.267 14.261 1.00 53.75 444 PHE A N 1
ATOM 3558 C CA . PHE A 1 444 ? 15.373 20.280 14.353 1.00 53.75 444 PHE A CA 1
ATOM 3559 C C . PHE A 1 444 ? 15.855 18.841 14.181 1.00 53.75 444 PHE A C 1
ATOM 3561 O O . PHE A 1 444 ? 15.215 17.925 14.687 1.00 53.75 444 PHE A O 1
ATOM 3568 N N . TYR A 1 445 ? 16.992 18.636 13.513 1.00 62.56 445 TYR A N 1
ATOM 3569 C CA . TYR A 1 445 ? 17.515 17.305 13.226 1.00 62.56 445 TYR A CA 1
ATOM 3570 C C . TYR A 1 445 ? 18.834 17.097 13.957 1.00 62.56 445 TYR A C 1
ATOM 3572 O O . TYR A 1 445 ? 19.813 17.787 13.687 1.00 62.56 445 TYR A O 1
ATOM 3580 N N . GLN A 1 446 ? 18.870 16.127 14.869 1.00 62.38 446 GLN A N 1
ATOM 3581 C CA . GLN A 1 446 ? 20.115 15.722 15.512 1.00 62.38 446 GLN A CA 1
ATOM 3582 C C . GLN A 1 446 ? 20.945 14.904 14.512 1.00 62.38 446 GLN A C 1
ATOM 3584 O O . GLN A 1 446 ? 20.478 13.855 14.058 1.00 62.38 446 GLN A O 1
ATOM 3589 N N . PRO A 1 447 ? 22.147 15.366 14.122 1.00 61.94 447 PRO A N 1
ATOM 3590 C CA . PRO A 1 447 ? 23.044 14.564 13.307 1.00 61.94 447 PRO A CA 1
ATOM 3591 C C . PRO A 1 447 ? 23.483 13.338 14.108 1.00 61.94 447 PRO A C 1
ATOM 3593 O O . PRO A 1 447 ? 23.796 13.447 15.292 1.00 61.94 447 PRO A O 1
ATOM 3596 N N . SER A 1 448 ? 23.544 12.187 13.449 1.00 72.38 448 SER A N 1
ATOM 3597 C CA . SER A 1 448 ? 24.276 11.030 13.961 1.00 72.38 448 SER A CA 1
ATOM 3598 C C . SER A 1 448 ? 25.659 11.012 13.315 1.00 72.38 448 SER A C 1
ATOM 3600 O O . SER A 1 448 ? 25.820 11.486 12.188 1.00 72.38 448 SER A O 1
ATOM 3602 N N . ASP A 1 449 ? 26.650 10.417 13.981 1.00 71.06 449 ASP A N 1
ATOM 3603 C CA . ASP A 1 449 ? 28.010 10.248 13.444 1.00 71.06 449 ASP A CA 1
ATOM 3604 C C . ASP A 1 449 ? 28.027 9.583 12.052 1.00 71.06 449 ASP A C 1
ATOM 3606 O O . ASP A 1 449 ? 28.966 9.762 11.271 1.00 71.06 449 ASP A O 1
ATOM 3610 N N . TYR A 1 450 ? 26.971 8.830 11.726 1.00 80.06 450 TYR A N 1
ATOM 3611 C CA . TYR A 1 450 ? 26.848 8.046 10.497 1.00 80.06 450 TYR A CA 1
ATOM 3612 C C . TYR A 1 450 ? 25.820 8.599 9.503 1.00 80.06 450 TYR A C 1
ATOM 3614 O O . TYR A 1 450 ? 25.968 8.385 8.295 1.00 80.06 450 TYR A O 1
ATOM 3622 N N . PHE A 1 451 ? 24.822 9.343 9.985 1.00 87.56 451 PHE A N 1
ATOM 3623 C CA . PHE A 1 451 ? 23.699 9.828 9.187 1.00 87.56 451 PHE A CA 1
ATOM 3624 C C . PHE A 1 451 ? 23.608 11.346 9.254 1.00 87.56 451 PHE A C 1
ATOM 3626 O O . PHE A 1 451 ? 23.317 11.926 10.301 1.00 87.56 451 PHE A O 1
ATOM 3633 N N . SER A 1 452 ? 23.812 11.983 8.102 1.00 88.50 452 SER A N 1
ATOM 3634 C CA . SER A 1 452 ? 23.649 13.430 7.965 1.00 88.50 452 SER A CA 1
ATOM 3635 C C . SER A 1 452 ? 22.326 13.739 7.256 1.00 88.50 452 SER A C 1
ATOM 3637 O O . SER A 1 452 ? 22.120 13.267 6.136 1.00 88.50 452 SER A O 1
ATOM 3639 N N . PRO A 1 453 ? 21.397 14.481 7.884 1.00 87.81 453 PRO A N 1
ATOM 3640 C CA . PRO A 1 453 ? 20.135 14.843 7.244 1.00 87.81 453 PRO A CA 1
ATOM 3641 C C . PRO A 1 453 ? 20.384 15.782 6.058 1.00 87.81 453 PRO A C 1
ATOM 3643 O O . PRO A 1 453 ? 21.198 16.704 6.132 1.00 87.81 453 PRO A O 1
ATOM 3646 N N . SER A 1 454 ? 19.662 15.563 4.963 1.00 84.31 454 SER A N 1
ATOM 3647 C CA . SER A 1 454 ? 19.606 16.483 3.832 1.00 84.31 454 SER A CA 1
ATOM 3648 C C . SER A 1 454 ? 18.422 17.430 3.996 1.00 84.31 454 SER A C 1
ATOM 3650 O O . SER A 1 454 ? 17.281 16.994 4.111 1.00 84.31 454 SER A O 1
ATOM 3652 N N . TYR A 1 455 ? 18.688 18.737 3.997 1.00 73.12 455 TYR A N 1
ATOM 3653 C CA . TYR A 1 455 ? 17.659 19.765 4.214 1.00 73.12 455 TYR A CA 1
ATOM 3654 C C . TYR A 1 455 ? 16.985 20.251 2.923 1.00 73.12 455 TYR A C 1
ATOM 3656 O O . TYR A 1 455 ? 16.002 20.986 2.976 1.00 73.12 455 TYR A O 1
ATOM 3664 N N . ARG A 1 456 ? 17.533 19.885 1.758 1.00 81.25 456 ARG A N 1
ATOM 3665 C CA . ARG A 1 456 ? 17.034 20.312 0.436 1.00 81.25 456 ARG A CA 1
ATOM 3666 C C . ARG A 1 456 ? 16.394 19.178 -0.349 1.00 81.25 456 ARG A C 1
ATOM 3668 O O . ARG A 1 456 ? 15.543 19.426 -1.197 1.00 81.25 456 ARG A O 1
ATOM 3675 N N . GLU A 1 457 ? 16.817 17.953 -0.072 1.00 86.94 457 GLU A N 1
ATOM 3676 C CA . GLU A 1 457 ? 16.324 16.763 -0.747 1.00 86.94 457 GLU A CA 1
ATOM 3677 C C . GLU A 1 457 ? 15.172 16.170 0.057 1.00 86.94 457 GLU A C 1
ATOM 3679 O O . GLU A 1 457 ? 15.252 16.061 1.280 1.00 86.94 457 GLU A O 1
ATOM 3684 N N . HIS A 1 458 ? 14.105 15.780 -0.629 1.00 85.50 458 HIS A N 1
ATOM 3685 C CA . HIS A 1 458 ? 12.909 15.237 0.004 1.00 85.50 458 HIS A CA 1
ATOM 3686 C C . HIS A 1 458 ? 12.439 13.979 -0.715 1.00 85.50 458 HIS A C 1
ATOM 3688 O O . HIS A 1 458 ? 12.604 13.839 -1.927 1.00 85.50 458 HIS A O 1
ATOM 3694 N N . PHE A 1 459 ? 11.839 13.067 0.045 1.00 94.81 459 PHE A N 1
ATOM 3695 C CA . PHE A 1 459 ? 11.268 11.828 -0.466 1.00 94.81 459 PHE A CA 1
ATOM 3696 C C . PHE A 1 459 ? 9.768 11.790 -0.175 1.00 94.81 459 PHE A C 1
ATOM 3698 O O . PHE A 1 459 ? 9.356 11.986 0.966 1.00 94.81 459 PHE A O 1
ATOM 3705 N N . LEU A 1 460 ? 8.945 11.583 -1.204 1.00 95.12 460 LEU A N 1
ATOM 3706 C CA . LEU A 1 460 ? 7.489 11.640 -1.096 1.00 95.12 460 LEU A CA 1
ATOM 3707 C C . LEU A 1 460 ? 6.873 10.246 -1.213 1.00 95.12 460 LEU A C 1
ATOM 3709 O O . LEU A 1 460 ? 6.952 9.597 -2.263 1.00 95.12 460 LEU A O 1
ATOM 3713 N N . VAL A 1 461 ? 6.168 9.846 -0.157 1.00 95.88 461 VAL A N 1
ATOM 3714 C CA . VAL A 1 461 ? 5.345 8.632 -0.124 1.00 95.88 461 VAL A CA 1
ATOM 3715 C C . VAL A 1 461 ? 3.902 8.973 0.243 1.00 95.88 461 VAL A C 1
ATOM 3717 O O . VAL A 1 461 ? 3.644 9.991 0.884 1.00 95.88 461 VAL A O 1
ATOM 3720 N N . LYS A 1 462 ? 2.946 8.134 -0.155 1.00 93.69 462 LYS A N 1
ATOM 3721 C CA . LYS A 1 462 ? 1.566 8.156 0.353 1.00 93.69 462 LYS A CA 1
ATOM 3722 C C . LYS A 1 462 ? 1.272 6.837 1.024 1.00 93.69 462 LYS A C 1
ATOM 3724 O O . LYS A 1 462 ? 1.553 5.782 0.459 1.00 93.69 462 LYS A O 1
ATOM 3729 N N . VAL A 1 463 ? 0.706 6.929 2.214 1.00 94.69 463 VAL A N 1
ATOM 3730 C CA . VAL A 1 463 ? 0.293 5.779 3.002 1.00 94.69 463 VAL A CA 1
ATOM 3731 C C . VAL A 1 463 ? -1.215 5.662 2.935 1.00 94.69 463 VAL A C 1
ATOM 3733 O O . VAL A 1 463 ? -1.931 6.667 2.958 1.00 94.69 463 VAL A O 1
ATOM 3736 N N . LYS A 1 464 ? -1.679 4.425 2.814 1.00 92.38 464 LYS A N 1
ATOM 3737 C CA . LYS A 1 464 ? -3.088 4.090 2.817 1.00 92.38 464 LYS A CA 1
ATOM 3738 C C . LYS A 1 464 ? -3.307 2.823 3.635 1.00 92.38 464 LYS A C 1
ATOM 3740 O O . LYS A 1 464 ? -2.906 1.741 3.216 1.00 92.38 464 LYS A O 1
ATOM 3745 N N . VAL A 1 465 ? -3.926 2.963 4.799 1.00 92.31 465 VAL A N 1
ATOM 3746 C CA . VAL A 1 465 ? -4.227 1.859 5.709 1.00 92.31 465 VAL A CA 1
ATOM 3747 C C . VAL A 1 465 ? -5.601 1.291 5.382 1.00 92.31 465 VAL A C 1
ATOM 3749 O O . VAL A 1 465 ? -6.596 2.010 5.255 1.00 92.31 465 VAL A O 1
ATOM 3752 N N . VAL A 1 466 ? -5.652 -0.028 5.236 1.00 89.94 466 VAL A N 1
ATOM 3753 C CA . VAL A 1 466 ? -6.876 -0.787 5.004 1.00 89.94 466 VAL A CA 1
ATOM 3754 C C . VAL A 1 466 ? -6.888 -1.948 5.991 1.00 89.94 466 VAL A C 1
ATOM 3756 O O . VAL A 1 466 ? -6.514 -3.075 5.667 1.00 89.94 466 VAL A O 1
ATOM 3759 N N . SER A 1 467 ? -7.271 -1.635 7.230 1.00 89.00 467 SER A N 1
ATOM 3760 C CA . SER A 1 467 ? -7.291 -2.586 8.337 1.00 89.00 467 SER A CA 1
ATOM 3761 C C . SER A 1 467 ? -8.646 -2.625 9.041 1.00 89.00 467 SER A C 1
ATOM 3763 O O . SER A 1 467 ? -9.264 -1.585 9.258 1.00 89.00 467 SER A O 1
ATOM 3765 N N . THR A 1 468 ? -9.100 -3.831 9.378 1.00 84.69 468 THR A N 1
ATOM 3766 C CA . THR A 1 468 ? -10.228 -4.105 10.284 1.00 84.69 468 THR A CA 1
ATOM 3767 C C . THR A 1 468 ? -9.762 -4.414 11.713 1.00 84.69 468 THR A C 1
ATOM 3769 O O . THR A 1 468 ? -10.582 -4.734 12.570 1.00 84.69 468 THR A O 1
ATOM 3772 N N . GLN A 1 469 ? -8.449 -4.374 11.968 1.00 84.44 469 GLN A N 1
ATOM 3773 C CA . GLN A 1 469 ? -7.837 -4.661 13.271 1.00 84.44 469 GLN A CA 1
ATOM 3774 C C . GLN A 1 469 ? -7.121 -3.442 13.856 1.00 84.44 469 GLN A C 1
ATOM 3776 O O . GLN A 1 469 ? -7.164 -3.210 15.061 1.00 84.44 469 GLN A O 1
ATOM 3781 N N . LEU A 1 470 ? -6.437 -2.677 13.009 1.00 88.88 470 LEU A N 1
ATOM 3782 C CA . LEU A 1 470 ? -5.690 -1.491 13.391 1.00 88.88 470 LEU A CA 1
ATOM 3783 C C . LEU A 1 470 ? -6.550 -0.257 13.156 1.00 88.88 470 LEU A C 1
ATOM 3785 O O . LEU A 1 470 ? -7.159 -0.108 12.098 1.00 88.88 470 LEU A O 1
ATOM 3789 N N . THR A 1 471 ? -6.544 0.654 14.122 1.00 90.31 471 THR A N 1
ATOM 3790 C CA . THR A 1 471 ? -7.263 1.921 14.024 1.00 90.31 471 THR A CA 1
ATOM 3791 C C . THR A 1 471 ? -6.301 3.098 13.984 1.00 90.31 471 THR A C 1
ATOM 3793 O O . THR A 1 471 ? -5.260 3.119 14.647 1.00 90.31 471 THR A O 1
ATOM 3796 N N . GLN A 1 472 ? -6.684 4.096 13.197 1.00 90.38 472 GLN A N 1
ATOM 3797 C CA . GLN A 1 472 ? -6.022 5.392 13.114 1.00 90.38 472 GLN A CA 1
ATOM 3798 C C . GLN A 1 472 ? -6.537 6.366 14.186 1.00 90.38 472 GLN A C 1
ATOM 3800 O O . GLN A 1 472 ? -6.023 7.473 14.311 1.00 90.38 472 GLN A O 1
ATOM 3805 N N . ILE A 1 473 ? -7.541 5.987 14.984 1.00 89.56 473 ILE A N 1
ATOM 3806 C CA . ILE A 1 473 ? -8.164 6.875 15.966 1.00 89.56 473 ILE A CA 1
ATOM 3807 C C . ILE A 1 473 ? -7.738 6.473 17.385 1.00 89.56 473 ILE A C 1
ATOM 3809 O O . ILE A 1 473 ? -8.140 5.405 17.853 1.00 89.56 473 ILE A O 1
ATOM 3813 N N . PRO A 1 474 ? -6.999 7.332 18.121 1.00 90.12 474 PRO A N 1
ATOM 3814 C CA . PRO A 1 474 ? -6.495 6.989 19.451 1.00 90.12 474 PRO A CA 1
ATOM 3815 C C . PRO A 1 474 ? -7.595 6.619 20.445 1.00 90.12 474 PRO A C 1
ATOM 3817 O O . PRO A 1 474 ? -7.447 5.649 21.174 1.00 90.12 474 PRO A O 1
ATOM 3820 N N . ILE A 1 475 ? -8.726 7.336 20.435 1.00 89.75 475 ILE A N 1
ATOM 3821 C CA . ILE A 1 475 ? -9.836 7.057 21.357 1.00 89.75 475 ILE A CA 1
ATOM 3822 C C . ILE A 1 475 ? -10.478 5.682 21.105 1.00 89.75 475 ILE A C 1
ATOM 3824 O O . ILE A 1 475 ? -10.857 5.008 22.059 1.00 89.75 475 ILE A O 1
ATOM 3828 N N . ILE A 1 476 ? -10.545 5.235 19.842 1.00 90.75 476 ILE A N 1
ATOM 3829 C CA . ILE A 1 476 ? -11.021 3.887 19.497 1.00 90.75 476 ILE A CA 1
ATOM 3830 C C . ILE A 1 476 ? -9.999 2.858 19.973 1.00 90.75 476 ILE A C 1
ATOM 3832 O O . ILE A 1 476 ? -10.391 1.878 20.595 1.00 90.75 476 ILE A O 1
ATOM 3836 N N . LEU A 1 477 ? -8.701 3.095 19.748 1.00 89.75 477 LEU A N 1
ATOM 3837 C CA . LEU A 1 477 ? -7.655 2.184 20.213 1.00 89.75 477 LEU A CA 1
ATOM 3838 C C . LEU A 1 477 ? -7.730 2.003 21.729 1.00 89.75 477 LEU A C 1
ATOM 3840 O O . LEU A 1 477 ? -7.832 0.875 22.189 1.00 89.75 477 LEU A O 1
ATOM 3844 N N . THR A 1 478 ? -7.762 3.104 22.486 1.00 89.06 478 THR A N 1
ATOM 3845 C CA . THR A 1 478 ? -7.839 3.065 23.952 1.00 89.06 478 THR A CA 1
ATOM 3846 C C . THR A 1 478 ? -9.098 2.353 24.446 1.00 89.06 478 THR A C 1
ATOM 3848 O O . THR A 1 478 ? -9.028 1.633 25.436 1.00 89.06 478 THR A O 1
ATOM 3851 N N . LEU A 1 479 ? -10.240 2.506 23.761 1.00 89.56 479 LEU A N 1
ATOM 3852 C CA . LEU A 1 479 ? -11.457 1.751 24.073 1.00 89.56 479 LEU A CA 1
ATOM 3853 C C . LEU A 1 479 ? -11.264 0.248 23.831 1.00 89.56 479 LEU A C 1
ATOM 3855 O O . LEU A 1 479 ? -11.592 -0.556 24.697 1.00 89.56 479 LEU A O 1
ATOM 3859 N N . LEU A 1 480 ? -10.722 -0.137 22.675 1.00 88.19 480 LEU A N 1
ATOM 3860 C CA . LEU A 1 480 ? -10.554 -1.541 22.292 1.00 88.19 480 LEU A CA 1
ATOM 3861 C C . LEU A 1 480 ? -9.497 -2.272 23.130 1.00 88.19 480 LEU A C 1
ATOM 3863 O O . LEU A 1 480 ? -9.674 -3.454 23.425 1.00 88.19 480 LEU A O 1
ATOM 3867 N N . THR A 1 481 ? -8.431 -1.582 23.538 1.00 85.94 481 THR A N 1
ATOM 3868 C CA . THR A 1 481 ? -7.378 -2.137 24.402 1.00 85.94 481 THR A CA 1
ATOM 3869 C C . THR A 1 481 ? -7.725 -2.063 25.882 1.00 85.94 481 THR A C 1
ATOM 3871 O O . THR A 1 481 ? -6.999 -2.634 26.689 1.00 85.94 481 THR A O 1
ATOM 3874 N N . TRP A 1 482 ? -8.810 -1.377 26.262 1.00 84.56 482 TRP A N 1
ATOM 3875 C CA . TRP A 1 482 ? -9.213 -1.298 27.660 1.00 84.56 482 TRP A CA 1
ATOM 3876 C C . TRP A 1 482 ? -9.492 -2.695 28.215 1.00 84.56 482 TRP A C 1
ATOM 3878 O O . TRP A 1 482 ? -10.256 -3.485 27.636 1.00 84.56 482 TRP A O 1
ATOM 3888 N N . THR A 1 483 ? -8.886 -2.974 29.367 1.00 74.94 483 THR A N 1
ATOM 3889 C CA . THR A 1 483 ? -9.139 -4.183 30.137 1.00 74.94 483 THR A CA 1
ATOM 3890 C C . THR A 1 483 ? -9.663 -3.833 31.527 1.00 74.94 483 THR A C 1
ATOM 3892 O O . THR A 1 483 ? -9.289 -2.805 32.095 1.00 74.94 483 THR A O 1
ATOM 3895 N N . PRO A 1 484 ? -10.432 -4.728 32.171 1.00 66.44 484 PRO A N 1
ATOM 3896 C CA . PRO A 1 484 ? -10.854 -4.536 33.558 1.00 66.44 484 PRO A CA 1
ATOM 3897 C C . PRO A 1 484 ? -9.694 -4.435 34.561 1.00 66.44 484 PRO A C 1
ATOM 3899 O O . PRO A 1 484 ? -9.932 -4.165 35.735 1.00 66.44 484 PRO A O 1
ATOM 3902 N N . LYS A 1 485 ? -8.446 -4.729 34.159 1.00 60.09 485 LYS A N 1
ATOM 3903 C CA . LYS A 1 485 ? -7.237 -4.588 34.991 1.00 60.09 485 LYS A CA 1
ATOM 3904 C C . LYS A 1 485 ? -6.746 -3.141 35.069 1.00 60.09 485 LYS A C 1
ATOM 3906 O O . LYS A 1 485 ? -6.083 -2.802 36.045 1.00 60.09 485 LYS A O 1
ATOM 3911 N N . ASP A 1 486 ? -7.106 -2.312 34.095 1.00 59.62 486 ASP A N 1
ATOM 3912 C CA . ASP A 1 486 ? -6.773 -0.893 34.056 1.00 59.62 486 ASP A CA 1
ATOM 3913 C C . ASP A 1 486 ? -7.716 -0.115 34.985 1.00 59.62 486 ASP A C 1
ATOM 3915 O O . ASP A 1 486 ? -8.903 -0.430 35.084 1.00 59.62 486 ASP A O 1
ATOM 3919 N N . SER A 1 487 ? -7.201 0.882 35.714 1.00 56.72 487 SER A N 1
ATOM 3920 C CA . SER A 1 487 ? -7.956 1.579 36.763 1.00 56.72 487 SER A CA 1
ATOM 3921 C C . SER A 1 487 ? -9.297 2.117 36.243 1.00 56.72 487 SER A C 1
ATOM 3923 O O . SER A 1 487 ? -9.346 3.026 35.413 1.00 56.72 487 SER A O 1
ATOM 3925 N N . SER A 1 488 ? -10.395 1.594 36.791 1.00 57.25 488 SER A N 1
ATOM 3926 C CA . SER A 1 488 ? -11.793 1.923 36.465 1.00 57.25 488 SER A CA 1
ATOM 3927 C C . SER A 1 488 ? -12.143 3.411 36.602 1.00 57.25 488 SER A C 1
ATOM 3929 O O . SER A 1 488 ? -13.114 3.871 36.004 1.00 57.25 488 SER A O 1
ATOM 3931 N N . VAL A 1 489 ? -11.317 4.186 37.312 1.00 57.44 489 VAL A N 1
ATOM 3932 C CA . VAL A 1 489 ? -11.403 5.652 37.420 1.00 57.44 489 VAL A CA 1
ATOM 3933 C C . VAL A 1 489 ? -11.296 6.343 36.050 1.00 57.44 489 VAL A C 1
ATOM 3935 O O . VAL A 1 489 ? -11.956 7.354 35.831 1.00 57.44 489 VAL A O 1
ATOM 3938 N N . TYR A 1 490 ? -10.539 5.781 35.100 1.00 74.00 490 TYR A N 1
ATOM 3939 C CA . TYR A 1 490 ? -10.365 6.360 33.760 1.00 74.00 490 TYR A CA 1
ATOM 3940 C C . TYR A 1 490 ? -11.407 5.884 32.737 1.00 74.00 490 TYR A C 1
ATOM 3942 O O . TYR A 1 490 ? -11.495 6.455 31.651 1.00 74.00 490 TYR A O 1
ATOM 3950 N N . LEU A 1 491 ? -12.219 4.868 33.063 1.00 82.25 491 LEU A N 1
ATOM 3951 C CA . LEU A 1 491 ? -13.194 4.305 32.122 1.00 82.25 491 LEU A CA 1
ATOM 3952 C C . LEU A 1 491 ? -14.328 5.288 31.816 1.00 82.25 491 LEU A C 1
ATOM 3954 O O . LEU A 1 491 ? -14.725 5.432 30.663 1.00 82.25 491 LEU A O 1
ATOM 3958 N N . LEU A 1 492 ? -14.847 5.979 32.833 1.00 83.62 492 LEU A N 1
ATOM 3959 C CA . LEU A 1 492 ? -15.912 6.956 32.617 1.00 83.62 492 LEU A CA 1
ATOM 3960 C C . LEU A 1 492 ? -15.427 8.123 31.745 1.00 83.62 492 LEU A C 1
ATOM 3962 O O . LEU A 1 492 ? -16.107 8.488 30.793 1.00 83.62 492 LEU A O 1
ATOM 3966 N N . GLU A 1 493 ? -14.235 8.656 32.028 1.00 85.12 493 GLU A N 1
ATOM 3967 C CA . GLU A 1 493 ? -13.620 9.725 31.229 1.00 85.12 493 GLU A CA 1
ATOM 3968 C C . GLU A 1 493 ? -13.366 9.270 29.782 1.00 85.12 493 GLU A C 1
ATOM 3970 O O . GLU A 1 493 ? -13.588 10.024 28.835 1.00 85.12 493 GLU A O 1
ATOM 3975 N N . LEU A 1 494 ? -12.932 8.020 29.596 1.00 88.19 494 LEU A N 1
ATOM 3976 C CA . LEU A 1 494 ? -12.754 7.411 28.281 1.00 88.19 494 LEU A CA 1
ATOM 3977 C C . LEU A 1 494 ? -14.077 7.331 27.508 1.00 88.19 494 LEU A C 1
ATOM 3979 O O . LEU A 1 494 ? -14.1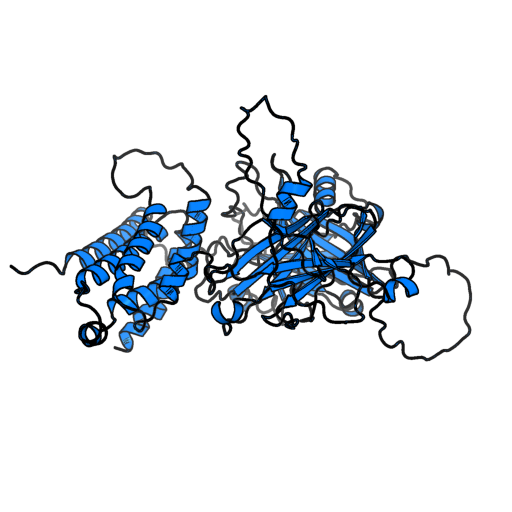30 7.728 26.345 1.00 88.19 494 LEU A O 1
ATOM 3983 N N . LEU A 1 495 ? -15.142 6.845 28.150 1.00 88.12 495 LEU A N 1
ATOM 3984 C CA . LEU A 1 495 ? -16.467 6.737 27.541 1.00 88.12 495 LEU A CA 1
ATOM 3985 C C . LEU A 1 495 ? -17.067 8.112 27.225 1.00 88.12 495 LEU A C 1
ATOM 3987 O O . LEU A 1 495 ? -17.652 8.272 26.159 1.00 88.12 495 LEU A O 1
ATOM 3991 N N . GLU A 1 496 ? -16.894 9.107 28.098 1.00 88.81 496 GLU A N 1
ATOM 3992 C CA . GLU A 1 496 ? -17.323 10.490 27.843 1.00 88.81 496 GLU A CA 1
ATOM 3993 C C . GLU A 1 496 ? -16.589 11.067 26.620 1.00 88.81 496 GLU A C 1
ATOM 3995 O O . GLU A 1 496 ? -17.234 11.535 25.685 1.00 88.81 496 GLU A O 1
ATOM 4000 N N . LYS A 1 497 ? -15.258 10.912 26.539 1.00 90.00 497 LYS A N 1
ATOM 4001 C CA . LYS A 1 497 ? -14.473 11.319 25.356 1.00 90.00 497 LYS A CA 1
ATOM 4002 C C . LYS A 1 497 ? -14.880 10.571 24.086 1.00 90.00 497 LYS A C 1
ATOM 4004 O O . LYS A 1 497 ? -14.851 11.146 22.998 1.00 90.00 497 LYS A O 1
ATOM 4009 N N . PHE A 1 498 ? -15.233 9.292 24.198 1.00 90.81 498 PHE A N 1
ATOM 4010 C CA . PHE A 1 498 ? -15.712 8.502 23.066 1.00 90.81 498 PHE A CA 1
ATOM 4011 C C . PHE A 1 498 ? -17.094 8.970 22.595 1.00 90.81 498 PHE A C 1
ATOM 4013 O O . PHE A 1 498 ? -17.314 9.130 21.396 1.00 90.81 498 PHE A O 1
ATOM 4020 N N . VAL A 1 499 ? -18.007 9.271 23.519 1.00 88.00 499 VAL A N 1
ATOM 4021 C CA . VAL A 1 499 ? -19.303 9.879 23.197 1.00 88.00 499 VAL A CA 1
ATOM 4022 C C . VAL A 1 499 ? -19.120 11.250 22.553 1.00 88.00 499 VAL A C 1
ATOM 4024 O O . VAL A 1 499 ? -19.767 11.515 21.546 1.00 88.00 499 VAL A O 1
ATOM 4027 N N . ASP A 1 500 ? -18.216 12.091 23.053 1.00 86.38 500 ASP A N 1
ATOM 4028 C CA . ASP A 1 500 ? -17.913 13.393 22.448 1.00 86.38 500 ASP A CA 1
ATOM 4029 C C . ASP A 1 500 ? -17.345 13.242 21.031 1.00 86.38 500 ASP A C 1
ATOM 4031 O O . ASP A 1 500 ? -17.714 13.988 20.120 1.00 86.38 500 ASP A O 1
ATOM 4035 N N . HIS A 1 501 ? -16.496 12.233 20.810 1.00 86.31 501 HIS A N 1
ATOM 4036 C CA . HIS A 1 501 ? -16.005 11.878 19.481 1.00 86.31 501 HIS A CA 1
ATOM 4037 C C . HIS A 1 501 ? -17.158 11.518 18.528 1.00 86.31 501 HIS A C 1
ATOM 4039 O O . HIS A 1 501 ? -17.188 12.013 17.400 1.00 86.31 501 HIS A O 1
ATOM 4045 N N . LEU A 1 502 ? -18.132 10.719 18.982 1.00 83.12 502 LEU A N 1
ATOM 4046 C CA . LEU A 1 502 ? -19.340 10.380 18.217 1.00 83.12 502 LEU A CA 1
ATOM 4047 C C . LEU A 1 502 ? -20.276 11.589 18.030 1.00 83.12 502 LEU A C 1
ATOM 4049 O O . LEU A 1 502 ? -20.830 11.797 16.951 1.00 83.12 502 LEU A O 1
ATOM 4053 N N . GLY A 1 503 ? -20.429 12.433 19.049 1.00 74.81 503 GLY A N 1
ATOM 4054 C CA . GLY A 1 503 ? -21.233 13.656 19.007 1.00 74.81 503 GLY A CA 1
ATOM 4055 C C . GLY A 1 503 ? -20.686 14.679 18.011 1.00 74.81 503 GLY A C 1
ATOM 4056 O O . GLY A 1 503 ? -21.450 15.282 17.258 1.00 74.81 503 GLY A O 1
ATOM 4057 N N . GLY A 1 504 ? -19.358 14.797 17.917 1.00 68.56 504 GLY A N 1
ATOM 4058 C CA . GLY A 1 504 ? -18.667 15.590 16.898 1.00 68.56 504 GLY A CA 1
ATOM 4059 C C . GLY A 1 504 ? -18.814 15.050 15.468 1.00 68.56 504 GLY A C 1
ATOM 4060 O O . GLY A 1 504 ? -18.450 15.742 14.515 1.00 68.56 504 GLY A O 1
ATOM 4061 N N . ILE A 1 505 ? -19.341 13.834 15.297 1.00 65.94 505 ILE A N 1
ATOM 4062 C CA . ILE A 1 505 ? -19.741 13.270 14.001 1.00 65.94 505 ILE A CA 1
ATOM 4063 C C . ILE A 1 505 ? -21.226 13.576 13.723 1.00 65.94 505 ILE A C 1
ATOM 4065 O O . ILE A 1 505 ? -21.591 13.931 12.603 1.00 65.94 505 ILE A O 1
ATOM 4069 N N . ASN A 1 506 ? -22.068 13.542 14.760 1.00 57.16 506 ASN A N 1
ATOM 4070 C CA . ASN A 1 506 ? -23.527 13.699 14.706 1.00 57.16 506 ASN A CA 1
ATOM 4071 C C . ASN A 1 506 ? -24.041 15.163 14.745 1.00 57.16 506 ASN A C 1
ATOM 4073 O O . ASN A 1 506 ? -25.171 15.397 15.180 1.00 57.16 506 ASN A O 1
ATOM 4077 N N . ILE A 1 507 ? -23.292 16.160 14.243 1.00 54.19 507 ILE A N 1
ATOM 4078 C CA . ILE A 1 507 ? -23.630 17.615 14.299 1.00 54.19 507 ILE A CA 1
ATOM 4079 C C . ILE A 1 507 ? -24.946 17.999 13.552 1.00 54.19 507 ILE A C 1
ATOM 4081 O O . ILE A 1 507 ? -25.309 19.165 13.431 1.00 54.19 507 ILE A O 1
ATOM 4085 N N . SER A 1 508 ? -25.754 17.038 13.099 1.00 46.50 508 SER A N 1
ATOM 4086 C CA . SER A 1 508 ? -27.127 17.255 12.617 1.00 46.50 508 SER A CA 1
ATOM 4087 C C . SER A 1 508 ? -28.241 16.873 13.609 1.00 46.50 508 SER A C 1
ATOM 4089 O O . SER A 1 508 ? -29.411 16.984 13.249 1.00 46.50 508 SER A O 1
ATOM 4091 N N . GLY A 1 509 ? -27.924 16.374 14.812 1.00 43.09 509 GLY A N 1
ATOM 4092 C CA . GLY A 1 509 ? -28.904 15.672 15.657 1.00 43.09 509 GLY A CA 1
ATOM 4093 C C . GLY A 1 509 ? -29.500 16.428 16.848 1.00 43.09 509 GLY A C 1
ATOM 4094 O O . GLY A 1 509 ? -30.626 16.131 17.243 1.00 43.09 509 GLY A O 1
ATOM 4095 N N . THR A 1 510 ? -28.803 17.398 17.438 1.00 38.59 510 THR A N 1
ATOM 4096 C CA . THR A 1 510 ? -29.207 17.948 18.743 1.00 38.59 510 THR A CA 1
ATOM 4097 C C . THR A 1 510 ? -29.491 19.449 18.681 1.00 38.59 510 THR A C 1
ATOM 4099 O O . THR A 1 510 ? -28.645 20.292 18.944 1.00 38.59 510 THR A O 1
ATOM 4102 N N . GLY A 1 511 ? -30.750 19.771 18.364 1.00 38.56 511 GLY A N 1
ATOM 4103 C CA . GLY A 1 511 ? -31.390 21.023 18.775 1.00 38.56 511 GLY A CA 1
ATOM 4104 C C . GLY A 1 511 ? -31.213 22.237 17.859 1.00 38.56 511 GLY A C 1
ATOM 4105 O O . GLY A 1 511 ? -30.439 23.129 18.171 1.00 38.56 511 GLY A O 1
ATOM 4106 N N . ALA A 1 512 ? -32.019 22.326 16.797 1.00 30.41 512 ALA A N 1
ATOM 4107 C CA . ALA A 1 512 ? -32.724 23.555 16.395 1.00 30.41 512 ALA A CA 1
ATOM 4108 C C . ALA A 1 512 ? -33.542 23.308 15.117 1.00 30.41 512 ALA A C 1
ATOM 4110 O O . ALA A 1 512 ? -32.971 22.979 14.084 1.00 30.41 512 ALA A O 1
ATOM 4111 N N . SER A 1 513 ? -34.858 23.531 15.219 1.00 31.34 513 SER A N 1
ATOM 4112 C CA . SER A 1 513 ? -35.814 23.871 14.149 1.00 31.34 513 SER A CA 1
ATOM 4113 C C . SER A 1 513 ? -35.795 23.065 12.840 1.00 31.34 513 SER A C 1
ATOM 4115 O O . SER A 1 513 ? -34.839 23.069 12.068 1.00 31.34 513 SER A O 1
ATOM 4117 N N . GLU A 1 514 ? -36.963 22.492 12.556 1.00 38.06 514 GLU A N 1
ATOM 4118 C CA . GLU A 1 514 ? -37.474 22.141 11.232 1.00 38.06 514 GLU A CA 1
ATOM 4119 C C . GLU A 1 514 ? -36.952 23.070 10.116 1.00 38.06 514 GLU A C 1
ATOM 4121 O O . GLU A 1 514 ? -36.881 24.285 10.283 1.00 38.06 514 GLU A O 1
ATOM 4126 N N . GLN A 1 515 ? -36.660 22.473 8.954 1.00 34.38 515 GLN A N 1
ATOM 4127 C CA . GLN A 1 515 ? -36.245 23.126 7.702 1.00 34.38 515 GLN A CA 1
ATOM 4128 C C . GLN A 1 515 ? -34.775 23.577 7.636 1.00 34.38 515 GLN A C 1
ATOM 4130 O O . GLN A 1 515 ? -34.458 24.753 7.473 1.00 34.38 515 GLN A O 1
ATOM 4135 N N . ARG A 1 516 ? -33.848 22.612 7.591 1.00 33.41 516 ARG A N 1
ATOM 4136 C CA . ARG A 1 516 ? -32.633 22.780 6.779 1.00 33.41 516 ARG A CA 1
ATOM 4137 C C . ARG A 1 516 ? -32.569 21.701 5.715 1.00 33.41 516 ARG A C 1
ATOM 4139 O O . ARG A 1 516 ? -32.588 20.506 5.983 1.00 33.41 516 ARG A O 1
ATOM 4146 N N . THR A 1 517 ? -32.580 22.190 4.491 1.00 32.12 517 THR A N 1
ATOM 4147 C CA . THR A 1 517 ? -32.569 21.485 3.223 1.00 32.12 517 THR A CA 1
ATOM 4148 C C . THR A 1 517 ? -31.527 20.366 3.204 1.00 32.12 517 THR A C 1
ATOM 4150 O O . THR A 1 517 ? -30.348 20.580 3.479 1.00 32.12 517 THR A O 1
ATOM 4153 N N . LEU A 1 518 ? -31.988 19.171 2.841 1.00 37.50 518 LEU A N 1
ATOM 4154 C CA . LEU A 1 518 ? -31.206 18.036 2.360 1.00 37.50 518 LEU A CA 1
ATOM 4155 C C . LEU A 1 518 ? -30.220 18.465 1.254 1.00 37.50 518 LEU A C 1
ATOM 4157 O O . LEU A 1 518 ? -30.585 18.375 0.087 1.00 37.50 518 LEU A O 1
ATOM 4161 N N . SER A 1 519 ? -28.999 18.919 1.565 1.00 37.91 519 SER A N 1
ATOM 4162 C CA . SER A 1 519 ? -27.944 19.057 0.531 1.00 37.91 519 SER A CA 1
ATOM 4163 C C . SER A 1 519 ? -26.527 19.422 0.997 1.00 37.91 519 SER A C 1
ATOM 4165 O O . SER A 1 519 ? -25.693 19.685 0.135 1.00 37.91 519 SER A O 1
ATOM 4167 N N . THR A 1 520 ? -26.180 19.458 2.284 1.00 45.31 520 THR A N 1
ATOM 4168 C CA . THR A 1 520 ? -24.774 19.698 2.672 1.00 45.31 520 THR A CA 1
ATOM 4169 C C . THR A 1 520 ? -24.097 18.379 3.016 1.00 45.31 520 THR A C 1
ATOM 4171 O O . THR A 1 520 ? -24.361 17.795 4.065 1.00 45.31 520 THR A O 1
ATOM 4174 N N . MET A 1 521 ? -23.270 17.889 2.087 1.00 54.72 521 MET A N 1
ATOM 4175 C CA . MET A 1 521 ? -22.315 16.795 2.305 1.00 54.72 521 MET A CA 1
ATOM 4176 C C . MET A 1 521 ? -21.559 17.025 3.623 1.00 54.72 521 MET A C 1
ATOM 4178 O O . MET A 1 521 ? -21.234 18.169 3.948 1.00 54.72 521 MET A O 1
ATOM 4182 N N . LEU A 1 522 ? -21.292 15.958 4.383 1.00 63.28 522 LEU A N 1
ATOM 4183 C CA . LEU A 1 522 ? -20.458 16.077 5.579 1.00 63.28 522 LEU A CA 1
ATOM 4184 C C . LEU A 1 522 ? -19.037 16.492 5.156 1.00 63.28 522 LEU A C 1
ATOM 4186 O O . LEU A 1 522 ? -18.561 16.028 4.116 1.00 63.28 522 LEU A O 1
ATOM 4190 N N . PRO A 1 523 ? -18.353 17.336 5.944 1.00 70.19 523 PRO A N 1
ATOM 4191 C CA . PRO A 1 523 ? -16.916 17.547 5.822 1.00 70.19 523 PRO A CA 1
ATOM 4192 C C . PRO A 1 523 ? -16.138 16.221 5.771 1.00 70.19 523 PRO A C 1
ATOM 4194 O O . PRO A 1 523 ? -16.510 15.244 6.427 1.00 70.19 523 PRO A O 1
ATOM 4197 N N . SER A 1 524 ? -15.057 16.176 4.988 1.00 66.81 524 SER A N 1
ATOM 4198 C CA . SER A 1 524 ? -14.280 14.950 4.748 1.00 66.81 524 SER A CA 1
ATOM 4199 C C . SER A 1 524 ? -13.687 14.352 6.024 1.00 66.81 524 SER A C 1
ATOM 4201 O O . SER A 1 524 ? -13.662 13.136 6.177 1.00 66.81 524 SER A O 1
ATOM 4203 N N . ASP A 1 525 ? -13.278 15.197 6.966 1.00 69.94 525 ASP A N 1
ATOM 4204 C CA . ASP A 1 525 ? -12.748 14.791 8.266 1.00 69.94 525 ASP A CA 1
ATOM 4205 C C . ASP A 1 525 ? -13.810 14.091 9.133 1.00 69.94 525 ASP A C 1
ATOM 4207 O O . ASP A 1 525 ? -13.499 13.144 9.853 1.00 69.94 525 ASP A O 1
ATOM 4211 N N . ILE A 1 526 ? -15.077 14.516 9.050 1.00 74.62 526 ILE A N 1
ATOM 4212 C CA . ILE A 1 526 ? -16.190 13.845 9.736 1.00 74.62 526 ILE A CA 1
ATOM 4213 C C . ILE A 1 526 ? -16.436 12.468 9.118 1.00 74.62 526 ILE A C 1
ATOM 4215 O O . ILE A 1 526 ? -16.624 11.493 9.846 1.00 74.62 526 ILE A O 1
ATOM 4219 N N . ILE A 1 527 ? -16.402 12.379 7.785 1.00 73.88 527 ILE A N 1
ATOM 4220 C CA . ILE A 1 527 ? -16.585 11.115 7.063 1.00 73.88 527 ILE A CA 1
ATOM 4221 C C . ILE A 1 527 ? -15.480 10.126 7.430 1.00 73.88 527 ILE A C 1
ATOM 4223 O O . ILE A 1 527 ? -15.774 8.960 7.675 1.00 73.88 527 ILE A O 1
ATOM 4227 N N . GLU A 1 528 ? -14.226 10.569 7.506 1.00 75.19 528 GLU A N 1
ATOM 4228 C CA . GLU A 1 528 ? -13.097 9.718 7.895 1.00 75.19 528 GLU A CA 1
ATOM 4229 C C . GLU A 1 528 ? -13.255 9.174 9.319 1.00 75.19 528 GLU A C 1
ATOM 4231 O O . GLU A 1 528 ? -13.130 7.964 9.524 1.00 75.19 528 GLU A O 1
ATOM 4236 N N . ARG A 1 529 ? -13.628 10.027 10.285 1.00 81.38 529 ARG A N 1
ATOM 4237 C CA . ARG A 1 529 ? -13.882 9.592 11.670 1.00 81.38 529 ARG A CA 1
ATOM 4238 C C . ARG A 1 529 ? -15.030 8.590 11.763 1.00 81.38 529 ARG A C 1
ATOM 4240 O O . ARG A 1 529 ? -14.884 7.536 12.375 1.00 81.38 529 ARG A O 1
ATOM 4247 N N . ALA A 1 530 ? -16.151 8.896 11.114 1.00 80.38 530 ALA A N 1
ATOM 4248 C CA . ALA A 1 530 ? -17.302 8.004 11.034 1.00 80.38 530 ALA A CA 1
ATOM 4249 C C . ALA A 1 530 ? -16.946 6.658 10.398 1.00 80.38 530 ALA A C 1
ATOM 4251 O O . ALA A 1 530 ? -17.328 5.606 10.902 1.00 80.38 530 ALA A O 1
ATOM 4252 N N . THR A 1 531 ? -16.170 6.689 9.315 1.00 80.56 531 THR A N 1
ATOM 4253 C CA . THR A 1 531 ? -15.735 5.486 8.608 1.00 80.56 531 THR A CA 1
ATOM 4254 C C . THR A 1 531 ? -14.941 4.568 9.535 1.00 80.56 531 THR A C 1
ATOM 4256 O O . THR A 1 531 ? -15.158 3.362 9.506 1.00 80.56 531 THR A O 1
ATOM 4259 N N . GLU A 1 532 ? -14.066 5.102 10.392 1.00 84.62 532 GLU A N 1
ATOM 4260 C CA . GLU A 1 532 ? -13.326 4.268 11.346 1.00 84.62 532 GLU A CA 1
ATOM 4261 C C . GLU A 1 532 ? -14.183 3.656 12.451 1.00 84.62 532 GLU A C 1
ATOM 4263 O O . GLU A 1 532 ? -13.964 2.500 12.819 1.00 84.62 532 GLU A O 1
ATOM 4268 N N . VAL A 1 533 ? -15.195 4.377 12.941 1.00 87.12 533 VAL A N 1
ATOM 4269 C CA . VAL A 1 533 ? -16.171 3.810 13.886 1.00 87.12 533 VAL A CA 1
ATOM 4270 C C . VAL A 1 533 ? -16.891 2.627 13.244 1.00 87.12 533 VAL A C 1
ATOM 4272 O O . VAL A 1 533 ? -17.000 1.563 13.846 1.00 87.12 533 VAL A O 1
ATOM 4275 N N . VAL A 1 534 ? -17.349 2.786 12.002 1.00 82.06 534 VAL A N 1
ATOM 4276 C CA . VAL A 1 534 ? -18.152 1.761 11.332 1.00 82.06 534 VAL A CA 1
ATOM 4277 C C . VAL A 1 534 ? -17.301 0.577 10.838 1.00 82.06 534 VAL A C 1
ATOM 4279 O O . VAL A 1 534 ? -17.762 -0.561 10.864 1.00 82.06 534 VAL A O 1
ATOM 4282 N N . LYS A 1 535 ? -16.027 0.789 10.484 1.00 81.12 535 LYS A N 1
ATOM 4283 C CA . LYS A 1 535 ? -15.063 -0.304 10.238 1.00 81.12 535 LYS A CA 1
ATOM 4284 C C . LYS A 1 535 ? -14.822 -1.165 11.478 1.00 81.12 535 LYS A C 1
ATOM 4286 O O . LYS A 1 535 ? -14.709 -2.380 11.369 1.00 81.12 535 LYS A O 1
ATOM 4291 N N . ASN A 1 536 ? -14.753 -0.535 12.651 1.00 83.94 536 ASN A N 1
ATOM 4292 C CA . ASN A 1 536 ? -14.525 -1.205 13.933 1.00 83.94 536 ASN A CA 1
ATOM 4293 C C . ASN A 1 536 ? -15.832 -1.563 14.654 1.00 83.94 536 ASN A C 1
ATOM 4295 O O . ASN A 1 536 ? -15.800 -1.909 15.834 1.00 83.94 536 ASN A O 1
ATOM 4299 N N . LEU A 1 537 ? -16.974 -1.496 13.960 1.00 86.00 537 LEU A N 1
ATOM 4300 C CA . LEU A 1 537 ? -18.305 -1.586 14.556 1.00 86.00 537 LEU A CA 1
ATOM 4301 C C . LEU A 1 537 ? -18.457 -2.804 15.463 1.00 86.00 537 LEU A C 1
ATOM 4303 O O . LEU A 1 537 ? -18.916 -2.689 16.596 1.00 86.00 537 LEU A O 1
ATOM 4307 N N . GLN A 1 538 ? -18.026 -3.963 14.972 1.00 83.31 538 GLN A N 1
ATOM 4308 C CA . GLN A 1 538 ? -18.134 -5.211 15.707 1.00 83.31 538 GLN A CA 1
ATOM 4309 C C . GLN A 1 538 ? -17.305 -5.198 16.999 1.00 83.31 538 GLN A C 1
ATOM 4311 O O . GLN A 1 538 ? -17.833 -5.485 18.067 1.00 83.31 538 GLN A O 1
ATOM 4316 N N . ASN A 1 539 ? -16.032 -4.805 16.909 1.00 84.62 539 ASN A N 1
ATOM 4317 C CA . ASN A 1 539 ? -15.119 -4.766 18.052 1.00 84.62 539 ASN A CA 1
ATOM 4318 C C . ASN A 1 539 ? -15.577 -3.734 19.095 1.00 84.62 539 ASN A C 1
ATOM 4320 O O . ASN A 1 539 ? -15.477 -3.974 20.297 1.00 84.62 539 ASN A O 1
ATOM 4324 N N . ILE A 1 540 ? -16.112 -2.597 18.636 1.00 89.38 540 ILE A N 1
ATOM 4325 C CA . ILE A 1 540 ? -16.677 -1.560 19.502 1.00 89.38 540 ILE A CA 1
ATOM 4326 C C . ILE A 1 540 ? -17.923 -2.092 20.217 1.00 89.38 540 ILE A C 1
ATOM 4328 O O . ILE A 1 540 ? -18.034 -1.911 21.427 1.00 89.38 540 ILE A O 1
ATOM 4332 N N . PHE A 1 541 ? -18.838 -2.773 19.517 1.00 87.81 541 PHE A N 1
ATOM 4333 C CA . PHE A 1 541 ? -20.001 -3.386 20.163 1.00 87.81 541 PHE A CA 1
ATOM 4334 C C . PHE A 1 541 ? -19.597 -4.442 21.185 1.00 87.81 541 PHE A C 1
ATOM 4336 O O . PHE A 1 541 ? -20.059 -4.372 22.322 1.00 87.81 541 PHE A O 1
ATOM 4343 N N . ASP A 1 542 ? -18.708 -5.365 20.813 1.00 85.69 542 ASP A N 1
ATOM 4344 C CA . ASP A 1 542 ? -18.221 -6.420 21.704 1.00 85.69 542 ASP A CA 1
ATOM 4345 C C . ASP A 1 542 ? -17.639 -5.812 22.991 1.00 85.69 542 ASP A C 1
ATOM 4347 O O . ASP A 1 542 ? -18.005 -6.221 24.092 1.00 85.69 542 ASP A O 1
ATOM 4351 N N . LYS A 1 543 ? -16.828 -4.752 22.868 1.00 86.38 543 LYS A N 1
ATOM 4352 C CA . LYS A 1 543 ? -16.231 -4.042 24.006 1.00 86.38 543 LYS A CA 1
ATOM 4353 C C . LYS A 1 543 ? -17.252 -3.260 24.844 1.00 86.38 543 LYS A C 1
ATOM 4355 O O . LYS A 1 543 ? -17.191 -3.292 26.070 1.00 86.38 543 LYS A O 1
ATOM 4360 N N . LEU A 1 544 ? -18.211 -2.570 24.223 1.00 88.25 544 LEU A N 1
ATOM 4361 C CA . LEU A 1 544 ? -19.264 -1.848 24.951 1.00 88.25 544 LEU A CA 1
ATOM 4362 C C . LEU A 1 544 ? -20.203 -2.810 25.693 1.00 88.25 544 LEU A C 1
ATOM 4364 O O . LEU A 1 544 ? -20.598 -2.525 26.823 1.00 88.25 544 LEU A O 1
ATOM 4368 N N . PHE A 1 545 ? -20.535 -3.963 25.107 1.00 85.81 545 PHE A N 1
ATOM 4369 C CA . PHE A 1 545 ? -21.314 -5.001 25.784 1.00 85.81 545 PHE A CA 1
ATOM 4370 C C . PHE A 1 545 ? -20.505 -5.733 26.860 1.00 85.81 545 PHE A C 1
ATOM 4372 O O . PHE A 1 545 ? -21.066 -6.078 27.902 1.00 85.81 545 PHE A O 1
ATOM 4379 N N . GLU A 1 546 ? -19.199 -5.930 26.666 1.00 83.31 546 GLU A N 1
ATOM 4380 C CA . GLU A 1 546 ? -18.291 -6.386 27.724 1.00 83.31 546 GLU A CA 1
ATOM 4381 C C . GLU A 1 546 ? -18.366 -5.430 28.924 1.00 83.31 546 GLU A C 1
ATOM 4383 O O . GLU A 1 546 ? -18.629 -5.880 30.036 1.00 83.31 546 GLU A O 1
ATOM 4388 N N . ILE A 1 547 ? -18.270 -4.114 28.699 1.00 82.12 547 ILE A N 1
ATOM 4389 C CA . ILE A 1 547 ? -18.407 -3.094 29.752 1.00 82.12 547 ILE A CA 1
ATOM 4390 C C . ILE A 1 547 ? -19.788 -3.166 30.423 1.00 82.12 547 ILE A C 1
ATOM 4392 O O . ILE A 1 547 ? -19.864 -3.232 31.646 1.00 82.12 547 ILE A O 1
ATOM 4396 N N . LEU A 1 548 ? -20.879 -3.216 29.650 1.00 80.38 548 LEU A N 1
ATOM 4397 C CA . LEU A 1 548 ? -22.249 -3.258 30.186 1.00 80.38 548 LEU A CA 1
ATOM 4398 C C . LEU A 1 548 ? -22.580 -4.544 30.954 1.00 80.38 548 LEU A C 1
ATOM 4400 O O . LEU A 1 548 ? -23.498 -4.552 31.772 1.00 80.38 548 LEU A O 1
ATOM 4404 N N . THR A 1 549 ? -21.892 -5.644 30.649 1.00 76.19 549 THR A N 1
ATOM 4405 C CA . THR A 1 549 ? -22.149 -6.946 31.275 1.00 76.19 549 THR A CA 1
ATOM 4406 C C . THR A 1 549 ? -21.080 -7.377 32.270 1.00 76.19 549 THR A C 1
ATOM 4408 O O . THR A 1 549 ? -21.264 -8.400 32.937 1.00 76.19 549 THR A O 1
ATOM 4411 N N . SER A 1 550 ? -19.994 -6.610 32.388 1.00 69.69 550 SER A N 1
ATOM 4412 C CA . SER A 1 550 ? -18.981 -6.794 33.418 1.00 69.69 550 SER A CA 1
ATOM 4413 C C . SER A 1 550 ? -19.665 -6.777 34.788 1.00 69.69 550 SER A C 1
ATOM 4415 O O . SER A 1 550 ? -20.441 -5.878 35.114 1.00 69.69 550 SER A O 1
ATOM 4417 N N . GLN A 1 551 ? -19.497 -7.860 35.553 1.00 56.78 551 GLN A N 1
ATOM 4418 C CA . GLN A 1 551 ? -20.264 -8.037 36.781 1.00 56.78 551 GLN A CA 1
ATOM 4419 C C . GLN A 1 551 ? -19.890 -6.959 37.793 1.00 56.78 551 GLN A C 1
ATOM 4421 O O . GLN A 1 551 ? -18.709 -6.694 38.024 1.00 56.78 551 GLN A O 1
ATOM 4426 N N . GLU A 1 552 ? -20.906 -6.435 38.482 1.00 53.56 552 GLU A N 1
ATOM 4427 C CA . GLU A 1 552 ? -20.751 -5.521 39.614 1.00 53.56 552 GLU A CA 1
ATOM 4428 C C . GLU A 1 552 ? -19.663 -5.981 40.601 1.00 53.56 552 GLU A C 1
ATOM 4430 O O . GLU A 1 552 ? -18.992 -5.149 41.195 1.00 53.56 552 GLU A O 1
ATOM 4435 N N . ASN A 1 553 ? -19.447 -7.291 40.757 1.00 46.41 553 ASN A N 1
ATOM 4436 C CA . ASN A 1 553 ? -18.477 -7.851 41.693 1.00 46.41 553 ASN A CA 1
ATOM 4437 C C . ASN A 1 553 ? -17.009 -7.585 41.310 1.00 46.41 553 ASN A C 1
ATOM 4439 O O . ASN A 1 553 ? -16.226 -7.304 42.207 1.00 46.41 553 ASN A O 1
ATOM 4443 N N . GLU A 1 554 ? -16.592 -7.612 40.040 1.00 52.25 554 GLU A N 1
ATOM 4444 C CA . GLU A 1 554 ? -15.167 -7.402 39.693 1.00 52.25 554 GLU A CA 1
ATOM 4445 C C . GLU A 1 554 ? -14.737 -5.935 39.822 1.00 52.25 554 GLU A C 1
ATOM 4447 O O . GLU A 1 554 ? -13.612 -5.650 40.239 1.00 52.25 554 GLU A O 1
ATOM 4452 N N . LEU A 1 555 ? -15.656 -5.010 39.534 1.00 52.12 555 LEU A N 1
ATOM 4453 C CA . LEU A 1 555 ? -15.445 -3.571 39.685 1.00 52.12 555 LEU A CA 1
ATOM 4454 C C . LEU A 1 555 ? -15.600 -3.123 41.152 1.00 52.12 555 LEU A C 1
ATOM 4456 O O . LEU A 1 555 ? -14.832 -2.270 41.594 1.00 52.12 555 LEU A O 1
ATOM 4460 N N . LYS A 1 556 ? -16.504 -3.751 41.931 1.00 47.22 556 LYS A N 1
ATOM 4461 C CA . LYS A 1 556 ? -16.681 -3.500 43.380 1.00 47.22 556 LYS A CA 1
ATOM 4462 C C . LYS A 1 556 ? -15.572 -4.106 44.252 1.00 47.22 556 LYS A C 1
ATOM 4464 O O . LYS A 1 556 ? -15.149 -3.478 45.215 1.00 47.22 556 LYS A O 1
ATOM 4469 N N . THR A 1 557 ? -15.034 -5.292 43.929 1.00 46.12 557 THR A N 1
ATOM 4470 C CA . THR A 1 557 ? -13.989 -5.954 44.758 1.00 46.12 557 THR A CA 1
ATOM 4471 C C . THR A 1 557 ? -12.695 -5.125 44.847 1.00 46.12 557 THR A C 1
ATOM 4473 O O . THR A 1 557 ? -11.922 -5.286 45.785 1.00 46.12 557 THR A O 1
ATOM 4476 N N . ARG A 1 558 ? -12.470 -4.187 43.917 1.00 51.47 558 ARG A N 1
ATOM 4477 C CA . ARG A 1 558 ? -11.291 -3.303 43.904 1.00 51.47 558 ARG A CA 1
ATOM 4478 C C . ARG A 1 558 ? -11.525 -1.908 44.492 1.00 51.47 558 ARG A C 1
ATOM 4480 O O . ARG A 1 558 ? -10.561 -1.162 44.643 1.00 51.47 558 ARG A O 1
ATOM 4487 N N . GLU A 1 559 ? -12.754 -1.589 44.914 1.00 48.78 559 GLU A N 1
ATOM 4488 C CA . GLU A 1 559 ? -13.080 -0.379 45.696 1.00 48.78 559 GLU A CA 1
ATOM 4489 C C . GLU A 1 559 ? -12.293 -0.305 47.016 1.00 48.78 559 GLU A C 1
ATOM 4491 O O . GLU A 1 559 ? -12.128 0.773 47.585 1.00 48.78 559 GLU A O 1
ATOM 4496 N N . GLN A 1 560 ? -11.797 -1.445 47.513 1.00 47.25 560 GLN A N 1
ATOM 4497 C CA . GLN A 1 560 ? -11.111 -1.533 48.803 1.00 47.25 560 GLN A CA 1
ATOM 4498 C C . GLN A 1 560 ? -9.587 -1.349 48.734 1.00 47.25 560 GLN A C 1
ATOM 4500 O O . GLN A 1 560 ? -8.980 -1.137 49.782 1.00 47.25 560 GLN A O 1
ATOM 4505 N N . GLU A 1 561 ? -8.954 -1.381 47.552 1.00 50.34 561 GLU A N 1
ATOM 4506 C CA . GLU A 1 561 ? -7.480 -1.381 47.459 1.00 50.34 561 GLU A CA 1
ATOM 4507 C C . GLU A 1 561 ? -6.842 -0.056 47.007 1.00 50.34 561 GLU A C 1
ATOM 4509 O O . GLU A 1 561 ? -5.679 0.175 47.340 1.00 50.34 561 GLU A O 1
ATOM 4514 N N . GLN A 1 562 ? -7.548 0.867 46.335 1.00 48.88 562 GLN A N 1
ATOM 4515 C CA . GLN A 1 562 ? -6.964 2.169 45.958 1.00 48.88 562 GLN A CA 1
ATOM 4516 C C . GLN A 1 562 ? -7.936 3.358 46.059 1.00 48.88 562 GLN A C 1
ATOM 4518 O O . GLN A 1 562 ? -8.991 3.385 45.442 1.00 48.88 562 GLN A O 1
ATOM 4523 N N . VAL A 1 563 ? -7.502 4.361 46.835 1.00 50.03 563 VAL A N 1
ATOM 4524 C CA . VAL A 1 563 ? -7.891 5.788 46.856 1.00 50.03 563 VAL A CA 1
ATOM 4525 C C . VAL A 1 563 ? -9.347 6.109 46.466 1.00 50.03 563 VAL A C 1
ATOM 4527 O O . VAL A 1 563 ? -9.617 6.585 45.373 1.00 50.03 563 VAL A O 1
ATOM 4530 N N . GLY A 1 564 ? -10.267 5.954 47.422 1.00 48.66 564 GLY A N 1
ATOM 4531 C CA . GLY A 1 564 ? -11.246 6.973 47.854 1.00 48.66 564 GLY A CA 1
ATOM 4532 C C . GLY A 1 564 ? -12.211 7.658 46.869 1.00 48.66 564 GLY A C 1
ATOM 4533 O O . GLY A 1 564 ? -12.953 8.527 47.323 1.00 48.66 564 GLY A O 1
ATOM 4534 N N . ILE A 1 565 ? -12.245 7.327 45.577 1.00 54.81 565 ILE A N 1
ATOM 4535 C CA . ILE A 1 565 ? -13.203 7.893 44.613 1.00 54.81 565 ILE A CA 1
ATOM 4536 C C . ILE A 1 565 ? -14.273 6.832 44.319 1.00 54.81 565 ILE A C 1
ATOM 4538 O O . ILE A 1 565 ? -13.943 5.806 43.724 1.00 54.81 565 ILE A O 1
ATOM 4542 N N . PRO A 1 566 ? -15.547 7.044 44.705 1.00 55.38 566 PRO A N 1
ATOM 4543 C CA . PRO A 1 566 ? -16.632 6.142 44.334 1.00 55.38 566 PRO A CA 1
ATOM 4544 C C . PRO A 1 566 ? -16.785 6.127 42.812 1.00 55.38 566 PRO A C 1
ATOM 4546 O O . PRO A 1 566 ? -17.036 7.166 42.198 1.00 55.38 566 PRO A O 1
ATOM 4549 N N . ILE A 1 567 ? -16.627 4.959 42.196 1.00 61.66 567 ILE A N 1
ATOM 4550 C CA . ILE A 1 567 ? -16.867 4.784 40.765 1.00 61.66 567 ILE A CA 1
ATOM 4551 C C . ILE A 1 567 ? -18.380 4.658 40.570 1.00 61.66 567 ILE A C 1
ATOM 4553 O O . ILE A 1 567 ? -18.997 3.698 41.028 1.00 61.66 567 ILE A O 1
ATOM 4557 N N . ASP A 1 568 ? -18.995 5.637 39.905 1.00 72.94 568 ASP A N 1
ATOM 4558 C CA . ASP A 1 568 ? -20.427 5.603 39.597 1.00 72.94 568 ASP A CA 1
ATOM 4559 C C . ASP A 1 568 ? -20.697 4.629 38.441 1.00 72.94 568 ASP A C 1
ATOM 4561 O O . ASP A 1 568 ? -20.696 4.991 37.260 1.00 72.94 568 ASP A O 1
ATOM 4565 N N . LEU A 1 569 ? -20.910 3.362 38.799 1.00 74.75 569 LEU A N 1
ATOM 4566 C CA . LEU A 1 569 ? -21.180 2.283 37.851 1.00 74.75 569 LEU A CA 1
ATOM 4567 C C . LEU A 1 569 ? -22.447 2.543 37.018 1.00 74.75 569 LEU A C 1
ATOM 4569 O O . LEU A 1 569 ? -22.485 2.213 35.833 1.00 74.75 569 LEU A O 1
ATOM 4573 N N . ASN A 1 570 ? -23.458 3.205 37.596 1.00 78.00 570 ASN A N 1
ATOM 4574 C CA . ASN A 1 570 ? -24.660 3.588 36.855 1.00 78.00 570 ASN A CA 1
ATOM 4575 C C . ASN A 1 570 ? -24.326 4.607 35.769 1.00 78.00 570 ASN A C 1
ATOM 4577 O O . ASN A 1 570 ? -24.802 4.472 34.642 1.00 78.00 570 ASN A O 1
ATOM 4581 N N . LYS A 1 571 ? -23.483 5.597 36.081 1.00 81.69 571 LYS A N 1
ATOM 4582 C CA . LYS A 1 571 ? -23.042 6.582 35.094 1.00 81.69 571 LYS A CA 1
ATOM 4583 C C . LYS A 1 571 ? -22.213 5.935 33.982 1.00 81.69 571 LYS A C 1
ATOM 4585 O O . LYS A 1 571 ? -22.439 6.242 32.819 1.00 81.69 571 LYS A O 1
ATOM 4590 N N . ILE A 1 572 ? -21.332 4.983 34.301 1.00 82.81 572 ILE A N 1
ATOM 4591 C CA . ILE A 1 572 ? -20.583 4.210 33.290 1.00 82.81 572 ILE A CA 1
ATOM 4592 C C . ILE A 1 572 ? -21.539 3.470 32.350 1.00 82.81 572 ILE A C 1
ATOM 4594 O O . ILE A 1 572 ? -21.421 3.597 31.130 1.00 82.81 572 ILE A O 1
ATOM 4598 N N . HIS A 1 573 ? -22.513 2.737 32.898 1.00 83.94 573 HIS A N 1
ATOM 4599 C CA . HIS A 1 573 ? -23.486 2.001 32.091 1.00 83.94 573 HIS A CA 1
ATOM 4600 C C . HIS A 1 573 ? -24.346 2.938 31.232 1.00 83.94 573 HIS A C 1
ATOM 4602 O O . HIS A 1 573 ? -24.584 2.647 30.061 1.00 83.94 573 HIS A O 1
ATOM 4608 N N . GLN A 1 574 ? -24.770 4.085 31.771 1.00 85.00 574 GLN A N 1
ATOM 4609 C CA . GLN A 1 574 ? -25.507 5.102 31.015 1.00 85.00 574 GLN A CA 1
ATOM 4610 C C . GLN A 1 574 ? -24.676 5.679 29.863 1.00 85.00 574 GLN A C 1
ATOM 4612 O O . GLN A 1 574 ? -25.183 5.778 28.747 1.00 85.00 574 GLN A O 1
ATOM 4617 N N . THR A 1 575 ? -23.402 6.009 30.090 1.00 86.56 575 THR A N 1
ATOM 4618 C CA . THR A 1 575 ? -22.526 6.555 29.041 1.00 86.56 575 THR A CA 1
ATOM 4619 C C . THR A 1 575 ? -22.217 5.514 27.964 1.00 86.56 575 THR A C 1
ATOM 4621 O O . THR A 1 575 ? -22.291 5.826 26.775 1.00 86.56 575 THR A O 1
ATOM 4624 N N . ALA A 1 576 ? -21.940 4.262 28.346 1.00 86.56 576 ALA A N 1
ATOM 4625 C CA . ALA A 1 576 ? -21.750 3.164 27.394 1.00 86.56 576 ALA A CA 1
ATOM 4626 C C . ALA A 1 576 ? -23.009 2.937 26.542 1.00 86.56 576 ALA A C 1
ATOM 4628 O O . ALA A 1 576 ? -22.928 2.763 25.326 1.00 86.56 576 ALA A O 1
ATOM 4629 N N . PHE A 1 577 ? -24.187 3.017 27.159 1.00 84.94 577 PHE A N 1
ATOM 4630 C CA . PHE A 1 577 ? -25.456 2.916 26.453 1.00 84.94 577 PHE A CA 1
ATOM 4631 C C . PHE A 1 577 ? -25.709 4.090 25.497 1.00 84.94 577 PHE A C 1
ATOM 4633 O O . PHE A 1 577 ? -26.135 3.894 24.359 1.00 84.94 577 PHE A O 1
ATOM 4640 N N . HIS A 1 578 ? -25.392 5.313 25.922 1.00 85.94 578 HIS A N 1
ATOM 4641 C CA . HIS A 1 578 ? -25.474 6.497 25.070 1.00 85.94 578 HIS A CA 1
ATOM 4642 C C . HIS A 1 578 ? -24.541 6.390 23.851 1.00 85.94 578 HIS A C 1
ATOM 4644 O O . HIS A 1 578 ? -24.922 6.773 22.743 1.00 85.94 578 HIS A O 1
ATOM 4650 N N . ALA A 1 579 ? -23.347 5.809 24.020 1.00 87.56 579 ALA A N 1
ATOM 4651 C CA . ALA A 1 579 ? -22.442 5.521 22.910 1.00 87.56 579 ALA A CA 1
ATOM 4652 C C . ALA A 1 579 ? -23.071 4.555 21.888 1.00 87.56 579 ALA A C 1
ATOM 4654 O O . ALA A 1 579 ? -23.003 4.818 20.687 1.00 87.56 579 ALA A O 1
ATOM 4655 N N . LEU A 1 580 ? -23.753 3.492 22.343 1.00 87.31 580 LEU A N 1
ATOM 4656 C CA . LEU A 1 580 ? -24.483 2.571 21.458 1.00 87.31 580 LEU A CA 1
ATOM 4657 C C . LEU A 1 580 ? -25.553 3.297 20.631 1.00 87.31 580 LEU A C 1
ATOM 4659 O O . LEU A 1 580 ? -25.641 3.082 19.423 1.00 87.31 580 LEU A O 1
ATOM 4663 N N . ILE A 1 581 ? -26.336 4.184 21.255 1.00 85.50 581 ILE A N 1
ATOM 4664 C CA . ILE A 1 581 ? -27.349 4.980 20.544 1.00 85.50 581 ILE A CA 1
ATOM 4665 C C . ILE A 1 581 ? -26.689 5.865 19.483 1.00 85.50 581 ILE A C 1
ATOM 4667 O O . ILE A 1 581 ? -27.138 5.883 18.338 1.00 85.50 581 ILE A O 1
ATOM 4671 N N . CYS A 1 582 ? -25.599 6.548 19.834 1.00 85.75 582 CYS A N 1
ATOM 4672 C CA . CYS A 1 582 ? -24.883 7.423 18.908 1.00 85.75 582 CYS A CA 1
ATOM 4673 C C . CYS A 1 582 ? -24.354 6.667 17.675 1.00 85.75 582 CYS A C 1
ATOM 4675 O O . CYS A 1 582 ? -24.394 7.204 16.566 1.00 85.75 582 CYS A O 1
ATOM 4677 N N . ILE A 1 583 ? -23.895 5.422 17.850 1.00 86.44 583 ILE A N 1
ATOM 4678 C CA . ILE A 1 583 ? -23.458 4.539 16.755 1.00 86.44 583 ILE A CA 1
ATOM 4679 C C . ILE A 1 583 ? -24.647 4.119 15.876 1.00 86.44 583 ILE A C 1
ATOM 4681 O O . ILE A 1 583 ? -24.543 4.120 14.649 1.00 86.44 583 ILE A O 1
ATOM 4685 N N . LEU A 1 584 ? -25.799 3.792 16.469 1.00 84.94 584 LEU A N 1
ATOM 4686 C CA . LEU A 1 584 ? -27.013 3.459 15.712 1.00 84.94 584 LEU A CA 1
ATOM 4687 C C . LEU A 1 584 ? -27.536 4.658 14.903 1.00 84.94 584 LEU A C 1
ATOM 4689 O O . LEU A 1 584 ? -27.959 4.500 13.752 1.00 84.94 584 LEU A O 1
ATOM 4693 N N . ASP A 1 585 ? -27.464 5.862 15.468 1.00 83.19 585 ASP A N 1
ATOM 4694 C CA . ASP A 1 585 ? -27.800 7.102 14.765 1.00 83.19 585 ASP A CA 1
ATOM 4695 C C . ASP A 1 585 ? -26.834 7.368 13.598 1.00 83.19 585 ASP A C 1
ATOM 4697 O O . ASP A 1 585 ? -27.284 7.758 12.515 1.00 83.19 585 ASP A O 1
ATOM 4701 N N . LEU A 1 586 ? -25.539 7.071 13.768 1.00 82.50 586 LEU A N 1
ATOM 4702 C CA . LEU A 1 586 ? -24.528 7.168 12.709 1.00 82.50 586 LEU A CA 1
ATOM 4703 C C . LEU A 1 586 ? -24.848 6.246 11.521 1.00 82.50 586 LEU A C 1
ATOM 4705 O O . LEU A 1 586 ? -24.852 6.687 10.372 1.00 82.50 586 LEU A O 1
ATOM 4709 N N . ILE A 1 587 ? -25.181 4.978 11.785 1.00 80.44 587 ILE A N 1
ATOM 4710 C CA . ILE A 1 587 ? -25.556 3.996 10.746 1.00 80.44 587 ILE A CA 1
ATOM 4711 C C . ILE A 1 587 ? -26.873 4.392 10.056 1.00 80.44 587 ILE A C 1
ATOM 4713 O O . ILE A 1 587 ? -27.090 4.096 8.883 1.00 80.44 587 ILE A O 1
ATOM 4717 N N . SER A 1 588 ? -27.746 5.120 10.758 1.00 78.88 588 SER A N 1
ATOM 4718 C CA . SER A 1 588 ? -29.009 5.638 10.216 1.00 78.88 588 SER A CA 1
ATOM 4719 C C . SER A 1 588 ? -28.840 6.815 9.247 1.00 78.88 588 SER A C 1
ATOM 4721 O O . SER A 1 588 ? -29.837 7.317 8.701 1.00 78.88 588 SER A O 1
ATOM 4723 N N . MET A 1 589 ? -27.616 7.315 9.064 1.00 73.31 589 MET A N 1
ATOM 4724 C CA . MET A 1 589 ? -27.300 8.336 8.074 1.00 73.31 589 MET A CA 1
ATOM 4725 C C . MET A 1 589 ? -27.207 7.699 6.687 1.00 73.31 589 MET A C 1
ATOM 4727 O O . MET A 1 589 ? -26.533 6.694 6.497 1.00 73.31 589 MET A O 1
ATOM 4731 N N . LYS A 1 590 ? -27.790 8.352 5.675 1.00 67.75 590 LYS A N 1
ATOM 4732 C CA . LYS A 1 590 ? -27.791 7.884 4.273 1.00 67.75 590 LYS A CA 1
ATOM 4733 C C . LYS A 1 590 ? -26.398 7.530 3.726 1.00 67.75 590 LYS A C 1
ATOM 4735 O O . LYS A 1 590 ? -26.274 6.727 2.811 1.00 67.75 590 LYS A O 1
ATOM 4740 N N . GLN A 1 591 ? -25.355 8.171 4.251 1.00 66.94 591 GLN A N 1
ATOM 4741 C CA . GLN A 1 591 ? -23.968 7.935 3.849 1.00 66.94 591 GLN A CA 1
ATOM 4742 C C . GLN A 1 591 ? -23.416 6.601 4.382 1.00 66.94 591 GLN A C 1
ATOM 4744 O O . GLN A 1 591 ? -22.589 6.000 3.712 1.00 66.94 591 GLN A O 1
ATOM 4749 N N . PHE A 1 592 ? -23.897 6.115 5.529 1.00 71.81 592 PHE A N 1
ATOM 4750 C CA . PHE A 1 592 ? -23.419 4.888 6.185 1.00 71.81 592 PHE A CA 1
ATOM 4751 C C . PHE A 1 592 ? -24.471 3.773 6.219 1.00 71.81 592 PHE A C 1
ATOM 4753 O O . PHE A 1 592 ? -24.250 2.722 6.814 1.00 71.81 592 PHE A O 1
ATOM 4760 N N . GLU A 1 593 ? -25.602 3.969 5.540 1.00 68.31 593 GLU A N 1
ATOM 4761 C CA . GLU A 1 593 ? -26.704 3.007 5.468 1.00 68.31 593 GLU A CA 1
ATOM 4762 C C . GLU A 1 593 ? -26.266 1.645 4.902 1.00 68.31 593 GLU A C 1
ATOM 4764 O O . GLU A 1 593 ? -26.803 0.607 5.289 1.00 68.31 593 GLU A O 1
ATOM 4769 N N . SER A 1 594 ? -25.234 1.629 4.050 1.00 68.06 594 SER A N 1
ATOM 4770 C CA . SER A 1 594 ? -24.613 0.411 3.514 1.00 68.06 594 SER A CA 1
ATOM 4771 C C . SER A 1 594 ? -24.119 -0.544 4.611 1.00 68.06 594 SER A C 1
ATOM 4773 O O . SER A 1 594 ? -24.173 -1.764 4.440 1.00 68.06 594 SER A O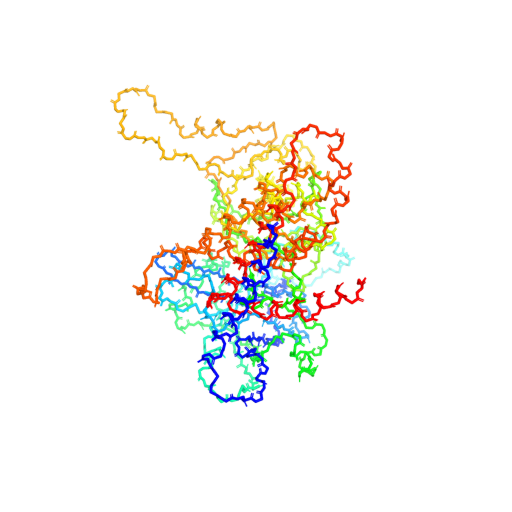 1
ATOM 4775 N N . PHE A 1 595 ? -23.723 -0.008 5.767 1.00 74.06 595 PHE A N 1
ATOM 4776 C CA . PHE A 1 595 ? -23.226 -0.772 6.909 1.00 74.06 595 PHE A CA 1
ATOM 4777 C C . PHE A 1 595 ? -24.324 -1.327 7.821 1.00 74.06 595 PHE A C 1
ATOM 4779 O O . PHE A 1 595 ? -24.029 -2.080 8.749 1.00 74.06 595 PHE A O 1
ATOM 4786 N N . ARG A 1 596 ? -25.602 -1.038 7.542 1.00 76.19 596 ARG A N 1
ATOM 4787 C CA . ARG A 1 596 ? -26.726 -1.689 8.231 1.00 76.19 596 ARG A CA 1
ATOM 4788 C C . ARG A 1 596 ? -26.683 -3.209 8.077 1.00 76.19 596 ARG A C 1
ATOM 4790 O O . ARG A 1 596 ? -27.043 -3.925 8.999 1.00 76.19 596 ARG A O 1
ATOM 4797 N N . THR A 1 597 ? -26.178 -3.695 6.947 1.00 73.94 597 THR A N 1
ATOM 4798 C CA . THR A 1 597 ? -25.961 -5.128 6.701 1.00 73.94 597 THR A CA 1
ATOM 4799 C C . THR A 1 597 ? -25.001 -5.755 7.715 1.00 73.94 597 THR A C 1
ATOM 4801 O O . THR A 1 597 ? -25.274 -6.841 8.216 1.00 73.94 597 THR A O 1
ATOM 4804 N N . VAL A 1 598 ? -23.928 -5.047 8.077 1.00 74.31 598 VAL A N 1
ATOM 4805 C CA . VAL A 1 598 ? -22.949 -5.473 9.092 1.00 74.31 598 VAL A CA 1
ATOM 4806 C C . VAL A 1 598 ? -23.583 -5.517 10.474 1.00 74.31 598 VAL A C 1
ATOM 4808 O O . VAL A 1 598 ? -23.368 -6.463 11.227 1.00 74.31 598 VAL A O 1
ATOM 4811 N N . LEU A 1 599 ? -24.396 -4.509 10.797 1.00 81.19 599 LEU A N 1
ATOM 4812 C CA . LEU A 1 599 ? -25.157 -4.476 12.042 1.00 81.19 599 LEU A CA 1
ATOM 4813 C C . LEU A 1 599 ? -26.153 -5.645 12.119 1.00 81.19 599 LEU A C 1
ATOM 4815 O O . LEU A 1 599 ? -26.207 -6.339 13.131 1.00 81.19 599 LEU A O 1
ATOM 4819 N N . ASP A 1 600 ? -26.917 -5.884 11.052 1.00 79.94 600 ASP A N 1
ATOM 4820 C CA . ASP A 1 600 ? -27.895 -6.971 10.984 1.00 79.94 600 ASP A CA 1
ATOM 4821 C C . ASP A 1 600 ? -27.216 -8.345 11.108 1.00 79.94 600 ASP A C 1
ATOM 4823 O O . ASP A 1 600 ? -27.733 -9.226 11.798 1.00 79.94 600 ASP A O 1
ATOM 4827 N N . ASP A 1 601 ? -26.057 -8.527 10.469 1.00 76.38 601 ASP A N 1
ATOM 4828 C CA . ASP A 1 601 ? -25.244 -9.741 10.574 1.00 76.38 601 ASP A CA 1
ATOM 4829 C C . ASP A 1 601 ? -24.721 -9.950 12.000 1.00 76.38 601 ASP A C 1
ATOM 4831 O O . ASP A 1 601 ? -24.907 -11.023 12.578 1.00 76.38 601 ASP A O 1
ATOM 4835 N N . TYR A 1 602 ? -24.170 -8.900 12.618 1.00 78.50 602 TYR A N 1
ATOM 4836 C CA . TYR A 1 602 ? -23.717 -8.937 14.006 1.00 78.50 602 TYR A CA 1
ATOM 4837 C C . TYR A 1 602 ? -24.840 -9.352 14.964 1.00 78.50 602 TYR A C 1
ATOM 4839 O O . TYR A 1 602 ? -24.656 -10.250 15.790 1.00 78.50 602 TYR A O 1
ATOM 4847 N N . ILE A 1 603 ? -26.027 -8.751 14.827 1.00 79.19 603 ILE A N 1
ATOM 4848 C CA . ILE A 1 603 ? -27.188 -9.056 15.673 1.00 79.19 603 ILE A CA 1
ATOM 4849 C C . ILE A 1 603 ? -27.625 -10.519 15.493 1.00 79.19 603 ILE A C 1
ATOM 4851 O O . ILE A 1 603 ? -27.845 -11.240 16.475 1.00 79.19 603 ILE A O 1
ATOM 4855 N N . LYS A 1 604 ? -27.737 -10.980 14.243 1.00 73.75 604 LYS A N 1
ATOM 4856 C CA . LYS A 1 604 ? -28.208 -12.337 13.929 1.00 73.75 604 LYS A CA 1
ATOM 4857 C C . LYS A 1 604 ? -27.213 -13.414 14.349 1.00 73.75 604 LYS A C 1
ATOM 4859 O O . LYS A 1 604 ? -27.621 -14.400 14.954 1.00 73.75 604 LYS A O 1
ATOM 4864 N N . ASN A 1 605 ? -25.930 -13.222 14.055 1.00 70.00 605 ASN A N 1
ATOM 4865 C CA . ASN A 1 605 ? -24.936 -14.290 14.130 1.00 70.00 605 ASN A CA 1
ATOM 4866 C C . ASN A 1 605 ? -24.071 -14.250 15.394 1.00 70.00 605 ASN A C 1
ATOM 4868 O O . ASN A 1 605 ? -23.659 -15.310 15.854 1.00 70.00 605 ASN A O 1
ATOM 4872 N N . LYS A 1 606 ? -23.799 -13.068 15.968 1.00 68.56 606 LYS A N 1
ATOM 4873 C CA . LYS A 1 606 ? -22.879 -12.914 17.116 1.00 68.56 606 LYS A CA 1
ATOM 4874 C C . LYS A 1 606 ? -23.573 -12.510 18.409 1.00 68.56 606 LYS A C 1
ATOM 4876 O O . LYS A 1 606 ? -23.288 -13.063 19.471 1.00 68.56 606 LYS A O 1
ATOM 4881 N N . PHE A 1 607 ? -24.528 -11.589 18.346 1.00 66.81 607 PHE A N 1
ATOM 4882 C CA . PHE A 1 607 ? -25.263 -11.173 19.540 1.00 66.81 607 PHE A CA 1
ATOM 4883 C C . PHE A 1 607 ? -26.175 -12.301 20.049 1.00 66.81 607 PHE A C 1
ATOM 4885 O O . PHE A 1 607 ? -26.161 -12.649 21.232 1.00 66.81 607 PHE A O 1
ATOM 4892 N N . SER A 1 608 ? -26.900 -12.951 19.133 1.00 50.94 608 SER A N 1
ATOM 4893 C CA . SER A 1 608 ? -27.809 -14.059 19.455 1.00 50.94 608 SER A CA 1
ATOM 4894 C C . SER A 1 608 ? -27.070 -15.296 19.992 1.00 50.94 608 SER A C 1
ATOM 4896 O O . SER A 1 608 ? -27.543 -15.935 20.931 1.00 50.94 608 SER A O 1
ATOM 4898 N N . SER A 1 609 ? -25.871 -15.609 19.481 1.00 43.38 609 SER A N 1
ATOM 4899 C CA . SER A 1 609 ? -25.060 -16.732 19.980 1.00 43.38 609 SER A CA 1
ATOM 4900 C C . SER A 1 609 ? -24.514 -16.486 21.388 1.00 43.38 609 SER A C 1
ATOM 4902 O O . SER A 1 609 ? -24.490 -17.405 22.204 1.00 43.38 609 SER A O 1
ATOM 4904 N N . THR A 1 610 ? -24.124 -15.247 21.702 1.00 42.16 610 THR A N 1
ATOM 4905 C CA . THR A 1 610 ? -23.577 -14.874 23.020 1.00 42.16 610 THR A CA 1
ATOM 4906 C C . THR A 1 610 ? -24.651 -14.917 24.116 1.00 42.16 610 THR A C 1
ATOM 4908 O O . THR A 1 610 ? -24.357 -15.279 25.253 1.00 42.16 610 THR A O 1
ATOM 4911 N N . LEU A 1 611 ? -25.916 -14.647 23.769 1.00 43.44 611 LEU A N 1
ATOM 4912 C CA . LEU A 1 611 ? -27.069 -14.845 24.658 1.00 43.44 611 LEU A CA 1
ATOM 4913 C C . LEU A 1 611 ? -27.443 -16.321 24.865 1.00 43.44 611 LEU A C 1
ATOM 4915 O O . LEU A 1 611 ? -28.080 -16.635 25.860 1.00 43.44 611 LEU A O 1
ATOM 4919 N N . THR A 1 612 ? -27.051 -17.221 23.956 1.00 31.67 612 THR A N 1
ATOM 4920 C CA . THR A 1 612 ? -27.372 -18.661 24.049 1.00 31.67 612 THR A CA 1
ATOM 4921 C C . THR A 1 612 ? -26.380 -19.429 24.943 1.00 31.67 612 THR A C 1
ATOM 4923 O O . THR A 1 612 ? -26.632 -20.575 25.303 1.00 31.67 612 THR A O 1
ATOM 4926 N N . TYR A 1 613 ? -25.254 -18.804 25.314 1.00 31.28 613 TYR A N 1
ATOM 4927 C CA . TYR A 1 613 ? -24.236 -19.357 26.223 1.00 31.28 613 TYR A CA 1
ATOM 4928 C C . TYR A 1 613 ? -24.230 -18.715 27.625 1.00 31.28 613 TYR A C 1
ATOM 4930 O O . TYR A 1 613 ? -23.328 -18.987 28.421 1.00 31.28 613 TYR A O 1
ATOM 4938 N N . ARG A 1 614 ? -25.238 -17.897 27.942 1.00 32.09 614 ARG A N 1
ATOM 4939 C CA . ARG A 1 614 ? -25.609 -17.536 29.318 1.00 32.09 614 ARG A CA 1
ATOM 4940 C C . ARG A 1 614 ? -26.874 -18.281 29.711 1.00 32.09 614 ARG A C 1
ATOM 4942 O O . ARG A 1 614 ? -27.014 -18.534 30.927 1.00 32.09 614 ARG A O 1
#